Protein AF-0000000079629485 (afdb_homodimer)

Secondary structure (DSSP, 8-state):
----------------------------------------------------------------------HHHHHHHHT-EEE-TT--EEEGGGGTSSSEEEEEE-S-TT-HHHHHHHHHHHTTHHHHHHTTEEEEEEESS-HHHHHHHHHHHT-SSEEEE-TT-HHHHHHT--B-HHHHS-HHHHHHHHHHHHTT----HHHHTSHHHHHTTT-B--EEEEE-SSTT-EEEEEE-SSTT-PPPHHHHHHHHH-/----------------------------------------------------------------------HHHHHHHHT-EEE-TT--EEEGGGGTSSSEEEEEE-S-TT-HHHHHHHHHHHTTHHHHHHTTEEEEEEESS-HHHHHHHHHHHT-SSEEEE-TT-HHHHHHT--B-HHHHS-HHHHHHHHHHHHTT----HHHHTSHHHHHTTT-B--EEEEE-SSTT-EEEEEE-SSTT-PPPHHHHHHHHH-

Sequence (508 aa):
MAIPLSTSLLPNTFQCNGNHNHRSTRLFPNQPLNFGLKHHRNENKLSMPRNPPVLSAVSGSTGLESSAVSEDNVDLLDAVKVFDLNGNEIPISDLWKDRKAVVAFARHFGCVFCRKRADYLASKKDVMDKSGAALVLIGPGSIEQAKTFAEQTKFKGEVYADPSHSSYNALRFVSGVTTTFTPKAGLKIIQLYMEGYRQDWKLSFEEDTVKRGGWQQGGILVAGPGKTNILYIHKDKEAGDDPDIEDILKACCSMAIPLSTSLLPNTFQCNGNHNHRSTRLFPNQPLNFGLKHHRNENKLSMPRNPPVLSAVSGSTGLESSAVSEDNVDLLDAVKVFDLNGNEIPISDLWKDRKAVVAFARHFGCVFCRKRADYLASKKDVMDKSGAALVLIGPGSIEQAKTFAEQTKFKGEVYADPSHSSYNALRFVSGVTTTFTPKAGLKIIQLYMEGYRQDWKLSFEEDTVKRGGWQQGGILVAGPGKTNILYIHKDKEAGDDPDIEDILKACCS

Organism: Gossypium tomentosum (NCBI:txid34277)

Nearest PDB structures (foldseek):
  3hjp-assembly2_D  TM=8.480E-01  e=1.039E-07  Saccharolobus solfataricus
  5epf-assembly1_A  TM=8.241E-01  e=1.910E-07  Mycobacterium tuberculosis H37Rv
  5enu-assembly2_B  TM=8.141E-01  e=1.340E-06  Burkholderia ambifaria MC40-6
  3drn-assembly2_B  TM=7.825E-01  e=7.747E-07  Saccharolobus solfataricus
  3gkm-assembly1_A  TM=8.080E-01  e=1.930E-06  Xanthomonas campestris pv. campestris

Solvent-accessible surface area (backbone atoms only — not comparable to full-atom values): 29449 Å² total; per-residue (Å²): 136,84,79,73,81,87,86,76,91,73,86,85,79,85,72,90,75,90,76,91,79,88,81,85,78,80,84,82,81,84,70,85,85,74,90,69,87,68,84,74,82,82,77,74,83,78,74,80,72,77,73,72,78,78,74,73,70,73,73,72,71,74,65,77,70,60,60,68,74,48,76,68,38,51,60,44,38,68,76,21,61,30,23,36,74,87,65,49,76,36,52,51,40,67,68,15,35,87,30,28,22,41,37,36,37,30,50,29,62,18,37,40,55,37,53,50,50,52,50,61,54,51,73,45,40,67,60,31,49,76,52,54,24,44,49,34,38,37,23,40,37,48,48,66,48,42,45,50,35,41,67,74,65,60,57,86,51,48,60,30,14,22,66,80,39,49,61,46,58,37,67,60,42,48,67,32,59,70,37,44,31,31,42,68,31,46,53,47,51,54,52,38,46,74,73,67,51,65,62,37,60,72,56,48,58,32,64,77,38,45,76,63,62,61,25,45,41,28,34,39,36,28,28,34,53,34,66,77,39,70,66,41,53,45,70,28,78,35,45,71,56,71,74,63,66,65,64,54,45,56,58,58,53,103,137,83,79,73,82,74,88,69,89,73,78,79,75,77,73,84,68,85,68,84,65,84,77,79,81,79,81,80,83,80,72,81,84,73,85,65,84,65,80,67,78,78,71,80,74,76,69,78,72,76,72,71,74,75,72,72,71,71,72,72,70,74,64,77,71,60,58,70,77,48,77,66,40,49,61,44,38,65,74,21,64,30,23,34,76,86,65,50,77,37,52,52,39,67,68,15,35,88,30,27,22,41,37,36,37,30,50,28,62,18,38,40,55,36,53,49,51,52,49,59,54,51,75,45,41,68,61,31,50,76,53,55,25,44,49,36,38,37,23,41,36,48,47,67,46,42,44,50,35,40,66,74,64,60,59,86,51,48,61,30,14,22,66,81,40,48,61,45,59,39,68,60,44,48,69,30,58,71,36,45,30,31,42,68,32,47,54,47,51,53,52,39,46,74,74,68,50,64,63,39,61,72,58,48,60,32,64,78,38,44,77,64,62,61,24,44,41,27,34,40,36,29,30,33,54,33,66,78,38,70,65,40,50,46,69,28,79,34,41,73,55,72,75,65,67,64,63,53,43,54,58,56,53,104

Foldseek 3Di:
DCPPDDDDDDDDDDDDDDDDDDDPDDPDDPDDDDDDDDDDDDDDDDCPPDPPPDPPPPPPCPPPCLVPPPPQLLVLQQPAWWAFLVGDIDRPLVLFQAFKEKEWEALFLQDLLVLVVLVVLQVCVVLLVVQRYFYEYEYADDSVSQVVSCVVSVRPGTYIYRPPCSNLVSSVADFDPDQADDPVLVVVVVVSVVVPTDGDVVRCPPPSNVVVPSGTFIWIWIADNRSRGTQGIDHRSHRNRDDDVVVVCVRRRD/DCPPDDDDDDDDPPPPPPPPVPPDDDDDDCPDDDPDDPPVPDDPCPCPPDPPPPPPPPPPCPPQCLVPPPPQLLVLQQPAWWAFLVGDIDRPLVLFQAFKEKEWEALALQDLLVLVVLVVLQVCVVLLVVQRYFYEYEYADDSVSQVVSCVVSVRPGTYIYRPPCSNLVSNVADFDPDQADDPVLVVVVVVSVVVPTDGDVVRCPPPSNVVVPSRTFIWIWIADNRSRGTQGIDHRSHRNRDDDVVVVCVRRRD

InterPro domains:
  IPR032801 Peroxiredoxin-like 2A/B/C [PF13911] (121-238)
  IPR032801 Peroxiredoxin-like 2A/B/C [PTHR28630] (42-254)
  IPR036249 Thioredoxin-like superfamily [SSF52833] (80-182)

pLDDT: mean 74.58, std 32.79, range [16.17, 98.81]

Structure (mmCIF, N/CA/C/O backbone):
data_AF-0000000079629485-model_v1
#
loop_
_entity.id
_entity.type
_entity.pdbx_description
1 polymer 'Thioredoxin domain-containing protein'
#
loop_
_atom_site.group_PDB
_atom_site.id
_atom_site.type_symbol
_atom_site.label_atom_id
_atom_site.label_alt_id
_atom_site.label_comp_id
_atom_site.label_asym_id
_atom_site.label_entity_id
_atom_site.label_seq_id
_atom_site.pdbx_PDB_ins_code
_atom_site.Cartn_x
_atom_site.Cartn_y
_atom_site.Cartn_z
_atom_site.occupancy
_atom_site.B_iso_or_equiv
_atom_site.auth_seq_id
_atom_site.auth_comp_id
_atom_site.auth_asym_id
_atom_site.auth_atom_id
_atom_site.pdbx_PDB_model_num
ATOM 1 N N . MET A 1 1 ? -21.5 -12.516 -63.75 1 19.64 1 MET A N 1
ATOM 2 C CA . MET A 1 1 ? -20.875 -12.031 -64.938 1 19.64 1 MET A CA 1
ATOM 3 C C . MET A 1 1 ? -19.594 -11.25 -64.625 1 19.64 1 MET A C 1
ATOM 5 O O . MET A 1 1 ? -19.625 -10.328 -63.844 1 19.64 1 MET A O 1
ATOM 9 N N . ALA A 1 2 ? -18.406 -11.852 -65.125 1 21.12 2 ALA A N 1
ATOM 10 C CA . ALA A 1 2 ? -17 -12.047 -64.75 1 21.12 2 ALA A CA 1
ATOM 11 C C . ALA A 1 2 ? -16.156 -10.844 -65.188 1 21.12 2 ALA A C 1
ATOM 13 O O . ALA A 1 2 ? -15.477 -10.898 -66.25 1 21.12 2 ALA A O 1
ATOM 14 N N . ILE A 1 3 ? -16.781 -9.68 -64.875 1 20.34 3 ILE A N 1
ATOM 15 C CA . ILE A 1 3 ? -16.219 -8.578 -65.688 1 20.34 3 ILE A CA 1
ATOM 16 C C . ILE A 1 3 ? -14.734 -8.422 -65.375 1 20.34 3 ILE A C 1
ATOM 18 O O . ILE A 1 3 ? -14.359 -8.25 -64.188 1 20.34 3 ILE A O 1
ATOM 22 N N . PRO A 1 4 ? -13.758 -8.617 -66.25 1 19.81 4 PRO A N 1
ATOM 23 C CA . PRO A 1 4 ? -12.336 -8.938 -66.312 1 19.81 4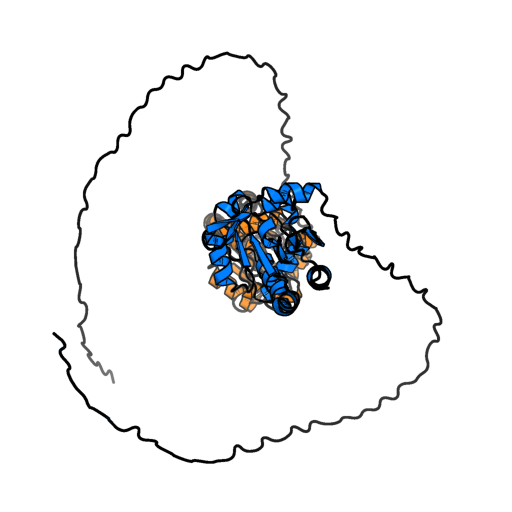 PRO A CA 1
ATOM 24 C C . PRO A 1 4 ? -11.445 -7.715 -66.125 1 19.81 4 PRO A C 1
ATOM 26 O O . PRO A 1 4 ? -10.219 -7.824 -66.188 1 19.81 4 PRO A O 1
ATOM 29 N N . LEU A 1 5 ? -12.062 -6.609 -65.75 1 18.45 5 LEU A N 1
ATOM 30 C CA . LEU A 1 5 ? -11.336 -5.512 -66.375 1 18.45 5 LEU A CA 1
ATOM 31 C C . LEU A 1 5 ? -9.883 -5.484 -65.875 1 18.45 5 LEU A C 1
ATOM 33 O O . LEU A 1 5 ? -9.586 -5.82 -64.75 1 18.45 5 LEU A O 1
ATOM 37 N N . SER A 1 6 ? -8.977 -4.75 -66.5 1 18.3 6 SER A N 1
ATOM 38 C CA . SER A 1 6 ? -7.691 -4.68 -67.188 1 18.3 6 SER A CA 1
ATOM 39 C C . SER A 1 6 ? -6.602 -4.156 -66.25 1 18.3 6 SER A C 1
ATOM 41 O O . SER A 1 6 ? -6.891 -3.549 -65.25 1 18.3 6 SER A O 1
ATOM 43 N N . THR A 1 7 ? -5.469 -3.666 -66.75 1 18.45 7 THR A N 1
ATOM 44 C CA . THR A 1 7 ? -4.047 -3.967 -66.938 1 18.45 7 THR A CA 1
ATOM 45 C C . THR A 1 7 ? -3.213 -3.07 -66 1 18.45 7 THR A C 1
ATOM 47 O O . THR A 1 7 ? -2.389 -3.561 -65.25 1 18.45 7 THR A O 1
ATOM 50 N N . SER A 1 8 ? -2.713 -1.761 -66.375 1 17.08 8 SER A N 1
ATOM 51 C CA . SER A 1 8 ? -1.34 -1.657 -66.875 1 17.08 8 SER A CA 1
ATOM 52 C C . SER A 1 8 ? -0.452 -0.928 -65.812 1 17.08 8 SER A C 1
ATOM 54 O O . SER A 1 8 ? 0.714 -1.284 -65.688 1 17.08 8 SER A O 1
ATOM 56 N N . LEU A 1 9 ? -0.865 0.225 -65.125 1 18.05 9 LEU A N 1
ATOM 57 C CA . LEU A 1 9 ? 0.107 1.295 -65.375 1 18.05 9 LEU A CA 1
ATOM 58 C C . LEU A 1 9 ? 1.295 1.128 -64.375 1 18.05 9 LEU A C 1
ATOM 60 O O . LEU A 1 9 ? 1.115 0.92 -63.219 1 18.05 9 LEU A O 1
ATOM 64 N N . LEU A 1 10 ? 2.586 1.095 -64.812 1 17.56 10 LEU A N 1
ATOM 65 C CA . LEU A 1 10 ? 3.924 0.602 -64.5 1 17.56 10 LEU A CA 1
ATOM 66 C C . LEU A 1 10 ? 4.68 1.596 -63.656 1 17.56 10 LEU A C 1
ATOM 68 O O . LEU A 1 10 ? 5.68 1.241 -63 1 17.56 10 LEU A O 1
ATOM 72 N N . PRO A 1 11 ? 4.246 2.85 -63.25 1 18.44 11 PRO A N 1
ATOM 73 C CA . PRO A 1 11 ? 5.402 3.727 -63.438 1 18.44 11 PRO A CA 1
ATOM 74 C C . PRO A 1 11 ? 6.543 3.424 -62.469 1 18.44 11 PRO A C 1
ATOM 76 O O . PRO A 1 11 ? 6.324 2.799 -61.438 1 18.44 11 PRO A O 1
ATOM 79 N N . ASN A 1 12 ? 7.785 4.047 -62.688 1 16.86 12 ASN A N 1
ATOM 80 C CA . ASN A 1 12 ? 9.242 3.965 -62.656 1 16.86 12 ASN A CA 1
ATOM 81 C C . ASN A 1 12 ? 9.82 4.387 -61.312 1 16.86 12 ASN A C 1
ATOM 83 O O . ASN A 1 12 ? 9.328 5.332 -60.688 1 16.86 12 ASN A O 1
ATOM 87 N N . THR A 1 13 ? 10.656 3.537 -60.594 1 18.7 13 THR A N 1
ATOM 88 C CA . THR A 1 13 ? 11.367 3.254 -59.344 1 18.7 13 THR A CA 1
ATOM 89 C C . THR A 1 13 ? 12.594 4.156 -59.219 1 18.7 13 THR A C 1
ATOM 91 O O . THR A 1 13 ? 13.398 3.982 -58.281 1 18.7 13 THR A O 1
ATOM 94 N N . PHE A 1 14 ? 12.625 5.434 -59.594 1 16.86 14 PHE A N 1
ATOM 95 C CA . PHE A 1 14 ? 13.984 5.938 -59.75 1 16.86 14 PHE A CA 1
ATOM 96 C C . PHE A 1 14 ? 14.75 5.918 -58.438 1 16.86 14 PHE A C 1
ATOM 98 O O . PHE A 1 14 ? 14.195 6.238 -57.406 1 16.86 14 PHE A O 1
ATOM 105 N N . GLN A 1 15 ? 16.062 5.406 -58.375 1 17.36 15 GLN A N 1
ATOM 106 C CA . GLN A 1 15 ? 17.203 4.883 -57.625 1 17.36 15 GLN A CA 1
ATOM 107 C C . GLN A 1 15 ? 18.062 6.02 -57.094 1 17.36 15 GLN A C 1
ATOM 109 O O . GLN A 1 15 ? 19.297 5.902 -57.062 1 17.36 15 GLN A O 1
ATOM 114 N N . CYS A 1 16 ? 17.703 7.223 -56.812 1 16.28 16 CYS A N 1
ATOM 115 C CA . CYS A 1 16 ? 18.859 8.133 -56.844 1 16.28 16 CYS A CA 1
ATOM 116 C C . CYS A 1 16 ? 19.859 7.781 -55.75 1 16.28 16 CYS A C 1
ATOM 118 O O . CYS A 1 16 ? 19.469 7.516 -54.625 1 16.28 16 CYS A O 1
ATOM 120 N N . ASN A 1 17 ? 21.281 7.75 -55.969 1 16.17 17 ASN A N 1
ATOM 121 C CA . ASN A 1 17 ? 22.641 7.316 -55.719 1 16.17 17 ASN A CA 1
ATOM 122 C C . ASN A 1 17 ? 23.297 8.18 -54.625 1 16.17 17 ASN A C 1
ATOM 124 O O . ASN A 1 17 ? 24.297 7.77 -54.031 1 16.17 17 ASN A O 1
ATOM 128 N N . GLY A 1 18 ? 23.109 9.461 -54.406 1 16.59 18 GLY A N 1
ATOM 129 C CA . GLY A 1 18 ? 24.375 10.164 -54.281 1 16.59 18 GLY A CA 1
ATOM 130 C C . GLY A 1 18 ? 25.125 9.812 -53 1 16.59 18 GLY A C 1
ATOM 131 O O . GLY A 1 18 ? 24.531 9.344 -52.031 1 16.59 18 GLY A O 1
ATOM 132 N N . ASN A 1 19 ? 26.516 10.086 -52.844 1 16.58 19 ASN A N 1
ATOM 133 C CA . ASN A 1 19 ? 27.859 9.711 -52.438 1 16.58 19 ASN A CA 1
ATOM 134 C C . ASN A 1 19 ? 28.219 10.297 -51.062 1 16.58 19 ASN A C 1
ATOM 136 O O . ASN A 1 19 ? 28.859 9.641 -50.25 1 16.58 19 ASN A O 1
ATOM 140 N N . HIS A 1 20 ? 27.969 11.547 -50.656 1 16.94 20 HIS A N 1
ATOM 141 C CA . HIS A 1 20 ? 29.188 12.234 -50.219 1 16.94 20 HIS A CA 1
ATOM 142 C C . HIS A 1 20 ? 29.625 11.766 -48.844 1 16.94 20 HIS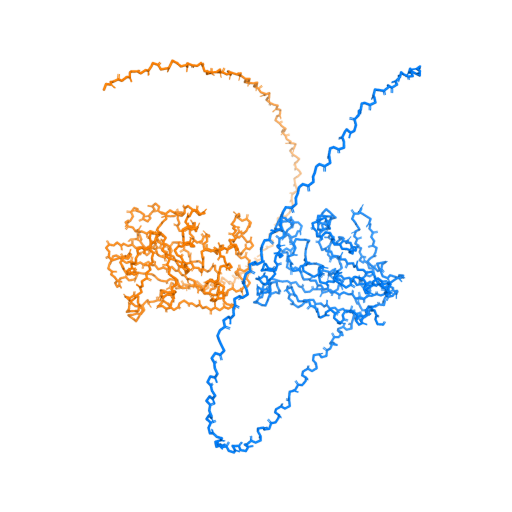 A C 1
ATOM 144 O O . HIS A 1 20 ? 28.812 11.336 -48.031 1 16.94 20 HIS A O 1
ATOM 150 N N . ASN A 1 21 ? 30.969 11.961 -48.375 1 16.45 21 ASN A N 1
ATOM 151 C CA . ASN A 1 21 ? 32.188 11.438 -47.781 1 16.45 21 ASN A CA 1
ATOM 152 C C . ASN A 1 21 ? 32.25 11.797 -46.281 1 16.45 21 ASN A C 1
ATOM 154 O O . ASN A 1 21 ? 32.5 10.93 -45.469 1 16.45 21 ASN A O 1
ATOM 158 N N . HIS A 1 22 ? 32.438 13.094 -45.844 1 17.47 22 HIS A N 1
ATOM 159 C CA . HIS A 1 22 ? 33.688 13.398 -45.188 1 17.47 22 HIS A CA 1
ATOM 160 C C . HIS A 1 22 ? 33.656 13.023 -43.719 1 17.47 22 HIS A C 1
ATOM 162 O O . HIS A 1 22 ? 32.594 13 -43.094 1 17.47 22 HIS A O 1
ATOM 168 N N . ARG A 1 23 ? 34.875 12.773 -43.062 1 17.16 23 ARG A N 1
ATOM 169 C CA . ARG A 1 23 ? 35.625 12.062 -42.062 1 17.16 23 ARG A CA 1
ATOM 170 C C . ARG A 1 23 ? 35.594 12.789 -40.719 1 17.16 23 ARG A C 1
ATOM 172 O O . ARG A 1 23 ? 35.938 13.969 -40.625 1 17.16 23 ARG A O 1
ATOM 179 N N . SER A 1 24 ? 34.656 12.461 -39.844 1 17.25 24 SER A N 1
ATOM 180 C CA . SER A 1 24 ? 34.438 12.984 -38.5 1 17.25 24 SER A CA 1
ATOM 181 C C . SER A 1 24 ? 35.688 12.773 -37.625 1 17.25 24 SER A C 1
ATOM 183 O O . SER A 1 24 ? 36.188 11.656 -37.531 1 17.25 24 SER A O 1
ATOM 185 N N . THR A 1 25 ? 36.375 13.891 -37.5 1 17.19 25 THR A N 1
ATOM 186 C CA . THR A 1 25 ? 37.625 14.078 -36.781 1 17.19 25 THR A CA 1
ATOM 187 C C . THR A 1 25 ? 37.531 13.57 -35.344 1 17.19 25 THR A C 1
ATOM 189 O O . THR A 1 25 ? 36.469 13.602 -34.75 1 17.19 25 THR A O 1
ATOM 192 N N . ARG A 1 26 ? 38.688 13.102 -34.812 1 18.11 26 ARG A N 1
ATOM 193 C CA . ARG A 1 26 ? 39.375 12.273 -33.812 1 18.11 26 ARG A CA 1
ATOM 194 C C . ARG A 1 26 ? 39.438 12.969 -32.469 1 18.11 26 ARG A C 1
ATOM 196 O O . ARG A 1 26 ? 40.125 13.969 -32.312 1 18.11 26 ARG A O 1
ATOM 203 N N . LEU A 1 27 ? 38.25 13.297 -31.891 1 17.03 27 LEU A N 1
ATOM 204 C CA . LEU A 1 27 ? 38.375 14.07 -30.656 1 17.03 27 LEU A CA 1
ATOM 205 C C . LEU A 1 27 ? 39.312 13.344 -29.688 1 17.03 27 LEU A C 1
ATOM 207 O O . LEU A 1 27 ? 39.25 12.117 -29.547 1 17.03 27 LEU A O 1
ATOM 211 N N . PHE A 1 28 ? 40.25 14.109 -29.078 1 17.91 28 PHE A N 1
ATOM 212 C CA . PHE A 1 28 ? 41.531 14.055 -28.344 1 17.91 28 PHE A CA 1
ATOM 213 C C . PHE A 1 28 ? 41.312 13.461 -26.953 1 17.91 28 PHE A C 1
ATOM 215 O O . PHE A 1 28 ? 40.281 13.688 -26.312 1 17.91 28 PHE A O 1
ATOM 222 N N . PRO A 1 29 ? 42.188 12.43 -26.516 1 19.58 29 PRO A N 1
ATOM 223 C CA . PRO A 1 29 ? 42.406 11.492 -25.422 1 19.58 29 PRO A CA 1
ATOM 224 C C . PRO A 1 29 ? 42.781 12.18 -24.109 1 19.58 29 PRO A C 1
ATOM 226 O O . PRO A 1 29 ? 43.719 12.977 -24.062 1 19.58 29 PRO A O 1
ATOM 229 N N . ASN A 1 30 ? 41.75 12.633 -23.312 1 17.62 30 ASN A N 1
ATOM 230 C CA . ASN A 1 30 ? 42.062 13.367 -22.094 1 17.62 30 ASN A CA 1
ATOM 231 C C . ASN A 1 30 ? 43 12.57 -21.188 1 17.62 30 ASN A C 1
ATOM 233 O O . ASN A 1 30 ? 42.719 11.43 -20.844 1 17.62 30 ASN A O 1
ATOM 237 N N . GLN A 1 31 ? 44.25 12.883 -21.062 1 17.91 31 GLN A N 1
ATOM 238 C CA . GLN A 1 31 ? 45.469 12.328 -20.438 1 17.91 31 GLN A CA 1
ATOM 239 C C . GLN A 1 31 ? 45.406 12.445 -18.922 1 17.91 31 GLN A C 1
ATOM 241 O O . GLN A 1 31 ? 46.344 12.023 -18.234 1 17.91 31 GLN A O 1
ATOM 246 N N . PRO A 1 32 ? 44.25 12.664 -18.172 1 18.72 32 PRO A N 1
ATOM 247 C CA . PRO A 1 32 ? 44.844 13.367 -17.031 1 18.72 32 PRO A CA 1
ATOM 248 C C . PRO A 1 32 ? 45.844 12.516 -16.25 1 18.72 32 PRO A C 1
ATOM 250 O O . PRO A 1 32 ? 45.844 11.281 -16.375 1 18.72 32 PRO A O 1
ATOM 253 N N . LEU A 1 33 ? 46.562 13.234 -15.211 1 17.62 33 LEU A N 1
ATOM 254 C CA . LEU A 1 33 ? 47.812 13.352 -14.461 1 17.62 33 LEU A CA 1
ATOM 255 C C . LEU A 1 33 ? 47.844 12.336 -13.328 1 17.62 33 LEU A C 1
ATOM 257 O O . LEU A 1 33 ? 46.844 12.078 -12.672 1 17.62 33 LEU A O 1
ATOM 261 N N . ASN A 1 34 ? 48.906 11.547 -13.156 1 17.88 34 ASN A N 1
ATOM 262 C CA . ASN A 1 34 ? 49.562 10.406 -12.508 1 17.88 34 ASN A CA 1
ATOM 263 C C . ASN A 1 34 ? 49.844 10.695 -11.039 1 17.88 34 ASN A C 1
ATOM 265 O O . ASN A 1 34 ? 50.562 9.922 -10.375 1 17.88 34 ASN A O 1
ATOM 269 N N . PHE A 1 35 ? 49.281 11.734 -10.367 1 18.14 35 PHE A N 1
ATOM 270 C CA . PHE A 1 35 ? 50.25 12.039 -9.312 1 18.14 35 PHE A CA 1
ATOM 271 C C . PHE A 1 35 ? 50.375 10.859 -8.359 1 18.14 35 PHE A C 1
ATOM 273 O O . PHE A 1 35 ? 49.406 10.211 -8.008 1 18.14 35 PHE A O 1
ATOM 280 N N . GLY A 1 36 ? 51.625 10.398 -7.992 1 17.25 36 GLY A N 1
ATOM 281 C CA . GLY A 1 36 ? 52.5 9.352 -7.461 1 17.25 36 GLY A CA 1
ATOM 282 C C . GLY A 1 36 ? 52.406 9.219 -5.953 1 17.25 36 GLY A C 1
ATOM 283 O O . GLY A 1 36 ? 53.094 8.375 -5.359 1 17.25 36 GLY A O 1
ATOM 284 N N . LEU A 1 37 ? 51.844 10.125 -5.117 1 17.75 37 LEU A N 1
ATOM 285 C CA . LEU A 1 37 ? 52.719 10.188 -3.936 1 17.75 37 LEU A CA 1
ATOM 286 C C . LEU A 1 37 ? 52.625 8.898 -3.131 1 17.75 37 LEU A C 1
ATOM 288 O O . LEU A 1 37 ? 51.531 8.422 -2.832 1 17.75 37 LEU A O 1
ATOM 292 N N . LYS A 1 38 ? 53.75 8.32 -2.818 1 18.64 38 LYS A N 1
ATOM 293 C CA . LYS A 1 38 ? 54.312 7.102 -2.238 1 18.64 38 LYS A CA 1
ATOM 294 C C . LYS A 1 38 ? 54.094 7.062 -0.729 1 18.64 38 LYS A C 1
ATOM 296 O O . LYS A 1 38 ? 54.594 6.156 -0.05 1 18.64 38 LYS A O 1
ATOM 301 N N . HIS A 1 39 ? 53.062 7.645 -0.082 1 18.17 39 HIS A N 1
ATOM 302 C CA . HIS A 1 39 ? 53.469 7.766 1.312 1 18.17 39 HIS A CA 1
ATOM 303 C C . HIS A 1 39 ? 53.656 6.395 1.953 1 18.17 39 HIS A C 1
ATOM 305 O O . HIS A 1 39 ? 52.875 5.477 1.691 1 18.17 39 HIS A O 1
ATOM 311 N N . HIS A 1 40 ? 54.844 6.184 2.662 1 17.7 40 HIS A N 1
ATOM 312 C CA . HIS A 1 40 ? 55.656 5.152 3.297 1 17.7 40 HIS A CA 1
ATOM 313 C C . HIS A 1 40 ? 54.969 4.625 4.562 1 17.7 40 HIS A C 1
ATOM 315 O O . HIS A 1 40 ? 55.469 3.67 5.176 1 17.7 40 HIS A O 1
ATOM 321 N N . ARG A 1 41 ? 53.906 5.102 5.051 1 18.08 41 ARG A N 1
ATOM 322 C CA . ARG A 1 41 ? 54.031 5.074 6.504 1 18.08 41 ARG A CA 1
ATOM 323 C C . ARG A 1 41 ? 54.156 3.643 7.012 1 18.08 41 ARG A C 1
ATOM 325 O O . ARG A 1 41 ? 53.594 2.715 6.43 1 18.08 41 ARG A O 1
ATOM 332 N N . ASN A 1 42 ? 54.844 3.582 8.203 1 18.23 42 ASN A N 1
ATOM 333 C CA . ASN A 1 42 ? 55.531 2.68 9.125 1 18.23 42 ASN A CA 1
ATOM 334 C C . ASN A 1 42 ? 54.562 1.642 9.703 1 18.23 42 ASN A C 1
ATOM 336 O O . ASN A 1 42 ? 53.375 1.914 9.875 1 18.23 42 ASN A O 1
ATOM 340 N N . GLU A 1 43 ? 55.031 0.439 9.875 1 20.16 43 GLU A N 1
ATOM 341 C CA . GLU A 1 43 ? 54.719 -0.982 10 1 20.16 43 GLU A CA 1
ATOM 342 C C . GLU A 1 43 ? 54.156 -1.304 11.391 1 20.16 43 GLU A C 1
ATOM 344 O O . GLU A 1 43 ? 53.688 -2.416 11.625 1 20.16 43 GLU A O 1
ATOM 349 N N . ASN A 1 44 ? 54.344 -0.376 12.406 1 17.77 44 ASN A N 1
ATOM 350 C CA . ASN A 1 44 ? 54.75 -1.249 13.5 1 17.77 44 ASN A CA 1
ATOM 351 C C . ASN A 1 44 ? 53.594 -2.143 13.961 1 17.77 44 ASN A C 1
ATOM 353 O O . ASN A 1 44 ? 53.812 -3.285 14.359 1 17.77 44 ASN A O 1
ATOM 357 N N . LYS A 1 45 ? 52.312 -1.521 14.234 1 18.11 45 LYS A N 1
ATOM 358 C CA . LYS A 1 45 ? 51.938 -1.824 15.609 1 18.11 45 LYS A CA 1
ATOM 359 C C . LYS A 1 45 ? 51.688 -3.32 15.797 1 18.11 45 LYS A C 1
ATOM 361 O O . LYS A 1 45 ? 51.562 -4.059 14.82 1 18.11 45 LYS A O 1
ATOM 366 N N . LEU A 1 46 ? 50.531 -3.537 16.641 1 20.25 46 LEU A N 1
ATOM 367 C CA . LEU A 1 46 ? 50.125 -4.227 17.875 1 20.25 46 LEU A CA 1
ATOM 368 C C . LEU A 1 46 ? 49.531 -5.598 17.547 1 20.25 46 LEU A C 1
ATOM 370 O O . LEU A 1 46 ? 48.688 -5.723 16.672 1 20.25 46 LEU A O 1
ATOM 374 N N . SER A 1 47 ? 50.125 -6.566 18.031 1 20.48 47 SER A N 1
ATOM 375 C CA . SER A 1 47 ? 50.031 -8.023 17.984 1 20.48 47 SER A CA 1
ATOM 376 C C . SER A 1 47 ? 48.688 -8.5 18.516 1 20.48 47 SER A C 1
ATOM 378 O O . SER A 1 47 ? 48.438 -9.703 18.594 1 20.48 47 SER A O 1
ATOM 380 N N . MET A 1 48 ? 47.625 -7.637 18.484 1 21.47 48 MET A N 1
ATOM 381 C CA . MET A 1 48 ? 46.688 -8.203 19.453 1 21.47 48 MET A CA 1
ATOM 382 C C . MET A 1 48 ? 46.25 -9.602 19.031 1 21.47 48 MET A C 1
ATOM 384 O O . MET A 1 48 ? 45.844 -9.812 17.875 1 21.47 48 MET A O 1
ATOM 388 N N . PRO A 1 49 ? 46.594 -10.531 19.891 1 21.23 49 PRO A N 1
ATOM 389 C CA . PRO A 1 49 ? 46.438 -11.969 19.625 1 21.23 49 PRO A CA 1
ATOM 390 C C . PRO A 1 49 ? 45 -12.383 19.359 1 21.23 49 PRO A C 1
ATOM 392 O O . PRO A 1 49 ? 44.75 -13.383 18.688 1 21.23 49 PRO A O 1
ATOM 395 N N . ARG A 1 50 ? 44.062 -11.656 20.062 1 23.52 50 ARG A N 1
ATOM 396 C CA . ARG A 1 50 ? 43.094 -12.492 20.766 1 23.52 50 ARG A CA 1
ATOM 397 C C . ARG A 1 50 ? 42.188 -13.211 19.781 1 23.52 50 ARG A C 1
ATOM 399 O O . ARG A 1 50 ? 41.688 -12.609 18.828 1 23.52 50 ARG A O 1
ATOM 406 N N . ASN A 1 51 ? 42.281 -14.492 19.703 1 20.72 51 ASN A N 1
ATOM 407 C CA . ASN A 1 51 ? 41.625 -15.492 18.891 1 20.72 51 ASN A CA 1
ATOM 408 C C . ASN A 1 51 ? 40.094 -15.398 19.031 1 20.72 51 ASN A C 1
ATOM 410 O O . ASN A 1 51 ? 39.562 -15.539 20.141 1 20.72 51 ASN A O 1
ATOM 414 N N . PRO A 1 52 ? 39.469 -14.312 18.5 1 28.2 52 PRO A N 1
ATOM 415 C CA . PRO A 1 52 ? 38.062 -14.383 18.875 1 28.2 52 PRO A CA 1
ATOM 416 C C . PRO A 1 52 ? 37.406 -15.711 18.484 1 28.2 52 PRO A C 1
ATOM 418 O O . PRO A 1 52 ? 37.781 -16.328 17.484 1 28.2 52 PRO A O 1
ATOM 421 N N . PRO A 1 53 ? 36.906 -16.484 19.484 1 27.59 53 PRO A N 1
ATOM 422 C CA . PRO A 1 53 ? 36.25 -17.766 19.203 1 27.59 53 PRO A CA 1
ATOM 423 C C . PRO A 1 53 ? 35.188 -17.656 18.109 1 27.59 53 PRO A C 1
ATOM 425 O O . PRO A 1 53 ? 34.594 -16.594 17.906 1 27.59 53 PRO A O 1
ATOM 428 N N . VAL A 1 54 ? 35.281 -18.438 17.078 1 25.28 54 VAL A N 1
ATOM 429 C CA . VAL A 1 54 ? 34.438 -18.641 15.914 1 25.28 54 VAL A CA 1
ATOM 430 C C . VAL A 1 54 ? 33 -18.922 16.375 1 25.28 54 VAL A C 1
ATOM 432 O O . VAL A 1 54 ? 32.75 -19.906 17.078 1 25.28 54 VAL A O 1
ATOM 435 N N . LEU A 1 55 ? 32.219 -17.906 16.781 1 25.75 55 LEU A N 1
ATOM 436 C CA . LEU A 1 55 ? 30.797 -18.188 16.969 1 25.75 55 LEU A CA 1
ATOM 437 C C . LEU A 1 55 ? 30.25 -19.062 15.836 1 25.75 55 LEU A C 1
ATOM 439 O O . LEU A 1 55 ? 30.422 -18.734 14.664 1 25.75 55 LEU A O 1
ATOM 443 N N . SER A 1 56 ? 30.188 -20.344 16.078 1 20.7 56 SER A N 1
ATOM 444 C CA . SER A 1 56 ? 29.531 -21.266 15.148 1 20.7 56 SER A CA 1
ATOM 445 C C . SER A 1 56 ? 28.219 -20.703 14.648 1 20.7 56 SER A C 1
ATOM 447 O O . SER A 1 56 ? 27.391 -20.25 15.445 1 20.7 56 SER A O 1
ATOM 449 N N . ALA A 1 57 ? 28.203 -20.078 13.539 1 27.55 57 ALA A N 1
ATOM 450 C CA . ALA A 1 57 ? 27 -19.766 12.781 1 27.55 57 ALA A CA 1
ATOM 451 C C . ALA A 1 57 ? 26.016 -20.922 12.812 1 27.55 57 ALA A C 1
ATOM 453 O O . ALA A 1 57 ? 26.328 -22.016 12.352 1 27.55 57 ALA A O 1
ATOM 454 N N . VAL A 1 58 ? 25.297 -20.984 13.906 1 28.25 58 VAL A N 1
ATOM 455 C CA . VAL A 1 58 ? 24.188 -21.938 13.844 1 28.25 58 VAL A CA 1
ATOM 456 C C . VAL A 1 58 ? 23.562 -21.922 12.445 1 2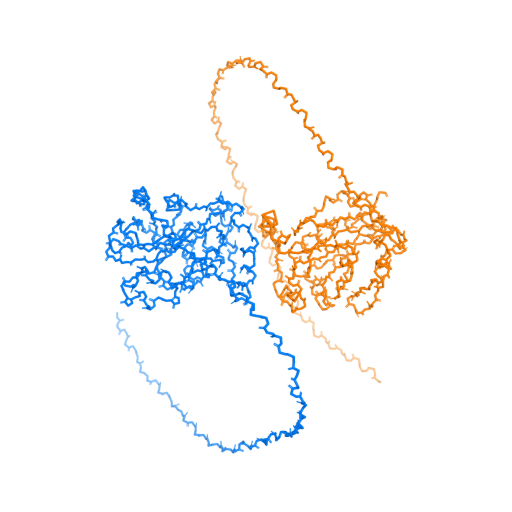8.25 58 VAL A C 1
ATOM 458 O O . VAL A 1 58 ? 23.188 -20.859 11.945 1 28.25 58 VAL A O 1
ATOM 461 N N . SER A 1 59 ? 24.062 -22.688 11.57 1 26.92 59 SER A N 1
ATOM 462 C CA . SER A 1 59 ? 23.406 -23.016 10.312 1 26.92 59 SER A CA 1
ATOM 463 C C . SER A 1 59 ? 21.906 -23.203 10.508 1 26.92 59 SER A C 1
ATOM 465 O O . SER A 1 59 ? 21.469 -24.125 11.203 1 26.92 59 SER A O 1
ATOM 467 N N . GLY A 1 60 ? 21.219 -22.156 10.906 1 28.94 60 GLY A N 1
ATOM 468 C CA . GLY A 1 60 ? 19.766 -22.312 10.844 1 28.94 60 GLY A CA 1
ATOM 469 C C . GLY A 1 60 ? 19.312 -23.078 9.617 1 28.94 60 GLY A C 1
ATOM 470 O O . GLY A 1 60 ? 19.453 -22.609 8.492 1 28.94 60 GLY A O 1
ATOM 471 N N . SER A 1 61 ? 19.531 -24.391 9.617 1 29.95 61 SER A N 1
ATOM 472 C CA . SER A 1 61 ? 18.859 -25.234 8.633 1 29.95 61 SER A CA 1
ATOM 473 C C . SER A 1 61 ? 17.406 -24.797 8.438 1 29.95 61 SER A C 1
ATOM 475 O O . SER A 1 61 ? 16.594 -24.922 9.352 1 29.95 61 SER A O 1
ATOM 477 N N . THR A 1 62 ? 17.219 -23.641 7.957 1 34.38 62 THR A N 1
ATOM 478 C CA . THR A 1 62 ? 15.867 -23.484 7.441 1 34.38 62 THR A CA 1
ATOM 479 C C . THR A 1 62 ? 15.398 -24.75 6.73 1 34.38 62 THR A C 1
ATOM 481 O O . THR A 1 62 ? 15.867 -25.062 5.637 1 34.38 62 THR A O 1
ATOM 484 N N . GLY A 1 63 ? 15.359 -25.906 7.449 1 32.19 63 GLY A N 1
ATOM 485 C CA . GLY A 1 63 ? 14.664 -27.062 6.922 1 32.19 63 GLY A CA 1
ATOM 486 C C . GLY A 1 63 ? 13.484 -26.703 6.043 1 32.19 63 GLY A C 1
ATOM 487 O O . GLY A 1 63 ? 12.836 -25.688 6.25 1 32.19 63 GLY A O 1
ATOM 488 N N . LEU A 1 64 ? 13.648 -27 4.809 1 35.34 64 LEU A N 1
ATOM 489 C CA . LEU A 1 64 ? 12.539 -27.094 3.857 1 35.34 64 LEU A CA 1
ATOM 490 C C . LEU A 1 64 ? 11.312 -27.719 4.512 1 35.34 64 LEU A C 1
ATOM 492 O O . LEU A 1 64 ? 11.281 -28.922 4.766 1 35.34 64 LEU A O 1
ATOM 496 N N . GLU A 1 65 ? 10.875 -27.297 5.605 1 36.25 65 GLU A N 1
ATOM 497 C CA . GLU A 1 65 ? 9.602 -27.875 6.016 1 36.25 65 GLU A CA 1
ATOM 498 C C . GLU A 1 65 ? 8.664 -28.047 4.824 1 36.25 65 GLU A C 1
ATOM 500 O O . GLU A 1 65 ? 8.203 -27.062 4.238 1 36.25 65 GLU A O 1
ATOM 505 N N . SER A 1 66 ? 9.008 -28.906 3.854 1 40.25 66 SER A N 1
ATOM 506 C CA . SER A 1 66 ? 7.945 -29.438 3.012 1 40.25 66 SER A CA 1
ATOM 507 C C . SER A 1 66 ? 6.676 -29.703 3.818 1 40.25 66 SER A C 1
ATOM 509 O O . SER A 1 66 ? 6.656 -30.578 4.688 1 40.25 66 SER A O 1
ATOM 511 N N . SER A 1 67 ? 6.082 -28.828 4.312 1 44.56 67 SER A N 1
ATOM 512 C CA . SER A 1 67 ? 4.777 -29.188 4.855 1 44.56 67 SER A CA 1
ATOM 513 C C . SER A 1 67 ? 4.109 -30.266 4.004 1 44.56 67 SER A C 1
ATOM 515 O O . SER A 1 67 ? 3.768 -30.016 2.844 1 44.56 67 SER A O 1
ATOM 517 N N . ALA A 1 68 ? 4.449 -31.438 4.16 1 44.62 68 ALA A N 1
ATOM 518 C CA . ALA A 1 68 ? 3.848 -32.625 3.586 1 44.62 68 ALA A CA 1
ATOM 519 C C . ALA A 1 68 ? 2.346 -32.469 3.383 1 44.62 68 ALA A C 1
ATOM 521 O O . ALA A 1 68 ? 1.626 -32.094 4.316 1 44.62 68 ALA A O 1
ATOM 522 N N . VAL A 1 69 ? 2.006 -32.125 2.164 1 53.53 69 VAL A N 1
ATOM 523 C CA . VAL A 1 69 ? 0.598 -32.219 1.798 1 53.53 69 VAL A CA 1
ATOM 524 C C . VAL A 1 69 ? 0.014 -33.5 2.383 1 53.53 69 VAL A C 1
ATOM 526 O O . VAL A 1 69 ? 0.497 -34.594 2.092 1 53.53 69 VAL A O 1
ATOM 529 N N . SER A 1 70 ? -0.588 -33.375 3.471 1 51.22 70 SER A N 1
ATOM 530 C CA . SER A 1 70 ? -1.265 -34.531 4.043 1 51.22 70 SER A CA 1
ATOM 531 C C . SER A 1 70 ? -2.248 -35.156 3.051 1 51.22 70 SER A C 1
ATOM 533 O O . SER A 1 70 ? -2.697 -34.469 2.119 1 51.22 70 SER A O 1
ATOM 535 N N . GLU A 1 71 ? -2.342 -36.438 3.039 1 52.62 71 GLU A N 1
ATOM 536 C CA . GLU A 1 71 ? -3.338 -37.219 2.299 1 52.62 71 GLU A CA 1
ATOM 537 C C . GLU A 1 71 ? -4.688 -36.5 2.287 1 52.62 71 GLU A C 1
ATOM 539 O O . GLU A 1 71 ? -5.414 -36.562 1.291 1 52.62 71 GLU A O 1
ATOM 544 N N . ASP A 1 72 ? -4.961 -35.719 3.262 1 58.06 72 ASP A N 1
ATOM 545 C CA . ASP A 1 72 ? -6.238 -35.031 3.375 1 58.06 7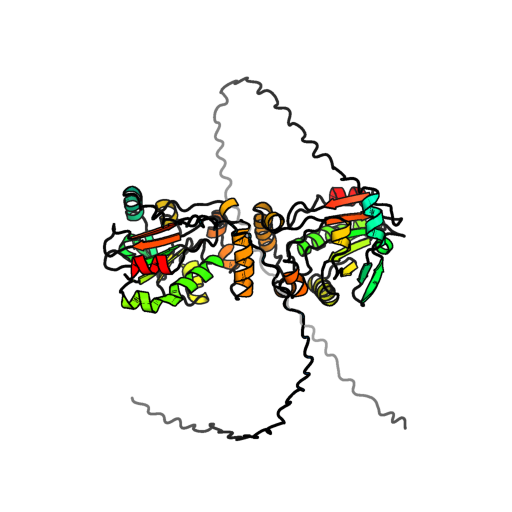2 ASP A CA 1
ATOM 546 C C . ASP A 1 72 ? -6.324 -33.875 2.387 1 58.06 72 ASP A C 1
ATOM 548 O O . ASP A 1 72 ? -7.387 -33.594 1.821 1 58.06 72 ASP A O 1
ATOM 552 N N . ASN A 1 73 ? -5.211 -33.344 2.039 1 62.81 73 ASN A N 1
ATOM 553 C CA . ASN A 1 73 ? -5.25 -32.219 1.092 1 62.81 73 ASN A CA 1
ATOM 554 C C . ASN A 1 73 ? -5.535 -32.719 -0.327 1 62.81 73 ASN A C 1
ATOM 556 O O . ASN A 1 73 ? -6.277 -32.062 -1.069 1 62.81 73 ASN A O 1
ATOM 560 N N . VAL A 1 74 ? -5.133 -33.844 -0.542 1 65.88 74 VAL A N 1
ATOM 561 C CA . VAL A 1 74 ? -5.277 -34.406 -1.88 1 65.88 74 VAL A CA 1
ATOM 562 C C . VAL A 1 74 ? -6.746 -34.75 -2.143 1 65.88 74 VAL A C 1
ATOM 564 O O . VAL A 1 74 ? -7.262 -34.5 -3.23 1 65.88 74 VAL A O 1
ATOM 567 N N . ASP A 1 75 ? -7.41 -35.188 -1.133 1 72.94 75 ASP A N 1
ATOM 568 C CA . ASP A 1 75 ? -8.82 -35.531 -1.304 1 72.94 75 ASP A CA 1
ATOM 569 C C . ASP A 1 75 ? -9.664 -34.312 -1.56 1 72.94 75 ASP A C 1
ATOM 571 O O . ASP A 1 75 ? -10.539 -34.312 -2.422 1 72.94 75 ASP A O 1
ATOM 575 N N . LEU A 1 76 ? -9.234 -33.219 -1.03 1 79.69 76 LEU A N 1
ATOM 576 C CA . LEU A 1 76 ? -10.031 -32.031 -1.177 1 79.69 76 LEU A CA 1
ATOM 577 C C . LEU A 1 76 ? -9.789 -31.375 -2.535 1 79.69 76 LEU A C 1
ATOM 579 O O . LEU A 1 76 ? -10.703 -30.766 -3.113 1 79.69 76 LEU A O 1
ATOM 583 N N . LEU A 1 77 ? -8.664 -31.625 -3.086 1 90.12 77 LEU A N 1
ATOM 584 C CA . LEU A 1 77 ? -8.344 -31.047 -4.383 1 90.12 77 LEU A CA 1
ATOM 585 C C . LEU A 1 77 ? -9.094 -31.75 -5.504 1 90.12 77 LEU A C 1
ATOM 587 O O . LEU A 1 77 ? -9.344 -31.156 -6.555 1 90.12 77 LEU A O 1
ATOM 591 N N . ASP A 1 78 ? -9.516 -32.938 -5.25 1 87.5 78 ASP A N 1
ATOM 592 C CA . ASP A 1 78 ? -10.188 -33.75 -6.27 1 87.5 78 ASP A CA 1
ATOM 593 C C . ASP A 1 78 ? -11.539 -33.125 -6.641 1 87.5 78 ASP A C 1
ATOM 595 O O . ASP A 1 78 ? -12 -33.281 -7.773 1 87.5 78 ASP A O 1
ATOM 599 N N . ALA A 1 79 ? -12.125 -32.406 -5.766 1 89.69 79 ALA A N 1
ATOM 600 C CA . ALA A 1 79 ? -13.445 -31.844 -5.988 1 89.69 79 ALA A CA 1
ATOM 601 C C . ALA A 1 79 ? -13.352 -30.422 -6.543 1 89.69 79 ALA A C 1
ATOM 603 O O . ALA A 1 79 ? -14.359 -29.828 -6.93 1 89.69 79 ALA A O 1
ATOM 604 N N . VAL A 1 80 ? -12.164 -29.953 -6.66 1 96.75 80 VAL A N 1
ATOM 605 C CA . VAL A 1 80 ? -11.961 -28.562 -7.035 1 96.75 80 VAL A CA 1
ATOM 606 C C . VAL A 1 80 ? -12.008 -28.422 -8.555 1 96.75 80 VAL A C 1
ATOM 608 O O . VAL A 1 80 ? -11.406 -29.219 -9.281 1 96.75 80 VAL A O 1
ATOM 611 N N . LYS A 1 81 ? -12.805 -27.391 -8.977 1 97.31 81 LYS A N 1
ATOM 612 C CA . LYS A 1 81 ? -12.867 -27.031 -10.391 1 97.31 81 LYS A CA 1
ATOM 613 C C . LYS A 1 81 ? -12.367 -25.609 -10.617 1 97.31 81 LYS A C 1
ATOM 615 O O . LYS A 1 81 ? -12.641 -24.719 -9.82 1 97.31 81 LYS A O 1
ATOM 620 N N . VAL A 1 82 ? -11.656 -25.469 -11.727 1 98.31 82 VAL A N 1
ATOM 621 C CA . VAL A 1 82 ? -11.211 -24.156 -12.188 1 98.31 82 VAL A CA 1
ATOM 622 C C . VAL A 1 82 ? -11.641 -23.938 -13.641 1 98.31 82 VAL A C 1
ATOM 624 O O . VAL A 1 82 ? -12.156 -24.859 -14.281 1 98.31 82 VAL A O 1
ATOM 627 N N . PHE A 1 83 ? -11.461 -22.672 -14.133 1 98.69 83 PHE A N 1
ATOM 628 C CA . PHE A 1 83 ? -11.914 -22.344 -15.477 1 98.69 83 PHE A CA 1
ATOM 629 C C . PHE A 1 83 ? -10.766 -21.781 -16.312 1 98.69 83 PHE A C 1
ATOM 631 O O . PHE A 1 83 ? -10.016 -20.922 -15.836 1 98.69 83 PHE A O 1
ATOM 638 N N . ASP A 1 84 ? -10.656 -22.312 -17.562 1 98.56 84 ASP A N 1
ATOM 639 C CA . ASP A 1 84 ? -9.695 -21.688 -18.469 1 98.56 84 ASP A CA 1
ATOM 640 C C . ASP A 1 84 ? -10.242 -20.375 -19.031 1 98.56 84 ASP A C 1
ATOM 642 O O . ASP A 1 84 ? -11.336 -19.938 -18.672 1 98.56 84 ASP A O 1
ATOM 646 N N . LEU A 1 85 ? -9.516 -19.734 -19.875 1 98.31 85 LEU A N 1
ATOM 647 C CA . LEU A 1 85 ? -9.859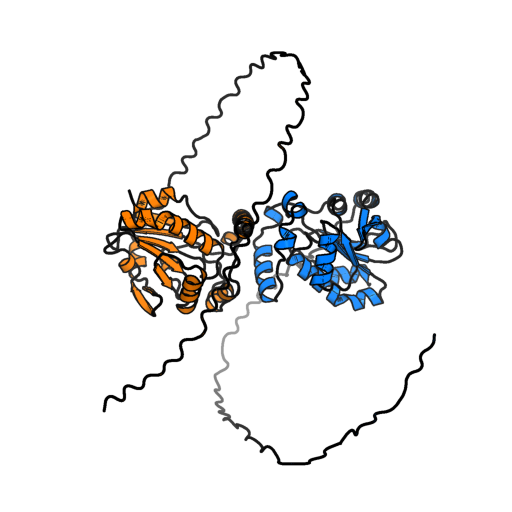 -18.406 -20.359 1 98.31 85 LEU A CA 1
ATOM 648 C C . LEU A 1 85 ? -11.039 -18.469 -21.328 1 98.31 85 LEU A C 1
ATOM 650 O O . LEU A 1 85 ? -11.641 -17.438 -21.641 1 98.31 85 LEU A O 1
ATOM 654 N N . ASN A 1 86 ? -11.398 -19.641 -21.797 1 97.88 86 ASN A N 1
ATOM 655 C CA . ASN A 1 86 ? -12.539 -19.812 -22.688 1 97.88 86 ASN A CA 1
ATOM 656 C C . ASN A 1 86 ? -13.797 -20.203 -21.922 1 97.88 86 ASN A C 1
ATOM 658 O O . ASN A 1 86 ? -14.859 -20.406 -22.516 1 97.88 86 ASN A O 1
ATOM 662 N N . GLY A 1 87 ? -13.648 -20.438 -20.641 1 97.62 87 GLY A N 1
ATOM 663 C CA . GLY A 1 87 ? -14.812 -20.734 -19.828 1 97.62 87 GLY A CA 1
ATOM 664 C C . GLY A 1 87 ? -15.016 -22.219 -19.594 1 97.62 87 GLY A C 1
ATOM 665 O O . GLY A 1 87 ? -16.016 -22.625 -18.984 1 97.62 87 GLY A O 1
ATOM 666 N N . ASN A 1 88 ? -14.094 -23 -20.078 1 98.31 88 ASN A N 1
ATOM 667 C CA . ASN A 1 88 ? -14.188 -24.438 -19.828 1 98.31 88 ASN A CA 1
ATOM 668 C C . ASN A 1 88 ? -13.828 -24.781 -18.391 1 98.31 88 ASN A C 1
ATOM 670 O O . ASN A 1 88 ? -12.828 -24.312 -17.859 1 98.31 88 ASN A O 1
ATOM 674 N N . GLU A 1 89 ? -14.688 -25.562 -17.828 1 97.94 89 GLU A N 1
ATOM 675 C CA . GLU A 1 89 ? -14.461 -26.062 -16.469 1 97.94 89 GLU A CA 1
ATOM 676 C C . GLU A 1 89 ? -13.484 -27.234 -16.469 1 97.94 89 GLU A C 1
ATOM 678 O O . GLU A 1 89 ? -13.633 -28.172 -17.234 1 97.94 89 GLU A O 1
ATOM 683 N N . ILE A 1 90 ? -12.516 -27.188 -15.594 1 97.19 90 ILE A N 1
ATOM 684 C CA . ILE A 1 90 ? -11.461 -28.188 -15.523 1 97.19 90 ILE A CA 1
ATOM 685 C C . ILE A 1 90 ? -11.234 -28.609 -14.07 1 97.19 90 ILE A C 1
ATOM 687 O O . ILE A 1 90 ? -11.047 -27.766 -13.203 1 97.19 90 ILE A O 1
ATOM 691 N N . PRO A 1 91 ? -11.375 -29.984 -13.836 1 97.25 91 PRO A N 1
ATOM 692 C CA . PRO A 1 91 ? -10.859 -30.391 -12.523 1 97.25 91 PRO A CA 1
ATOM 693 C C . PRO A 1 91 ? -9.406 -29.984 -12.305 1 97.25 91 PRO A C 1
ATOM 695 O O . PRO A 1 91 ? -8.57 -30.188 -13.188 1 97.25 91 PRO A O 1
ATOM 698 N N . ILE A 1 92 ? -9.109 -29.438 -11.18 1 97.81 92 ILE A N 1
ATOM 699 C CA . ILE A 1 92 ? -7.801 -28.844 -10.945 1 97.81 92 ILE A CA 1
ATOM 700 C C . ILE A 1 92 ? -6.715 -29.906 -11.086 1 97.81 92 ILE A C 1
ATOM 702 O O . ILE A 1 92 ? -5.617 -29.609 -11.578 1 97.81 92 ILE A O 1
ATOM 706 N N . SER A 1 93 ? -6.961 -31.1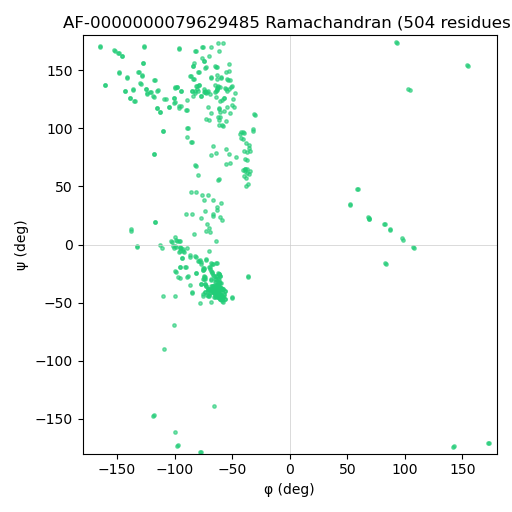56 -10.727 1 96.06 93 SER A N 1
ATOM 707 C CA . SER A 1 93 ? -5.973 -32.25 -10.766 1 96.06 93 SER A CA 1
ATOM 708 C C . SER A 1 93 ? -5.621 -32.594 -12.203 1 96.06 93 SER A C 1
ATOM 710 O O . SER A 1 93 ? -4.582 -33.219 -12.453 1 96.06 93 SER A O 1
ATOM 712 N N . ASP A 1 94 ? -6.523 -32.25 -13.141 1 96.94 94 ASP A N 1
ATOM 713 C CA . ASP A 1 94 ? -6.25 -32.5 -14.547 1 96.94 94 ASP A CA 1
ATOM 714 C C . ASP A 1 94 ? -5.109 -31.641 -15.062 1 96.94 94 ASP A C 1
ATOM 716 O O . ASP A 1 94 ? -4.547 -31.906 -16.125 1 96.94 94 ASP A O 1
ATOM 720 N N . LEU A 1 95 ? -4.773 -30.594 -14.328 1 97.69 95 LEU A N 1
ATOM 721 C CA . LEU A 1 95 ? -3.707 -29.703 -14.75 1 97.69 95 LEU A CA 1
ATOM 722 C C . LEU A 1 95 ? -2.348 -30.375 -14.664 1 97.69 95 LEU A C 1
ATOM 724 O O . LEU A 1 95 ? -1.384 -29.938 -15.289 1 97.69 95 LEU A O 1
ATOM 728 N N . TRP A 1 96 ? -2.279 -31.5 -13.852 1 97.19 96 TRP A N 1
ATOM 729 C CA . TRP A 1 96 ? -0.973 -32.125 -13.711 1 97.19 96 TRP A CA 1
ATOM 730 C C . TRP A 1 96 ? -1.096 -33.656 -13.766 1 97.19 96 TRP A C 1
ATOM 732 O O . TRP A 1 96 ? -0.143 -34.375 -13.445 1 97.19 96 TRP A O 1
ATOM 742 N N . LYS A 1 97 ? -2.221 -34.219 -14.148 1 96.38 97 LYS A N 1
ATOM 743 C CA . LYS A 1 97 ? -2.43 -35.688 -14.18 1 96.38 97 LYS A CA 1
ATOM 744 C C . LYS A 1 97 ? -1.434 -36.344 -15.117 1 96.38 97 LYS A C 1
ATOM 746 O O . LYS A 1 97 ? -0.904 -37.438 -14.797 1 96.38 97 LYS A O 1
ATOM 751 N N . ASP A 1 98 ? -1.119 -35.781 -16.281 1 97.31 98 ASP A N 1
ATOM 752 C CA . ASP A 1 98 ? -0.305 -36.406 -17.312 1 97.31 98 ASP A CA 1
ATOM 753 C C . ASP A 1 98 ? 1.04 -35.719 -17.469 1 97.31 98 ASP A C 1
ATOM 755 O O . ASP A 1 98 ? 1.832 -36.062 -18.344 1 97.31 98 ASP A O 1
ATOM 759 N N . ARG A 1 99 ? 1.271 -34.688 -16.75 1 97.19 99 ARG A N 1
ATOM 760 C CA . ARG A 1 99 ? 2.49 -33.875 -16.812 1 97.19 99 ARG A CA 1
ATOM 761 C C . ARG A 1 99 ? 2.812 -33.281 -15.445 1 97.19 99 ARG A C 1
ATOM 763 O O . ARG A 1 99 ? 1.987 -33.312 -14.531 1 97.19 99 ARG A O 1
ATOM 770 N N . LYS A 1 100 ? 4.008 -32.812 -15.336 1 97.88 100 LYS A N 1
ATOM 771 C CA . LYS A 1 100 ? 4.332 -31.969 -14.188 1 97.88 100 LYS A CA 1
ATOM 772 C C . LYS A 1 100 ? 3.826 -30.531 -14.391 1 97.88 100 LYS A C 1
ATOM 774 O O . LYS A 1 100 ? 3.74 -30.062 -15.523 1 97.88 100 LYS A O 1
ATOM 779 N N . ALA A 1 101 ? 3.463 -29.891 -13.281 1 98.44 101 ALA A N 1
ATOM 780 C CA . ALA A 1 101 ? 3.018 -28.5 -13.352 1 98.44 101 ALA A CA 1
ATOM 781 C C . ALA A 1 101 ? 3.498 -27.703 -12.141 1 98.44 101 ALA A C 1
ATOM 783 O O . ALA A 1 101 ? 3.477 -28.203 -11.016 1 98.44 101 ALA A O 1
ATOM 784 N N . VAL A 1 102 ? 4.027 -26.594 -12.398 1 98.62 102 VAL A N 1
ATOM 785 C CA . VAL A 1 102 ? 4.215 -25.547 -11.383 1 98.62 102 VAL A CA 1
ATOM 786 C C . VAL A 1 102 ? 2.994 -24.641 -11.352 1 98.62 102 VAL A C 1
ATOM 788 O O . VAL A 1 102 ? 2.734 -23.906 -12.312 1 98.62 102 VAL A O 1
ATOM 791 N N . VAL A 1 103 ? 2.271 -24.641 -10.211 1 98.69 103 VAL A N 1
ATOM 792 C CA . VAL A 1 103 ? 1.021 -23.891 -10.094 1 98.69 103 VAL A CA 1
ATOM 793 C C . VAL A 1 103 ? 1.188 -22.75 -9.102 1 98.69 103 VAL A C 1
ATOM 795 O O . VAL A 1 103 ? 1.411 -22.984 -7.91 1 98.69 103 VAL A O 1
ATOM 798 N N . ALA A 1 104 ? 1.102 -21.594 -9.617 1 98.81 104 ALA A N 1
ATOM 799 C CA . ALA A 1 104 ? 1.112 -20.391 -8.773 1 98.81 104 ALA A CA 1
ATOM 800 C C . ALA A 1 104 ? -0.307 -19.938 -8.453 1 98.81 104 ALA A C 1
ATOM 802 O O . ALA A 1 104 ? -1.155 -19.859 -9.344 1 98.81 104 ALA A O 1
ATOM 803 N N . PHE A 1 105 ? -0.529 -19.672 -7.223 1 98.44 105 PHE A N 1
ATOM 804 C CA . PHE A 1 105 ? -1.819 -19.172 -6.777 1 98.44 105 PHE A CA 1
ATOM 805 C C . PHE A 1 105 ? -1.73 -17.672 -6.465 1 98.44 105 PHE A C 1
ATOM 807 O O . PHE A 1 105 ? -1.014 -17.266 -5.551 1 98.44 105 PHE A O 1
ATOM 814 N N . ALA A 1 106 ? -2.508 -16.875 -7.211 1 97.44 106 ALA A N 1
ATOM 815 C CA . ALA A 1 106 ? -2.557 -15.422 -7.016 1 97.44 106 ALA A CA 1
ATOM 816 C C . ALA A 1 106 ? -3.529 -15.055 -5.898 1 97.44 106 ALA A C 1
ATOM 818 O O . ALA A 1 106 ? -4.508 -15.766 -5.66 1 97.44 106 ALA A O 1
ATOM 819 N N . ARG A 1 107 ? -3.297 -13.898 -5.25 1 96.94 107 ARG A N 1
ATOM 820 C CA . ARG A 1 107 ? -4.25 -13.367 -4.277 1 96.94 107 ARG A CA 1
ATOM 821 C C . ARG A 1 107 ? -5.516 -12.875 -4.965 1 96.94 107 ARG A C 1
ATOM 823 O O . ARG A 1 107 ? -6.621 -13.055 -4.449 1 96.94 107 ARG A O 1
ATOM 830 N N . HIS A 1 108 ? -5.383 -12.188 -6.02 1 95.69 108 HIS A N 1
ATOM 831 C CA . HIS A 1 108 ? -6.367 -11.742 -7 1 95.69 108 HIS A CA 1
ATOM 832 C C . HIS A 1 108 ? -5.688 -11.266 -8.281 1 95.69 108 HIS A C 1
ATOM 834 O O . HIS A 1 108 ? -4.465 -11.102 -8.32 1 95.69 108 HIS A O 1
ATOM 840 N N . PHE A 1 109 ? -6.414 -11.008 -9.312 1 96.56 109 PHE A N 1
ATOM 841 C CA . PHE A 1 109 ? -5.812 -10.812 -10.625 1 96.56 109 PHE A CA 1
ATOM 842 C C . PHE A 1 109 ? -5.227 -9.406 -10.742 1 96.56 109 PHE A C 1
ATOM 844 O O . PHE A 1 109 ? -4.449 -9.133 -11.656 1 96.56 109 PHE A O 1
ATOM 851 N N . GLY A 1 110 ? -5.562 -8.523 -9.852 1 96.25 110 GLY A N 1
ATOM 852 C CA . GLY A 1 110 ? -5.012 -7.18 -9.875 1 96.25 110 GLY A CA 1
ATOM 853 C C . GLY A 1 110 ? -3.805 -7.012 -8.977 1 96.25 110 GLY A C 1
ATOM 854 O O . GLY A 1 110 ? -3.213 -5.934 -8.922 1 96.25 110 GLY A O 1
ATOM 855 N N . CYS A 1 111 ? -3.328 -7.98 -8.344 1 96.88 111 CYS A N 1
ATOM 856 C CA . CYS A 1 111 ? -2.357 -7.961 -7.254 1 96.88 111 CYS A CA 1
ATOM 857 C C . CYS A 1 111 ? -0.947 -7.738 -7.785 1 96.88 111 CYS A C 1
ATOM 859 O O . CYS A 1 111 ? -0.441 -8.539 -8.578 1 96.88 111 CYS A O 1
ATOM 861 N N . VAL A 1 112 ? -0.255 -6.734 -7.215 1 97.81 112 VAL A N 1
ATOM 862 C CA . VAL A 1 112 ? 1.089 -6.383 -7.664 1 97.81 112 VAL A CA 1
ATOM 863 C C . VAL A 1 112 ? 2.07 -7.484 -7.262 1 97.81 112 VAL A C 1
ATOM 865 O O . VAL A 1 112 ? 3.018 -7.777 -7.996 1 97.81 112 VAL A O 1
ATOM 868 N N . PHE A 1 113 ? 1.926 -8.07 -6.109 1 98.25 113 PHE A N 1
ATOM 869 C CA . PHE A 1 113 ? 2.762 -9.195 -5.699 1 98.25 113 PHE A CA 1
ATOM 870 C C . PHE A 1 113 ? 2.654 -10.344 -6.691 1 98.25 113 PHE A C 1
ATOM 872 O O . PHE A 1 113 ? 3.645 -11.023 -6.977 1 98.25 113 PHE A O 1
ATOM 879 N N . CYS A 1 114 ? 1.456 -10.531 -7.164 1 97.88 114 CYS A N 1
ATOM 880 C CA . CYS A 1 114 ? 1.166 -11.664 -8.039 1 97.88 114 CYS A CA 1
ATOM 881 C C . CYS A 1 114 ? 1.759 -11.445 -9.422 1 97.88 114 CYS A C 1
ATOM 883 O O . CYS A 1 114 ? 2.17 -12.398 -10.086 1 97.88 114 CYS A O 1
ATOM 885 N N . ARG A 1 115 ? 1.785 -10.227 -9.859 1 98.31 115 ARG A N 1
ATOM 886 C CA . ARG A 1 115 ? 2.473 -9.914 -11.109 1 98.31 115 ARG A CA 1
ATOM 887 C C . ARG A 1 115 ? 3.963 -10.219 -11.008 1 98.31 115 ARG A C 1
ATOM 889 O O . ARG A 1 115 ? 4.551 -10.781 -11.93 1 98.31 115 ARG A O 1
ATOM 896 N N . LYS A 1 116 ? 4.551 -9.852 -9.891 1 98.38 116 LYS A N 1
ATOM 897 C CA . LYS A 1 116 ? 5.953 -10.188 -9.664 1 98.38 116 LYS A CA 1
ATOM 898 C C . LYS A 1 116 ? 6.164 -11.695 -9.625 1 98.38 116 LYS A C 1
ATOM 900 O O . LYS A 1 116 ? 7.113 -12.211 -10.211 1 98.38 116 LYS A O 1
ATOM 905 N N . ARG A 1 117 ? 5.316 -12.414 -8.922 1 98.38 117 ARG A N 1
ATOM 906 C CA . ARG A 1 117 ? 5.391 -13.867 -8.852 1 98.38 117 ARG A CA 1
ATOM 907 C C . ARG A 1 117 ? 5.328 -14.484 -10.25 1 98.38 117 ARG A C 1
ATOM 909 O O . ARG A 1 117 ? 6.105 -15.383 -10.57 1 98.38 117 ARG A O 1
ATOM 916 N N . ALA A 1 118 ? 4.371 -14.016 -11.055 1 98.44 118 ALA A N 1
ATOM 917 C CA . ALA A 1 118 ? 4.223 -14.5 -12.422 1 98.44 118 ALA A CA 1
ATOM 918 C C . ALA A 1 118 ? 5.508 -14.305 -13.219 1 98.44 118 ALA A C 1
ATOM 920 O O . ALA A 1 118 ? 5.977 -15.227 -13.891 1 98.44 118 ALA A O 1
ATOM 921 N N . ASP A 1 119 ? 6.098 -13.156 -13.055 1 97.62 119 ASP A N 1
ATOM 922 C CA . ASP A 1 119 ? 7.316 -12.836 -13.789 1 97.62 119 ASP A CA 1
ATOM 923 C C . ASP A 1 119 ? 8.492 -13.68 -13.305 1 97.62 119 ASP A C 1
ATOM 925 O O . ASP A 1 119 ? 9.297 -14.148 -14.109 1 97.62 119 ASP A O 1
ATOM 929 N N . TYR A 1 120 ? 8.5 -13.781 -12.031 1 95.62 120 TYR A N 1
ATOM 930 C CA . TYR A 1 120 ? 9.602 -14.516 -11.414 1 95.62 120 TYR A CA 1
ATOM 931 C C . TYR A 1 120 ? 9.586 -15.977 -11.828 1 95.62 120 TYR A C 1
ATOM 933 O O . TYR A 1 120 ? 10.633 -16.547 -12.156 1 95.62 120 TYR A O 1
ATOM 941 N N . LEU A 1 121 ? 8.508 -16.625 -11.961 1 98.19 121 LEU A N 1
ATOM 942 C CA . LEU A 1 121 ? 8.359 -18 -12.43 1 98.19 121 LEU A CA 1
ATOM 943 C C . LEU A 1 121 ? 8.586 -18.094 -13.93 1 98.19 121 LEU A C 1
ATOM 945 O O . LEU A 1 121 ? 9.258 -19 -14.414 1 98.19 121 LEU A O 1
ATOM 949 N N . ALA A 1 122 ? 8.078 -17.125 -14.68 1 98 122 ALA A N 1
ATOM 950 C CA . ALA A 1 122 ? 8.203 -17.109 -16.141 1 98 122 ALA A CA 1
ATOM 951 C C . ALA A 1 122 ? 9.664 -16.984 -16.562 1 98 122 ALA A C 1
ATOM 953 O O . ALA A 1 122 ? 10.047 -17.438 -17.641 1 98 122 ALA A O 1
ATOM 954 N N . SER A 1 123 ? 10.445 -16.375 -15.703 1 97.19 123 SER A N 1
ATOM 955 C CA . SER A 1 123 ? 11.859 -16.203 -16 1 97.19 123 SER A CA 1
ATOM 956 C C . SER A 1 123 ? 12.57 -17.547 -16.109 1 97.19 123 SER A C 1
ATOM 958 O O . SER A 1 123 ? 13.672 -17.641 -16.656 1 97.19 123 SER A O 1
ATOM 960 N N . LYS A 1 124 ? 11.977 -18.609 -15.633 1 97.69 124 LYS A N 1
ATOM 961 C CA . LYS A 1 124 ? 12.555 -19.953 -15.711 1 97.69 124 LYS A CA 1
ATOM 962 C C . LYS A 1 124 ? 11.695 -20.875 -16.547 1 97.69 124 LYS A C 1
ATOM 964 O O . LYS A 1 124 ? 11.766 -22.109 -16.406 1 97.69 124 LYS A O 1
ATOM 969 N N . LYS A 1 125 ? 10.891 -20.328 -17.312 1 97 125 LYS A N 1
ATOM 970 C CA . LYS A 1 125 ? 9.969 -21.109 -18.125 1 97 125 LYS A CA 1
ATOM 971 C C . LYS A 1 125 ? 10.719 -22.062 -19.047 1 97 125 LYS A C 1
ATOM 973 O O . LYS A 1 125 ? 10.258 -23.188 -19.312 1 97 125 LYS A O 1
ATOM 978 N N . ASP A 1 126 ? 11.859 -21.641 -19.625 1 96.62 126 ASP A N 1
ATOM 979 C CA . ASP A 1 126 ? 12.648 -22.484 -20.516 1 96.62 126 ASP A CA 1
ATOM 980 C C . ASP A 1 126 ? 13.109 -23.766 -19.797 1 96.62 126 ASP A C 1
ATOM 982 O O . ASP A 1 126 ? 13.062 -24.844 -20.375 1 96.62 126 ASP A O 1
ATOM 986 N N . VAL A 1 127 ? 13.562 -23.594 -18.625 1 97.19 127 VAL A N 1
ATOM 987 C CA . VAL A 1 127 ? 13.992 -24.734 -17.828 1 97.19 127 VAL A CA 1
ATOM 988 C C . VAL A 1 127 ? 12.812 -25.672 -17.578 1 97.19 127 VAL A C 1
ATOM 990 O O . VAL A 1 127 ? 12.945 -26.891 -17.688 1 97.19 127 VAL A O 1
ATOM 993 N N . MET A 1 128 ? 11.633 -25.125 -17.25 1 97.75 128 MET A N 1
ATOM 994 C CA . MET A 1 128 ? 10.43 -25.922 -17 1 97.75 128 MET A CA 1
ATOM 995 C C . MET A 1 128 ? 10.008 -26.672 -18.25 1 97.75 128 MET A C 1
ATOM 997 O O . MET A 1 128 ? 9.711 -27.859 -18.188 1 97.75 128 MET A O 1
ATOM 1001 N N . ASP A 1 129 ? 10.078 -25.984 -19.344 1 96.81 129 ASP A N 1
ATOM 1002 C CA . ASP A 1 129 ? 9.703 -26.609 -20.609 1 96.81 129 ASP A CA 1
ATOM 1003 C C . ASP A 1 129 ? 10.625 -27.781 -20.938 1 96.81 129 ASP A C 1
ATOM 1005 O O . ASP A 1 129 ? 10.156 -28.844 -21.375 1 96.81 129 ASP A O 1
ATOM 1009 N N . LYS A 1 130 ? 11.898 -27.578 -20.766 1 96.81 130 LYS A N 1
ATOM 1010 C CA . LYS A 1 130 ? 12.883 -28.625 -21.062 1 96.81 130 LYS A CA 1
ATOM 1011 C C . LYS A 1 130 ? 12.633 -29.859 -20.203 1 96.81 130 LYS A C 1
ATOM 1013 O O . LYS A 1 130 ? 12.922 -30.984 -20.625 1 96.81 130 LYS A O 1
ATOM 1018 N N . SER A 1 131 ? 12.062 -29.656 -19.094 1 96.31 131 SER A N 1
ATOM 1019 C CA . SER A 1 131 ? 11.812 -30.766 -18.172 1 96.31 131 SER A CA 1
ATOM 1020 C C . SER A 1 131 ? 10.398 -31.312 -18.344 1 96.31 131 SER A C 1
ATOM 1022 O O . SER A 1 131 ? 9.984 -32.219 -17.625 1 96.31 131 SER A O 1
ATOM 1024 N N . GLY A 1 132 ? 9.625 -30.719 -19.203 1 96.12 132 GLY A N 1
ATOM 1025 C CA . GLY A 1 132 ? 8.266 -31.172 -19.469 1 96.12 132 GLY A CA 1
ATOM 1026 C C . GLY A 1 132 ? 7.258 -30.656 -18.453 1 96.12 132 GLY A C 1
ATOM 1027 O O . GLY A 1 132 ? 6.16 -31.203 -18.344 1 96.12 132 GLY A O 1
ATOM 1028 N N . ALA A 1 133 ? 7.598 -29.641 -17.719 1 98 133 ALA A N 1
ATOM 1029 C CA . ALA A 1 133 ? 6.711 -29.094 -16.688 1 98 133 ALA A CA 1
ATOM 1030 C C . ALA A 1 133 ? 5.953 -27.875 -17.219 1 98 133 ALA A C 1
ATOM 1032 O O . ALA A 1 133 ? 6.543 -27 -17.859 1 98 133 ALA A O 1
ATOM 1033 N N . ALA A 1 134 ? 4.668 -27.812 -16.953 1 98.25 134 ALA A N 1
ATOM 1034 C CA . ALA A 1 134 ? 3.85 -26.656 -17.312 1 98.25 134 ALA A CA 1
ATOM 1035 C C . ALA A 1 134 ? 3.906 -25.578 -16.234 1 98.25 134 ALA A C 1
ATOM 1037 O O . ALA A 1 134 ? 4.043 -25.891 -15.047 1 98.25 134 ALA A O 1
ATOM 1038 N N . LEU A 1 135 ? 3.859 -24.375 -16.656 1 98.75 135 LEU A N 1
ATOM 1039 C CA . LEU A 1 135 ? 3.668 -23.234 -15.766 1 98.75 135 LEU A CA 1
ATOM 1040 C C . LEU A 1 135 ? 2.217 -22.766 -15.781 1 98.75 135 LEU A C 1
ATOM 1042 O O . LEU A 1 135 ? 1.674 -22.453 -16.844 1 98.75 135 LEU A O 1
ATOM 1046 N N . VAL A 1 136 ? 1.606 -22.766 -14.57 1 98.81 136 VAL A N 1
ATOM 1047 C CA . VAL A 1 136 ? 0.182 -22.469 -14.453 1 98.81 136 VAL A CA 1
ATOM 1048 C C . VAL A 1 136 ? -0.037 -21.406 -13.383 1 98.81 136 VAL A C 1
ATOM 1050 O O . VAL A 1 136 ? 0.625 -21.406 -12.344 1 98.81 136 VAL A O 1
ATOM 1053 N N . LEU A 1 137 ? -0.908 -20.484 -13.656 1 98.81 137 LEU A N 1
ATOM 1054 C CA . LEU A 1 137 ? -1.356 -19.5 -12.664 1 98.81 137 LEU A CA 1
ATOM 1055 C C . LEU A 1 137 ? -2.859 -19.625 -12.422 1 98.81 137 LEU A C 1
ATOM 1057 O O . LEU A 1 137 ? -3.639 -19.672 -13.383 1 98.81 137 LEU A O 1
ATOM 1061 N N . ILE A 1 138 ? -3.232 -19.75 -11.203 1 98.62 138 ILE A N 1
ATOM 1062 C CA . ILE A 1 138 ? -4.633 -19.766 -10.789 1 98.62 138 ILE A CA 1
ATOM 1063 C C . ILE A 1 138 ? -4.926 -18.547 -9.922 1 98.62 138 ILE A C 1
ATOM 1065 O O . ILE A 1 138 ? -4.141 -18.203 -9.039 1 98.62 138 ILE A O 1
ATOM 1069 N N . GLY A 1 139 ? -5.984 -17.875 -10.211 1 96.88 139 GLY A N 1
ATOM 1070 C CA . GLY A 1 139 ? -6.402 -16.766 -9.367 1 96.88 139 GLY A CA 1
ATOM 1071 C C . GLY A 1 139 ? -7.871 -16.812 -9 1 96.88 139 GLY A C 1
ATOM 1072 O O . GLY A 1 139 ? -8.695 -17.328 -9.766 1 96.88 139 GLY A O 1
ATOM 1073 N N . PRO A 1 140 ? -8.062 -16.281 -7.805 1 94.81 140 PRO A N 1
ATOM 1074 C CA . PRO A 1 140 ? -9.484 -16.109 -7.48 1 94.81 140 PRO A CA 1
ATOM 1075 C C . PRO A 1 140 ? -10.125 -14.945 -8.242 1 94.81 140 PRO A C 1
ATOM 1077 O O . PRO A 1 140 ? -9.484 -13.914 -8.461 1 94.81 140 PRO A O 1
ATOM 1080 N N . GLY A 1 141 ? -11.305 -15.242 -8.797 1 93.38 141 GLY A N 1
ATOM 1081 C CA . GLY A 1 141 ? -11.992 -14.234 -9.586 1 93.38 141 GLY A CA 1
ATOM 1082 C C . GLY A 1 141 ? -12.68 -14.805 -10.812 1 93.38 141 GLY A C 1
ATOM 1083 O O . GLY A 1 141 ? -12.688 -16.016 -11.023 1 93.38 141 GLY A O 1
ATOM 1084 N N . SER A 1 142 ? -13.227 -13.891 -11.633 1 94.81 142 SER A N 1
ATOM 1085 C CA . SER A 1 142 ? -13.977 -14.297 -12.82 1 94.81 142 SER A CA 1
ATOM 1086 C C . SER A 1 142 ? -13.039 -14.617 -13.984 1 94.81 142 SER A C 1
ATOM 1088 O O . SER A 1 142 ? -11.852 -14.289 -13.938 1 94.81 142 SER A O 1
ATOM 1090 N N . ILE A 1 143 ? -13.617 -15.234 -14.938 1 97.31 143 ILE A N 1
ATOM 1091 C CA . ILE A 1 143 ? -12.891 -15.547 -16.172 1 97.31 143 ILE A CA 1
ATOM 1092 C C . ILE A 1 143 ? -12.453 -14.258 -16.844 1 97.31 143 ILE A C 1
ATOM 1094 O O . ILE A 1 143 ? -11.344 -14.172 -17.375 1 97.31 143 ILE A O 1
ATOM 1098 N N . GLU A 1 144 ? -13.305 -13.25 -16.75 1 96.75 144 GLU A N 1
ATOM 1099 C CA . GLU A 1 144 ? -12.977 -11.953 -17.344 1 96.75 144 GLU A CA 1
ATOM 1100 C C . GLU A 1 144 ? -11.766 -11.328 -16.672 1 96.75 144 GLU A C 1
ATOM 1102 O O . GLU A 1 144 ? -10.898 -10.75 -17.328 1 96.75 144 GLU A O 1
ATOM 1107 N N . GLN A 1 145 ? -11.703 -11.43 -15.43 1 96.44 145 GLN A N 1
ATOM 1108 C CA . GLN A 1 145 ? -10.547 -10.922 -14.703 1 96.44 145 GLN A CA 1
ATOM 1109 C C . GLN A 1 145 ? -9.281 -11.68 -15.086 1 96.44 145 GLN A C 1
ATOM 1111 O O . GLN A 1 145 ? -8.211 -11.078 -15.234 1 96.44 145 GLN A O 1
ATOM 1116 N N . ALA A 1 146 ? -9.414 -12.953 -15.227 1 97.88 146 ALA A N 1
ATOM 1117 C CA . ALA A 1 146 ? -8.289 -13.781 -15.648 1 97.88 146 ALA A CA 1
ATOM 1118 C C . ALA A 1 146 ? -7.793 -13.367 -17.031 1 97.88 146 ALA A C 1
ATOM 1120 O O . ALA A 1 146 ? -6.586 -13.273 -17.266 1 97.88 146 ALA A O 1
ATOM 1121 N N . LYS A 1 147 ? -8.664 -13.102 -17.922 1 98.19 147 LYS A N 1
ATOM 1122 C CA . LYS A 1 147 ? -8.312 -12.648 -19.266 1 98.19 147 LYS A CA 1
ATOM 1123 C C . LYS A 1 147 ? -7.562 -11.32 -19.219 1 98.19 147 LYS A C 1
ATOM 1125 O O . LYS A 1 147 ? -6.555 -11.148 -19.906 1 98.19 147 LYS A O 1
ATOM 1130 N N . THR A 1 148 ? -8.086 -10.477 -18.406 1 97.62 148 THR A N 1
ATOM 1131 C CA . THR A 1 148 ? -7.449 -9.172 -18.266 1 97.62 148 THR A CA 1
ATOM 1132 C C . THR A 1 148 ? -6.02 -9.32 -17.75 1 97.62 148 THR A C 1
ATOM 1134 O O . THR A 1 148 ? -5.098 -8.688 -18.266 1 97.62 148 THR A O 1
ATOM 1137 N N . PHE A 1 149 ? -5.887 -10.156 -16.766 1 98 149 PHE A N 1
ATOM 1138 C CA . PHE A 1 149 ? -4.555 -10.43 -16.234 1 98 149 PHE A CA 1
ATOM 1139 C C . PHE A 1 149 ? -3.629 -10.953 -17.328 1 98 149 PHE A C 1
ATOM 1141 O O . PHE A 1 149 ? -2.506 -10.469 -17.484 1 98 149 PHE A O 1
ATOM 1148 N N . ALA A 1 150 ? -4.09 -11.891 -18.016 1 98.25 150 ALA A N 1
ATOM 1149 C CA . ALA A 1 150 ? -3.291 -12.5 -19.078 1 98.25 150 ALA A CA 1
ATOM 1150 C C . ALA A 1 150 ? -2.898 -11.477 -20.141 1 98.25 150 ALA A C 1
ATOM 1152 O O . ALA A 1 150 ? -1.748 -11.438 -20.578 1 98.25 150 ALA A O 1
ATOM 1153 N N . GLU A 1 151 ? -3.824 -10.672 -20.531 1 97.62 151 GLU A N 1
ATOM 1154 C CA . GLU A 1 151 ? -3.584 -9.664 -21.562 1 97.62 151 GLU A CA 1
ATOM 1155 C C . GLU A 1 151 ? -2.588 -8.609 -21.078 1 97.62 151 GLU A C 1
ATOM 1157 O O . GLU A 1 151 ? -1.676 -8.227 -21.812 1 97.62 151 GLU A O 1
ATOM 1162 N N . GLN A 1 152 ? -2.736 -8.188 -19.844 1 97.12 152 GLN A N 1
ATOM 1163 C CA . GLN A 1 152 ? -1.893 -7.129 -19.312 1 97.12 152 GLN A CA 1
ATOM 1164 C C . GLN A 1 152 ? -0.465 -7.621 -19.094 1 97.12 152 GLN A C 1
ATOM 1166 O O . GLN A 1 152 ? 0.495 -6.883 -19.328 1 97.12 152 GLN A O 1
ATOM 1171 N N . THR A 1 153 ? -0.345 -8.844 -18.641 1 97.06 153 THR A N 1
ATOM 1172 C CA . THR A 1 153 ? 0.958 -9.328 -18.188 1 97.06 153 THR A CA 1
ATOM 1173 C C . THR A 1 153 ? 1.664 -10.086 -19.312 1 97.06 153 THR A C 1
ATOM 1175 O O . THR A 1 153 ? 2.875 -10.305 -19.25 1 97.06 153 THR A O 1
ATOM 1178 N N . LYS A 1 154 ? 0.9 -10.547 -20.328 1 97 154 LYS A N 1
ATOM 1179 C CA . LYS A 1 154 ? 1.429 -11.422 -21.359 1 97 154 LYS A CA 1
ATOM 1180 C C . LYS A 1 154 ? 2.127 -12.633 -20.75 1 97 154 LYS A C 1
ATOM 1182 O O . LYS A 1 154 ? 3.191 -13.047 -21.219 1 97 154 LYS A O 1
ATOM 1187 N N . PHE A 1 155 ? 1.559 -13.031 -19.688 1 97.56 155 PHE A N 1
ATOM 1188 C CA . PHE A 1 155 ? 2.09 -14.188 -18.969 1 97.56 155 PHE A CA 1
ATOM 1189 C C . PHE A 1 155 ? 2.297 -15.367 -19.906 1 97.56 155 PHE A C 1
ATOM 1191 O O . PHE A 1 155 ? 1.411 -15.703 -20.688 1 97.56 155 PHE A O 1
ATOM 1198 N N . LYS A 1 156 ? 3.465 -16.047 -19.781 1 96.19 156 LYS A N 1
ATOM 1199 C CA . LYS A 1 156 ? 3.885 -17.078 -20.719 1 96.19 156 LYS A CA 1
ATOM 1200 C C . LYS A 1 156 ? 3.307 -18.438 -20.328 1 96.19 156 LYS A C 1
ATOM 1202 O O . LYS A 1 156 ? 3.424 -19.406 -21.078 1 96.19 156 LYS A O 1
ATOM 1207 N N . GLY A 1 157 ? 2.705 -18.609 -19.203 1 98.06 157 GLY A N 1
ATOM 1208 C CA . GLY A 1 157 ? 2.08 -19.844 -18.75 1 98.06 157 GLY A CA 1
ATOM 1209 C C . GLY A 1 157 ? 0.582 -19.875 -18.984 1 98.06 157 GLY A C 1
ATOM 1210 O O . GLY A 1 157 ? 0.043 -19.031 -19.703 1 98.06 157 GLY A O 1
ATOM 1211 N N . GLU A 1 158 ? -0.041 -20.906 -18.469 1 98.56 158 GLU A N 1
ATOM 1212 C CA . GLU A 1 158 ? -1.494 -21.047 -18.5 1 98.56 158 GLU A CA 1
ATOM 1213 C C . GLU A 1 158 ? -2.148 -20.281 -17.344 1 98.56 158 GLU A C 1
ATOM 1215 O O . GLU A 1 158 ? -1.619 -20.25 -16.234 1 98.56 158 GLU A O 1
ATOM 1220 N N . VAL A 1 159 ? -3.32 -19.688 -17.672 1 98.81 159 VAL A N 1
ATOM 1221 C CA . VAL A 1 159 ? -4.031 -18.938 -16.641 1 98.81 159 VAL A CA 1
ATOM 1222 C C . VAL A 1 159 ? -5.426 -19.516 -16.453 1 98.81 159 VAL A C 1
ATOM 1224 O O . VAL A 1 159 ? -6.137 -19.797 -17.422 1 98.81 159 VAL A O 1
ATOM 1227 N N . TYR A 1 160 ? -5.801 -19.766 -15.172 1 98.75 160 TYR A N 1
ATOM 1228 C CA . TYR A 1 160 ? -7.109 -20.297 -14.82 1 98.75 160 TYR A CA 1
ATOM 1229 C C . TYR A 1 160 ? -7.777 -19.453 -13.75 1 98.75 160 TYR A C 1
ATOM 1231 O O . TYR A 1 160 ? -7.105 -18.906 -12.867 1 98.75 160 TYR A O 1
ATOM 1239 N N . ALA A 1 161 ? -9.086 -19.359 -13.852 1 98.06 161 ALA A N 1
ATOM 1240 C CA . ALA A 1 161 ? -9.898 -18.641 -12.867 1 98.06 161 ALA A CA 1
ATOM 1241 C C . ALA A 1 161 ? -10.539 -19.609 -11.875 1 98.06 161 ALA A C 1
ATOM 1243 O O . ALA A 1 161 ? -11 -20.688 -12.258 1 98.06 161 ALA A O 1
ATOM 1244 N N . ASP A 1 162 ? -10.492 -19.281 -10.633 1 96.75 162 ASP A N 1
ATOM 1245 C CA . ASP A 1 162 ? -11.203 -19.969 -9.562 1 96.75 162 ASP A CA 1
ATOM 1246 C C . ASP A 1 162 ? -12.195 -19.047 -8.867 1 96.75 162 ASP A C 1
ATOM 1248 O O . ASP A 1 162 ? -11.984 -18.641 -7.723 1 96.75 162 ASP A O 1
ATOM 1252 N N . PRO A 1 163 ? -13.352 -18.812 -9.508 1 94.31 163 PRO A N 1
ATOM 1253 C CA . PRO A 1 163 ? -14.297 -17.828 -8.969 1 94.31 163 PRO A CA 1
ATOM 1254 C C . PRO A 1 163 ? -14.805 -18.203 -7.582 1 94.31 163 PRO A C 1
ATOM 1256 O O . PRO A 1 163 ? -15.148 -17.328 -6.789 1 94.31 163 PRO A O 1
ATOM 1259 N N . SER A 1 164 ? -14.812 -19.453 -7.211 1 91.5 164 SER A N 1
ATOM 1260 C CA . SER A 1 164 ? -15.367 -19.891 -5.938 1 91.5 164 SER A CA 1
ATOM 1261 C C . SER A 1 164 ? -14.289 -19.969 -4.859 1 91.5 164 SER A C 1
ATOM 1263 O O . SER A 1 164 ? -14.594 -20.203 -3.688 1 91.5 164 SER A O 1
ATOM 1265 N N . HIS A 1 165 ? -13.047 -19.875 -5.199 1 93.06 165 HIS A N 1
ATOM 1266 C CA . HIS A 1 165 ? -11.922 -19.984 -4.277 1 93.06 165 HIS A CA 1
ATOM 1267 C C . HIS A 1 165 ? -11.797 -21.406 -3.719 1 93.06 165 HIS A C 1
ATOM 1269 O O . HIS A 1 165 ? -11.305 -21.594 -2.605 1 93.06 165 HIS A O 1
ATOM 1275 N N . SER A 1 166 ? -12.32 -22.328 -4.438 1 94.75 166 SER A N 1
ATOM 1276 C CA . SER A 1 166 ? -12.359 -23.688 -3.922 1 94.75 166 SER A CA 1
ATOM 1277 C C . SER A 1 166 ? -10.953 -24.266 -3.768 1 94.75 166 SER A C 1
ATOM 1279 O O . SER A 1 166 ? -10.688 -25.016 -2.822 1 94.75 166 SER A O 1
ATOM 1281 N N . SER A 1 167 ? -10.062 -23.938 -4.656 1 96.62 167 SER A N 1
ATOM 1282 C CA . SER A 1 167 ? -8.695 -24.438 -4.535 1 96.62 167 SER A CA 1
ATOM 1283 C C . SER A 1 167 ? -7.988 -23.828 -3.322 1 96.62 167 SER A C 1
ATOM 1285 O O . SER A 1 167 ? -7.215 -24.5 -2.645 1 96.62 167 SER A O 1
ATOM 1287 N N . TYR A 1 168 ? -8.273 -22.609 -3.035 1 95.56 168 TYR A N 1
ATOM 1288 C CA . TYR A 1 168 ? -7.68 -21.922 -1.893 1 95.56 168 TYR A CA 1
ATOM 1289 C C . TYR A 1 168 ? -8.156 -22.531 -0.581 1 95.56 168 TYR A C 1
ATOM 1291 O O . TYR A 1 168 ? -7.367 -22.719 0.348 1 95.56 168 TYR A O 1
ATOM 1299 N N . ASN A 1 169 ? -9.43 -22.844 -0.582 1 93.75 169 ASN A N 1
ATOM 1300 C CA . ASN A 1 169 ? -10 -23.516 0.58 1 93.75 169 ASN A CA 1
ATOM 1301 C C . ASN A 1 169 ? -9.406 -24.906 0.764 1 93.75 169 ASN A C 1
ATOM 1303 O O . ASN A 1 169 ? -9.039 -25.281 1.875 1 93.75 169 ASN A O 1
ATOM 1307 N N . ALA A 1 170 ? -9.328 -25.594 -0.289 1 95.19 170 ALA A N 1
ATOM 1308 C CA . ALA A 1 170 ? -8.828 -26.969 -0.24 1 95.19 170 ALA A CA 1
ATOM 1309 C C . ALA A 1 170 ? -7.383 -27.016 0.25 1 95.19 170 ALA A C 1
ATOM 1311 O O . ALA A 1 170 ? -6.996 -27.922 0.988 1 95.19 170 ALA A O 1
ATOM 1312 N N . LEU A 1 171 ? -6.602 -26.031 -0.111 1 95.94 171 LEU A N 1
ATOM 1313 C CA . LEU A 1 171 ? -5.184 -26 0.241 1 95.94 171 LEU A CA 1
ATOM 1314 C C . LEU A 1 171 ? -4.965 -25.266 1.555 1 95.94 171 LEU A C 1
ATOM 1316 O O . LEU A 1 171 ? -3.838 -25.172 2.041 1 95.94 171 LEU A O 1
ATOM 1320 N N . ARG A 1 172 ? -5.98 -24.703 2.072 1 95.25 172 ARG A N 1
ATOM 1321 C CA . ARG A 1 172 ? -5.969 -24.016 3.363 1 95.25 172 ARG A CA 1
ATOM 1322 C C . ARG A 1 172 ? -4.957 -22.875 3.371 1 95.25 172 ARG A C 1
ATOM 1324 O O . ARG A 1 172 ? -4.156 -22.766 4.301 1 95.25 172 ARG A O 1
ATOM 1331 N N . PHE A 1 173 ? -5.035 -22.094 2.334 1 96.19 173 PHE A N 1
ATOM 1332 C CA . PHE A 1 173 ? -4.23 -20.891 2.33 1 96.19 173 PHE A CA 1
ATOM 1333 C C . PHE A 1 173 ? -4.73 -19.906 3.387 1 96.19 173 PHE A C 1
ATOM 1335 O O . PHE A 1 173 ? -5.938 -19.781 3.605 1 96.19 173 PHE A O 1
ATOM 1342 N N . VAL A 1 174 ? -3.818 -19.234 3.973 1 95.31 174 VAL A N 1
ATOM 1343 C CA . VAL A 1 174 ? -4.176 -18.328 5.047 1 95.31 174 VAL A CA 1
ATOM 1344 C C . VAL A 1 174 ? -4.855 -17.078 4.469 1 95.31 174 VAL A C 1
ATOM 1346 O O . VAL A 1 174 ? -4.672 -16.766 3.291 1 95.31 174 VAL A O 1
ATOM 1349 N N . SER A 1 175 ? -5.715 -16.5 5.316 1 93.38 175 SER A N 1
ATOM 1350 C CA . SER A 1 175 ? -6.422 -15.266 4.969 1 93.38 175 SER A CA 1
ATOM 1351 C C . SER A 1 175 ? -6.535 -14.336 6.172 1 93.38 175 SER A C 1
ATOM 1353 O O . SER A 1 175 ? -6.613 -14.797 7.316 1 93.38 175 SER A O 1
ATOM 1355 N N . GLY A 1 176 ? -6.414 -13.016 5.859 1 93.31 176 GLY A N 1
ATOM 1356 C CA . GLY A 1 176 ? -6.609 -12.047 6.922 1 93.31 176 GLY A CA 1
ATOM 1357 C C . GLY A 1 176 ? -5.902 -10.734 6.668 1 93.31 176 GLY A C 1
ATOM 1358 O O . GLY A 1 176 ? -4.879 -10.695 5.984 1 93.31 176 GLY A O 1
ATOM 1359 N N . VAL A 1 177 ? -6.461 -9.766 7.254 1 94 177 VAL A N 1
ATOM 1360 C CA . VAL A 1 177 ? -5.914 -8.422 7.105 1 94 177 VAL A CA 1
ATOM 1361 C C . VAL A 1 177 ? -4.496 -8.375 7.668 1 94 177 VAL A C 1
ATOM 1363 O O . VAL A 1 177 ? -3.613 -7.738 7.086 1 94 177 VAL A O 1
ATOM 1366 N N . THR A 1 178 ? -4.203 -9.062 8.773 1 95.5 178 THR A N 1
ATOM 1367 C CA . THR A 1 178 ? -2.92 -9.008 9.461 1 95.5 178 THR A CA 1
ATOM 1368 C C . THR A 1 178 ? -1.856 -9.781 8.688 1 95.5 178 THR A C 1
ATOM 1370 O O . THR A 1 178 ? -0.658 -9.578 8.898 1 95.5 178 THR A O 1
ATOM 1373 N N . THR A 1 179 ? -2.299 -10.703 7.812 1 95.69 179 THR A N 1
ATOM 1374 C CA . THR A 1 179 ? -1.355 -11.414 6.957 1 95.69 179 THR A CA 1
ATOM 1375 C C . THR A 1 179 ? -1.149 -10.672 5.641 1 95.69 179 THR A C 1
ATOM 1377 O O . THR A 1 179 ? -0.157 -10.891 4.941 1 95.69 179 THR A O 1
ATOM 1380 N N . THR A 1 180 ? -2.1 -9.805 5.332 1 96.12 180 THR A N 1
ATOM 1381 C CA . THR A 1 180 ? -2.035 -9.047 4.086 1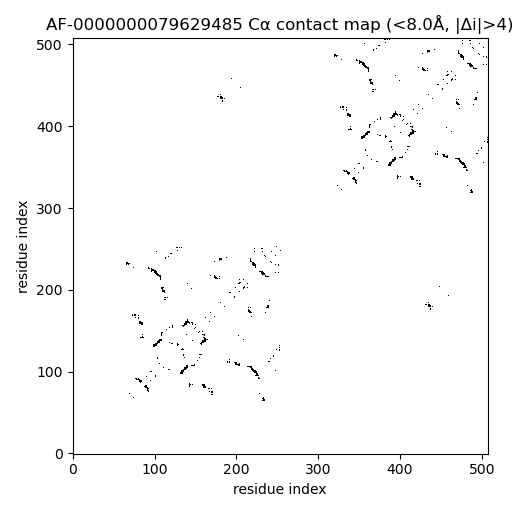 96.12 180 THR A CA 1
ATOM 1382 C C . THR A 1 180 ? -1.185 -7.797 4.262 1 96.12 180 THR A C 1
ATOM 1384 O O . THR A 1 180 ? -0.367 -7.469 3.396 1 96.12 180 THR A O 1
ATOM 1387 N N . PHE A 1 181 ? -1.373 -7.168 5.379 1 96 181 PHE A N 1
ATOM 1388 C CA . PHE A 1 181 ? -0.65 -5.93 5.648 1 96 181 PHE A CA 1
ATOM 1389 C C . PHE A 1 181 ? 0.392 -6.137 6.738 1 96 181 PHE A C 1
ATOM 1391 O O . PHE A 1 181 ? 0.059 -6.168 7.926 1 96 181 PHE A O 1
ATOM 1398 N N . THR A 1 182 ? 1.577 -6.344 6.355 1 96.25 182 THR A N 1
ATOM 1399 C CA . THR A 1 182 ? 2.732 -6.504 7.234 1 96.25 182 THR A CA 1
ATOM 1400 C C . THR A 1 182 ? 3.855 -5.555 6.824 1 96.25 182 THR A C 1
ATOM 1402 O O . THR A 1 182 ? 3.898 -5.09 5.684 1 96.25 182 THR A O 1
ATOM 1405 N N . PRO A 1 183 ? 4.746 -5.219 7.754 1 96.06 183 PRO A N 1
ATOM 1406 C CA . PRO A 1 183 ? 5.887 -4.379 7.387 1 96.06 183 PRO A CA 1
ATOM 1407 C C . PRO A 1 183 ? 6.715 -4.973 6.25 1 96.06 183 PRO A C 1
ATOM 1409 O O . PRO A 1 183 ? 7.141 -4.25 5.348 1 96.06 183 PRO A O 1
ATOM 1412 N N . LYS A 1 184 ? 6.906 -6.25 6.277 1 97.06 184 LYS A N 1
ATOM 1413 C CA . LYS A 1 184 ? 7.668 -6.906 5.219 1 97.06 184 LYS A CA 1
ATOM 1414 C C . LYS A 1 184 ? 6.961 -6.777 3.873 1 97.06 184 LYS A C 1
ATOM 1416 O O . LYS A 1 184 ? 7.602 -6.496 2.855 1 97.06 184 LYS A O 1
ATOM 1421 N N . ALA A 1 185 ? 5.656 -7 3.861 1 97.25 185 ALA A N 1
ATOM 1422 C CA . ALA A 1 185 ? 4.883 -6.84 2.633 1 97.25 185 ALA A CA 1
ATOM 1423 C C . ALA A 1 185 ? 4.941 -5.402 2.131 1 97.25 185 ALA A C 1
ATOM 1425 O O . ALA A 1 185 ? 5.047 -5.16 0.926 1 97.25 185 ALA A O 1
ATOM 1426 N N . GLY A 1 186 ? 4.848 -4.461 3.068 1 95.88 186 GLY A N 1
ATOM 1427 C CA . GLY A 1 186 ? 4.93 -3.057 2.701 1 95.88 186 GLY A CA 1
ATOM 1428 C C . GLY A 1 186 ? 6.25 -2.688 2.051 1 95.88 186 GLY A C 1
ATOM 1429 O O . GLY A 1 186 ? 6.273 -1.997 1.03 1 95.88 186 GLY A O 1
ATOM 1430 N N . LEU A 1 187 ? 7.32 -3.135 2.643 1 94.44 187 LEU A N 1
ATOM 1431 C CA . LEU A 1 187 ? 8.641 -2.891 2.074 1 94.44 187 LEU A CA 1
ATOM 1432 C C . LEU A 1 187 ? 8.758 -3.502 0.682 1 94.44 187 LEU A C 1
ATOM 1434 O O . LEU A 1 187 ? 9.344 -2.898 -0.218 1 94.44 187 LEU A O 1
ATOM 1438 N N . LYS A 1 188 ? 8.164 -4.613 0.56 1 96.81 188 LYS A N 1
ATOM 1439 C CA . LYS A 1 188 ? 8.195 -5.266 -0.746 1 96.81 188 LYS A CA 1
ATOM 1440 C C . LYS A 1 188 ? 7.395 -4.473 -1.774 1 96.81 188 LYS A C 1
ATOM 1442 O O . LYS A 1 188 ? 7.777 -4.398 -2.943 1 96.81 188 LYS A O 1
ATOM 1447 N N . ILE A 1 189 ? 6.266 -3.924 -1.388 1 96.31 189 ILE A N 1
ATOM 1448 C CA . ILE A 1 189 ? 5.484 -3.094 -2.297 1 96.31 189 ILE A CA 1
ATOM 1449 C C . ILE A 1 189 ? 6.336 -1.927 -2.793 1 96.31 189 ILE A C 1
ATOM 1451 O O . ILE A 1 189 ? 6.355 -1.629 -3.988 1 96.31 189 ILE A O 1
ATOM 1455 N N . ILE A 1 190 ? 7.043 -1.293 -1.865 1 93.25 190 ILE A N 1
ATOM 1456 C CA . ILE A 1 190 ? 7.906 -0.178 -2.242 1 93.25 190 ILE A CA 1
ATOM 1457 C C . ILE A 1 190 ? 8.945 -0.649 -3.26 1 93.25 190 ILE A C 1
ATOM 1459 O O . ILE A 1 190 ? 9.141 -0.011 -4.297 1 93.25 190 ILE A O 1
ATOM 1463 N N . GLN A 1 191 ? 9.562 -1.74 -3.008 1 94.81 191 GLN A N 1
ATOM 1464 C CA . GLN A 1 191 ? 10.562 -2.295 -3.912 1 94.81 191 GLN A CA 1
ATOM 1465 C C . GLN A 1 191 ? 9.961 -2.602 -5.281 1 94.81 191 GLN A C 1
ATOM 1467 O O . GLN A 1 191 ? 10.547 -2.279 -6.312 1 94.81 191 GLN A O 1
ATOM 1472 N N . LEU A 1 192 ? 8.797 -3.193 -5.289 1 97.44 192 LEU A N 1
ATOM 1473 C CA . LEU A 1 192 ? 8.141 -3.57 -6.535 1 97.44 192 LEU A CA 1
ATOM 1474 C C . LEU A 1 192 ? 7.801 -2.336 -7.363 1 97.44 192 LEU A C 1
ATOM 1476 O O . LEU A 1 192 ? 8 -2.326 -8.578 1 97.44 192 LEU A O 1
ATOM 1480 N N . TYR A 1 193 ? 7.336 -1.359 -6.699 1 95.06 193 TYR A N 1
ATOM 1481 C CA . TYR A 1 193 ? 7.004 -0.135 -7.418 1 95.06 193 TYR A CA 1
ATOM 1482 C C . TYR A 1 193 ? 8.258 0.529 -7.977 1 95.06 193 TYR A C 1
ATOM 1484 O O . TYR A 1 193 ? 8.227 1.11 -9.062 1 95.06 193 TYR A O 1
ATOM 1492 N N . MET A 1 194 ? 9.383 0.475 -7.266 1 92.88 194 MET A N 1
ATOM 1493 C CA . MET A 1 194 ? 10.656 0.984 -7.777 1 92.88 194 MET A CA 1
ATOM 1494 C C . MET A 1 194 ? 11.109 0.184 -8.992 1 92.88 194 MET A C 1
ATOM 1496 O O . MET A 1 194 ? 11.75 0.729 -9.898 1 92.88 194 MET A O 1
ATOM 1500 N N . GLU A 1 195 ? 10.734 -1.092 -9.039 1 95.88 195 GLU A N 1
ATOM 1501 C CA . GLU A 1 195 ? 11.109 -1.96 -10.148 1 95.88 195 GLU A CA 1
ATOM 1502 C C . GLU A 1 195 ? 10.18 -1.759 -11.344 1 95.88 195 GLU A C 1
ATOM 1504 O O . GLU A 1 195 ? 10.398 -2.342 -12.406 1 95.88 195 GLU A O 1
ATOM 1509 N N . GLY A 1 196 ? 9.078 -1.03 -11.148 1 95.31 196 GLY A N 1
ATOM 1510 C CA . GLY A 1 196 ? 8.203 -0.706 -12.266 1 95.31 196 GLY A CA 1
ATOM 1511 C C . GLY A 1 196 ? 6.891 -1.464 -12.234 1 95.31 196 GLY A C 1
ATOM 1512 O O . GLY A 1 196 ? 6.016 -1.234 -13.07 1 95.31 196 GLY A O 1
ATOM 1513 N N . TYR A 1 197 ? 6.746 -2.354 -11.227 1 97.19 197 TYR A N 1
ATOM 1514 C CA . TYR A 1 197 ? 5.473 -3.059 -11.102 1 97.19 197 TYR A CA 1
ATOM 1515 C C . TYR A 1 197 ? 4.395 -2.139 -10.547 1 97.19 197 TYR A C 1
ATOM 1517 O O . TYR A 1 197 ? 4.699 -1.127 -9.906 1 97.19 197 TYR A O 1
ATOM 1525 N N . ARG A 1 198 ? 3.146 -2.527 -10.82 1 96 198 ARG A N 1
ATOM 1526 C CA . ARG A 1 198 ? 2.01 -1.75 -10.336 1 96 198 ARG A CA 1
ATOM 1527 C C . ARG A 1 198 ? 0.814 -2.65 -10.047 1 96 198 ARG A C 1
ATOM 1529 O O . ARG A 1 198 ? 0.59 -3.641 -10.742 1 96 198 ARG A O 1
ATOM 1536 N N . GLN A 1 199 ? 0.074 -2.225 -9.07 1 95.94 199 GLN A N 1
ATOM 1537 C CA . GLN A 1 199 ? -1.219 -2.848 -8.805 1 95.94 199 GLN A CA 1
ATOM 1538 C C . GLN A 1 199 ? -2.279 -2.354 -9.781 1 95.94 199 GLN A C 1
ATOM 1540 O O . GLN A 1 199 ? -2.316 -1.167 -10.117 1 95.94 199 GLN A O 1
ATOM 1545 N N . ASP A 1 200 ? -3.102 -3.27 -10.273 1 95.44 200 ASP A N 1
ATOM 1546 C CA . ASP A 1 200 ? -4.301 -2.859 -11 1 95.44 200 ASP A CA 1
ATOM 1547 C C . ASP A 1 200 ? -5.48 -2.68 -10.047 1 95.44 200 ASP A C 1
ATOM 1549 O O . ASP A 1 200 ? -6.207 -3.633 -9.758 1 95.44 200 ASP A O 1
ATOM 1553 N N . TRP A 1 201 ? -5.734 -1.522 -9.727 1 92.56 201 TRP A N 1
ATOM 1554 C CA . TRP A 1 201 ? -6.738 -1.229 -8.711 1 92.56 201 TRP A CA 1
ATOM 1555 C C . TRP A 1 201 ? -8.148 -1.438 -9.258 1 92.56 201 TRP A C 1
ATOM 1557 O O . TRP A 1 201 ? -9.078 -1.729 -8.5 1 92.56 201 TRP A O 1
ATOM 1567 N N . LYS A 1 202 ? -8.328 -1.272 -10.523 1 91.88 202 LYS A N 1
ATOM 1568 C CA . LYS A 1 202 ? -9.633 -1.57 -11.117 1 91.88 202 LYS A CA 1
ATOM 1569 C C . LYS A 1 202 ? -10.008 -3.033 -10.906 1 91.88 202 LYS A C 1
ATOM 1571 O O . LYS A 1 202 ? -11.109 -3.332 -10.438 1 91.88 202 LYS A O 1
ATOM 1576 N N . LEU A 1 203 ? -9.102 -3.926 -11.164 1 90.38 203 LEU A N 1
ATOM 1577 C CA . LEU A 1 203 ? -9.32 -5.348 -10.93 1 90.38 203 LEU A CA 1
ATOM 1578 C C . LEU A 1 203 ? -9.453 -5.637 -9.438 1 90.38 203 LEU A C 1
ATOM 1580 O O . LEU A 1 203 ? -10.297 -6.434 -9.031 1 90.38 203 LEU A O 1
ATOM 1584 N N . SER A 1 204 ? -8.703 -4.996 -8.656 1 89.12 204 SER A N 1
ATOM 1585 C CA . SER A 1 204 ? -8.672 -5.23 -7.219 1 89.12 204 SER A CA 1
ATOM 1586 C C . SER A 1 204 ? -9.977 -4.809 -6.562 1 89.12 204 SER A C 1
ATOM 1588 O O . SER A 1 204 ? -10.352 -5.332 -5.512 1 89.12 204 SER A O 1
ATOM 1590 N N . PHE A 1 205 ? -10.695 -3.885 -7.203 1 85.5 205 PHE A N 1
ATOM 1591 C CA . PHE A 1 205 ? -11.906 -3.348 -6.586 1 85.5 205 PHE A CA 1
ATOM 1592 C C . PHE A 1 205 ? -13.156 -3.977 -7.199 1 85.5 205 PHE A C 1
ATOM 1594 O O . PHE A 1 205 ? -14.273 -3.586 -6.871 1 85.5 205 PHE A O 1
ATOM 1601 N N . GLU A 1 206 ? -12.922 -4.848 -8.055 1 84.69 206 GLU A N 1
ATOM 1602 C CA . GLU A 1 206 ? -14.102 -5.535 -8.57 1 84.69 206 GLU A CA 1
ATOM 1603 C C . GLU A 1 206 ? -14.859 -6.238 -7.445 1 84.69 206 GLU A C 1
ATOM 1605 O O . GLU A 1 206 ? -14.242 -6.742 -6.5 1 84.69 206 GLU A O 1
ATOM 1610 N N . GLU A 1 207 ? -16.109 -6.227 -7.543 1 77.25 207 GLU A N 1
ATOM 1611 C CA . GLU A 1 207 ? -17.031 -6.652 -6.492 1 77.25 207 GLU A CA 1
ATOM 1612 C C . GLU A 1 207 ? -16.656 -8.023 -5.949 1 77.25 207 GLU A C 1
ATOM 1614 O O . GLU A 1 207 ? -16.641 -8.234 -4.734 1 77.25 207 GLU A O 1
ATOM 1619 N N . ASP A 1 208 ? -16.375 -8.906 -6.77 1 73.44 208 ASP A N 1
ATOM 1620 C CA . ASP A 1 208 ? -16.062 -10.266 -6.336 1 73.44 208 ASP A CA 1
ATOM 1621 C C . ASP A 1 208 ? -14.797 -10.297 -5.473 1 73.44 208 ASP A C 1
ATOM 1623 O O . ASP A 1 208 ? -14.727 -11.047 -4.5 1 73.44 208 ASP A O 1
ATOM 1627 N N . THR A 1 209 ? -13.867 -9.469 -5.773 1 77.06 209 THR A N 1
ATOM 1628 C CA . THR A 1 209 ? -12.625 -9.383 -5.02 1 77.06 209 THR A CA 1
ATOM 1629 C C . THR A 1 209 ? -12.852 -8.68 -3.686 1 77.06 209 THR A C 1
ATOM 1631 O O . THR A 1 209 ? -12.406 -9.156 -2.641 1 77.06 209 THR A O 1
ATOM 1634 N N . VAL A 1 210 ? -13.578 -7.637 -3.748 1 75.31 210 VAL A N 1
ATOM 1635 C CA . VAL A 1 210 ? -13.797 -6.809 -2.566 1 75.31 210 VAL A CA 1
ATOM 1636 C C . VAL A 1 210 ? -14.648 -7.566 -1.551 1 75.31 210 VAL A C 1
ATOM 1638 O O . VAL A 1 210 ? -14.414 -7.477 -0.343 1 75.31 210 VAL A O 1
ATOM 1641 N N . LYS A 1 211 ? -15.648 -8.305 -1.988 1 71.38 211 LYS A N 1
ATOM 1642 C CA . LYS A 1 211 ? -16.547 -9.039 -1.104 1 71.38 211 LYS A CA 1
ATOM 1643 C C . LYS A 1 211 ? -15.797 -10.07 -0.28 1 71.38 211 LYS A C 1
ATOM 1645 O O . LYS A 1 211 ? -16.188 -10.375 0.853 1 71.38 211 LYS A O 1
ATOM 1650 N N . ARG A 1 212 ? -14.766 -10.453 -0.791 1 71.5 212 ARG A N 1
ATOM 1651 C CA . ARG A 1 212 ? -13.984 -11.438 -0.059 1 71.5 212 ARG A CA 1
ATOM 1652 C C . ARG A 1 212 ? -12.844 -10.781 0.71 1 71.5 212 ARG A C 1
ATOM 1654 O O . ARG A 1 212 ? -12.078 -11.453 1.4 1 71.5 212 ARG A O 1
ATOM 1661 N N . GLY A 1 213 ? -12.883 -9.453 0.586 1 66.62 213 GLY A N 1
ATOM 1662 C CA . GLY A 1 213 ? -11.945 -8.625 1.33 1 66.62 213 GLY A CA 1
ATOM 1663 C C . GLY A 1 213 ? -10.594 -8.484 0.652 1 66.62 213 GLY A C 1
ATOM 1664 O O . GLY A 1 213 ? -9.797 -7.621 1.014 1 66.62 213 GLY A O 1
ATOM 1665 N N . GLY A 1 214 ? -10.391 -9.367 -0.267 1 80.25 214 GLY A N 1
ATOM 1666 C CA . GLY A 1 214 ? -9.07 -9.32 -0.876 1 80.25 214 GLY A CA 1
ATOM 1667 C C . GLY A 1 214 ? -7.961 -9.75 0.067 1 80.25 214 GLY A C 1
ATOM 1668 O O . GLY A 1 214 ? -6.809 -9.359 -0.105 1 80.25 214 GLY A O 1
ATOM 1669 N N . TRP A 1 215 ? -8.266 -10.484 1.075 1 90.62 215 TRP A N 1
ATOM 1670 C CA . TRP A 1 215 ? -7.336 -10.805 2.15 1 90.62 215 TRP A CA 1
ATOM 1671 C C . TRP A 1 215 ? -6.727 -12.188 1.951 1 90.62 215 TRP A C 1
ATOM 1673 O O . TRP A 1 215 ? -5.84 -12.602 2.703 1 90.62 215 TRP A O 1
ATOM 1683 N N . GLN A 1 216 ? -7.18 -12.82 0.906 1 92.44 216 GLN A N 1
ATOM 1684 C CA . GLN A 1 216 ? -6.746 -14.188 0.632 1 92.44 216 GLN A CA 1
ATOM 1685 C C . GLN A 1 216 ? -5.293 -14.219 0.159 1 92.44 216 GLN A C 1
ATOM 1687 O O . GLN A 1 216 ? -4.902 -13.438 -0.71 1 92.44 216 GLN A O 1
ATOM 1692 N N . GLN A 1 217 ? -4.484 -15.156 0.814 1 96.94 217 GLN A N 1
ATOM 1693 C CA . GLN A 1 217 ? -3.125 -15.367 0.328 1 96.94 217 GLN A CA 1
ATOM 1694 C C . GLN A 1 217 ? -3.059 -16.562 -0.616 1 96.94 217 GLN A C 1
ATOM 1696 O O . GLN A 1 217 ? -4.039 -17.297 -0.77 1 96.94 217 GLN A O 1
ATOM 1701 N N . GLY A 1 218 ? -1.916 -16.688 -1.271 1 97.38 218 GLY A N 1
ATOM 1702 C CA . GLY A 1 218 ? -1.716 -17.766 -2.225 1 97.38 218 GLY A CA 1
ATOM 1703 C C . GLY A 1 218 ? -0.581 -18.688 -1.842 1 97.38 218 GLY A C 1
ATOM 1704 O O . GLY A 1 218 ? -0.371 -18.969 -0.66 1 97.38 218 GLY A O 1
ATOM 1705 N N . GLY A 1 219 ? 0.019 -19.172 -2.877 1 98.19 219 GLY A N 1
ATOM 1706 C CA . GLY A 1 219 ? 1.115 -20.125 -2.752 1 98.19 219 GLY A CA 1
ATOM 1707 C C . GLY A 1 219 ? 1.567 -20.688 -4.082 1 98.19 219 GLY A C 1
ATOM 1708 O O . GLY A 1 219 ? 1.228 -20.156 -5.141 1 98.19 219 GLY A O 1
ATOM 1709 N N . ILE A 1 220 ? 2.449 -21.719 -3.932 1 98.62 220 ILE A N 1
ATOM 1710 C CA . ILE A 1 220 ? 2.969 -22.406 -5.109 1 98.62 220 ILE A CA 1
ATOM 1711 C C . ILE A 1 220 ? 2.959 -23.906 -4.871 1 98.62 220 ILE A C 1
ATOM 1713 O O . ILE A 1 220 ? 3.316 -24.375 -3.787 1 98.62 220 ILE A O 1
ATOM 1717 N N . LEU A 1 221 ? 2.477 -24.609 -5.848 1 97.69 221 LEU A N 1
ATOM 1718 C CA . LEU A 1 221 ? 2.389 -26.062 -5.816 1 97.69 221 LEU A CA 1
ATOM 1719 C C . LEU A 1 221 ? 3.104 -26.672 -7.016 1 97.69 221 LEU A C 1
ATOM 1721 O O . LEU A 1 221 ? 2.967 -26.188 -8.141 1 97.69 221 LEU A O 1
ATOM 1725 N N . VAL A 1 222 ? 3.975 -27.656 -6.793 1 98.19 222 VAL A N 1
ATOM 1726 C CA . VAL A 1 222 ? 4.523 -28.484 -7.859 1 98.19 222 VAL A CA 1
ATOM 1727 C C . VAL A 1 222 ? 3.936 -29.891 -7.773 1 98.19 222 VAL A C 1
ATOM 1729 O O . VAL A 1 222 ? 3.979 -30.531 -6.715 1 98.19 222 VAL A O 1
ATOM 1732 N N . ALA A 1 223 ? 3.342 -30.328 -8.906 1 97.19 223 ALA A N 1
ATOM 1733 C CA . ALA A 1 223 ? 2.668 -31.625 -8.875 1 97.19 223 ALA A CA 1
ATOM 1734 C C . ALA A 1 223 ? 2.803 -32.344 -10.219 1 97.19 223 ALA A C 1
ATOM 1736 O O . ALA A 1 223 ? 3.168 -31.734 -11.219 1 97.19 223 ALA A O 1
ATOM 1737 N N . GLY A 1 224 ? 2.541 -33.719 -10.203 1 95.75 224 GLY A N 1
ATOM 1738 C CA . GLY A 1 224 ? 2.434 -34.5 -11.406 1 95.75 224 GLY A CA 1
ATOM 1739 C C . GLY A 1 224 ? 3.748 -35.156 -11.82 1 95.75 224 GLY A C 1
ATOM 1740 O O . GLY A 1 224 ? 4.785 -34.906 -11.203 1 95.75 224 GLY A O 1
ATOM 1741 N N . PRO A 1 225 ? 3.762 -35.906 -12.711 1 96.75 225 PRO A N 1
ATOM 1742 C CA . PRO A 1 225 ? 2.527 -36.469 -13.266 1 96.75 225 PRO A CA 1
ATOM 1743 C C . PRO A 1 225 ? 1.784 -37.344 -12.266 1 96.75 225 PRO A C 1
ATOM 1745 O O . PRO A 1 225 ? 2.396 -37.906 -11.344 1 96.75 225 PRO A O 1
ATOM 1748 N N . GLY A 1 226 ? 0.451 -37.5 -12.336 1 95.5 226 GLY A N 1
ATOM 1749 C CA . GLY A 1 226 ? -0.428 -38.188 -11.406 1 95.5 226 GLY A CA 1
ATOM 1750 C C . GLY A 1 226 ? -1.224 -37.25 -10.531 1 95.5 226 GLY A C 1
ATOM 1751 O O . GLY A 1 226 ? -0.661 -36.312 -9.93 1 95.5 226 GLY A O 1
ATOM 1752 N N . LYS A 1 227 ? -2.455 -37.438 -10.391 1 93 227 LYS A N 1
ATOM 1753 C CA . LYS A 1 227 ? -3.375 -36.531 -9.719 1 93 227 LYS A CA 1
ATOM 1754 C C . LYS A 1 227 ? -2.996 -36.344 -8.25 1 93 227 LYS A C 1
ATOM 1756 O O . LYS A 1 227 ? -3.146 -35.281 -7.691 1 93 227 LYS A O 1
ATOM 1761 N N . THR A 1 228 ? -2.439 -37.375 -7.641 1 92.5 228 THR A N 1
ATOM 1762 C CA . THR A 1 228 ? -2.188 -37.344 -6.207 1 92.5 228 THR A CA 1
ATOM 1763 C C . THR A 1 228 ? -0.717 -37.031 -5.922 1 92.5 228 THR A C 1
ATOM 1765 O O . THR A 1 228 ? -0.299 -37 -4.762 1 92.5 228 THR A O 1
ATOM 1768 N N . ASN A 1 229 ? 0.089 -36.906 -6.957 1 94.38 229 ASN A N 1
ATOM 1769 C CA . ASN A 1 229 ? 1.527 -36.719 -6.793 1 94.38 229 ASN A CA 1
ATOM 1770 C C . ASN A 1 229 ? 1.882 -35.25 -6.57 1 94.38 229 ASN A C 1
ATOM 1772 O O . ASN A 1 229 ? 2.285 -34.531 -7.5 1 94.38 229 ASN A O 1
ATOM 1776 N N . ILE A 1 230 ? 1.87 -34.844 -5.336 1 95.31 230 ILE A N 1
ATOM 1777 C CA . ILE A 1 230 ? 2.281 -33.5 -4.953 1 95.31 230 ILE A CA 1
ATOM 1778 C C . ILE A 1 230 ? 3.742 -33.5 -4.512 1 95.31 230 ILE A C 1
ATOM 1780 O O . ILE A 1 230 ? 4.09 -34.125 -3.506 1 95.31 230 ILE A O 1
ATOM 1784 N N . LEU A 1 231 ? 4.547 -32.781 -5.23 1 96.25 231 LEU A N 1
ATOM 1785 C CA . LEU A 1 231 ? 5.992 -32.844 -5.035 1 96.25 231 LEU A CA 1
ATOM 1786 C C . LEU A 1 231 ? 6.457 -31.719 -4.105 1 96.25 231 LEU A C 1
ATOM 1788 O O . LEU A 1 231 ? 7.484 -31.844 -3.438 1 96.25 231 LEU A O 1
ATOM 1792 N N . TYR A 1 232 ? 5.773 -30.641 -4.09 1 96.81 232 TYR A N 1
ATOM 1793 C CA . TYR A 1 232 ? 6.172 -29.438 -3.355 1 96.81 232 TYR A CA 1
ATOM 1794 C C . TYR A 1 232 ? 4.977 -28.516 -3.125 1 96.81 232 TYR A C 1
ATOM 1796 O O . TYR A 1 232 ? 4.129 -28.359 -4.008 1 96.81 232 TYR A O 1
ATOM 1804 N N . ILE A 1 233 ? 4.859 -27.953 -1.892 1 97.25 233 ILE A N 1
ATOM 1805 C CA . ILE A 1 233 ? 3.848 -26.938 -1.618 1 97.25 233 ILE A CA 1
ATOM 1806 C C . ILE A 1 233 ? 4.445 -25.828 -0.752 1 97.25 233 ILE A C 1
ATOM 1808 O O . ILE A 1 233 ? 5.105 -26.109 0.253 1 97.25 233 ILE A O 1
ATOM 1812 N N . HIS A 1 234 ? 4.32 -24.656 -1.196 1 98.31 234 HIS A N 1
ATOM 1813 C CA . HIS A 1 234 ? 4.621 -23.453 -0.424 1 98.31 234 HIS A CA 1
ATOM 1814 C C . HIS A 1 234 ? 3.363 -22.625 -0.184 1 98.31 234 HIS A C 1
ATOM 1816 O O . HIS A 1 234 ? 2.721 -22.172 -1.135 1 98.31 234 HIS A O 1
ATOM 1822 N N . LYS A 1 235 ? 3.037 -22.5 1.049 1 98.25 235 LYS A N 1
ATOM 1823 C CA . LYS A 1 235 ? 1.923 -21.641 1.436 1 98.25 235 LYS A CA 1
ATOM 1824 C C . LYS A 1 235 ? 2.422 -20.297 1.962 1 98.25 235 LYS A C 1
ATOM 1826 O O . LYS A 1 235 ? 3.232 -20.25 2.891 1 98.25 235 LYS A O 1
ATOM 1831 N N . ASP A 1 236 ? 1.911 -19.25 1.38 1 98.31 236 ASP A N 1
ATOM 1832 C CA . ASP A 1 236 ? 2.355 -17.922 1.794 1 98.31 236 ASP A CA 1
ATOM 1833 C C . ASP A 1 236 ? 2.008 -17.656 3.258 1 98.31 236 ASP A C 1
ATOM 1835 O O . ASP A 1 236 ? 0.877 -17.906 3.686 1 98.31 236 ASP A O 1
ATOM 1839 N N . LYS A 1 237 ? 2.977 -17.109 3.928 1 97.69 237 LYS A N 1
ATOM 1840 C CA . LYS A 1 237 ? 2.734 -16.703 5.312 1 97.69 237 LYS A CA 1
ATOM 1841 C C . LYS A 1 237 ? 2.197 -15.273 5.383 1 97.69 237 LYS A C 1
ATOM 1843 O O . LYS A 1 237 ? 1.586 -14.883 6.383 1 97.69 237 LYS A O 1
ATOM 1848 N N . GLU A 1 238 ? 2.533 -14.508 4.441 1 97.5 238 GLU A N 1
ATOM 1849 C CA . GLU A 1 238 ? 2.084 -13.125 4.27 1 97.5 238 GLU A CA 1
ATOM 1850 C C . GLU A 1 238 ? 2.09 -12.727 2.797 1 97.5 238 GLU A C 1
ATOM 1852 O O . GLU A 1 238 ? 2.602 -13.461 1.949 1 97.5 238 GLU A O 1
ATOM 1857 N N . ALA A 1 239 ? 1.447 -11.562 2.496 1 97.25 239 ALA A N 1
ATOM 1858 C CA . ALA A 1 239 ? 1.43 -11.07 1.122 1 97.25 239 ALA A CA 1
ATOM 1859 C C . ALA A 1 239 ? 2.848 -10.883 0.59 1 97.25 239 ALA A C 1
ATOM 1861 O O . ALA A 1 239 ? 3.689 -10.273 1.254 1 97.25 239 ALA A O 1
ATOM 1862 N N . GLY A 1 240 ? 3.113 -11.508 -0.566 1 97.56 240 GLY A N 1
ATOM 1863 C CA . GLY A 1 240 ? 4.41 -11.344 -1.209 1 97.56 240 GLY A CA 1
ATOM 1864 C C . GLY A 1 240 ? 5.445 -12.336 -0.722 1 97.56 240 GLY A C 1
ATOM 1865 O O . GLY A 1 240 ? 6.633 -12.203 -1.03 1 97.56 240 GLY A O 1
ATOM 1866 N N . ASP A 1 241 ? 5.07 -13.367 -0.009 1 97.88 241 ASP A N 1
ATOM 1867 C CA . ASP A 1 241 ? 5.977 -14.352 0.57 1 97.88 241 ASP A CA 1
ATOM 1868 C C . ASP A 1 241 ? 6.387 -15.398 -0.466 1 97.88 241 ASP A C 1
ATOM 1870 O O . ASP A 1 241 ? 6.121 -16.594 -0.294 1 97.88 241 ASP A O 1
ATOM 1874 N N . ASP A 1 242 ? 7.145 -15.039 -1.475 1 96.81 242 ASP A N 1
ATOM 1875 C CA . ASP A 1 242 ? 7.594 -15.969 -2.508 1 96.81 242 ASP A CA 1
ATOM 1876 C C . ASP A 1 242 ? 8.805 -16.781 -2.033 1 96.81 242 ASP A C 1
ATOM 1878 O O . ASP A 1 242 ? 9.711 -16.234 -1.407 1 96.81 242 ASP A O 1
ATOM 1882 N N . PRO A 1 243 ? 8.773 -18.078 -2.326 1 97.25 243 PRO A N 1
ATOM 1883 C CA . PRO A 1 243 ? 9.945 -18.891 -2.01 1 97.25 243 PRO A CA 1
ATOM 1884 C C . PRO A 1 243 ? 11.102 -18.672 -2.988 1 97.25 243 PRO A C 1
ATOM 1886 O O . PRO A 1 243 ? 10.922 -18.016 -4.016 1 97.25 243 PRO A O 1
ATOM 1889 N N . ASP A 1 244 ? 12.25 -19.234 -2.598 1 96.62 244 ASP A N 1
ATOM 1890 C CA . ASP A 1 244 ? 13.375 -19.25 -3.523 1 96.62 244 ASP A CA 1
ATOM 1891 C C . ASP A 1 244 ? 13.055 -20.078 -4.766 1 96.62 244 ASP A C 1
ATOM 1893 O O . ASP A 1 244 ? 12.523 -21.188 -4.66 1 96.62 244 ASP A O 1
ATOM 1897 N N . ILE A 1 245 ? 13.383 -19.531 -5.922 1 97.06 245 ILE A N 1
ATOM 1898 C CA . ILE A 1 245 ? 13.062 -20.172 -7.188 1 97.06 245 ILE A CA 1
ATOM 1899 C C . ILE A 1 245 ? 13.766 -21.531 -7.27 1 97.06 245 ILE A C 1
ATOM 1901 O O . ILE A 1 245 ? 13.258 -22.469 -7.891 1 97.06 245 ILE A O 1
ATOM 1905 N N . GLU A 1 246 ? 14.938 -21.656 -6.629 1 96.75 246 GLU A N 1
ATOM 1906 C CA . GLU A 1 246 ? 15.703 -22.891 -6.688 1 96.75 246 GLU A CA 1
ATOM 1907 C C . GLU A 1 246 ? 14.945 -24.047 -6.023 1 96.75 246 GLU A C 1
ATOM 1909 O O . GLU A 1 246 ? 15.062 -25.188 -6.449 1 96.75 246 GLU A O 1
ATOM 1914 N N . ASP A 1 247 ? 14.156 -23.734 -4.992 1 97.25 247 ASP A N 1
ATOM 1915 C CA . ASP A 1 247 ? 13.336 -24.75 -4.336 1 97.25 247 ASP A CA 1
ATOM 1916 C C . ASP A 1 247 ? 12.273 -25.297 -5.289 1 97.25 247 ASP A C 1
ATOM 1918 O O . ASP A 1 247 ? 11.984 -26.5 -5.289 1 97.25 247 ASP A O 1
ATOM 1922 N N . ILE A 1 248 ? 11.742 -24.484 -6.082 1 97.88 248 ILE A N 1
ATOM 1923 C CA . ILE A 1 248 ? 10.703 -24.859 -7.043 1 97.88 248 ILE A CA 1
ATOM 1924 C C . ILE A 1 248 ? 11.32 -25.688 -8.164 1 97.88 248 ILE A C 1
ATOM 1926 O O . ILE A 1 248 ? 10.781 -26.734 -8.531 1 97.88 248 ILE A O 1
ATOM 1930 N N . LEU A 1 249 ? 12.477 -25.281 -8.664 1 97.44 249 LEU A N 1
ATOM 1931 C CA . LEU A 1 249 ? 13.133 -25.953 -9.773 1 97.44 249 LEU A CA 1
ATOM 1932 C C . LEU A 1 249 ? 13.594 -27.359 -9.359 1 97.44 249 LEU A C 1
ATOM 1934 O O . LEU A 1 249 ? 13.531 -28.297 -10.148 1 97.44 249 LEU A O 1
ATOM 1938 N N . LYS A 1 250 ? 14.062 -27.406 -8.109 1 96.56 250 LYS A N 1
ATOM 1939 C CA . LYS A 1 250 ? 14.461 -28.719 -7.598 1 96.56 250 LYS A CA 1
ATOM 1940 C C . LYS A 1 250 ? 13.289 -29.703 -7.617 1 96.56 250 LYS A C 1
ATOM 1942 O O . LYS A 1 250 ? 13.469 -30.875 -7.914 1 96.56 250 LYS A O 1
ATOM 1947 N N . ALA A 1 251 ? 12.125 -29.188 -7.316 1 96.19 251 ALA A N 1
ATOM 1948 C CA . ALA A 1 251 ? 10.938 -30.031 -7.25 1 96.19 251 ALA A CA 1
ATOM 1949 C C . ALA A 1 251 ? 10.414 -30.359 -8.648 1 96.19 251 ALA A C 1
ATOM 1951 O O . ALA A 1 251 ? 9.953 -31.469 -8.906 1 96.19 251 ALA A O 1
ATOM 1952 N N . CYS A 1 252 ? 10.531 -29.469 -9.578 1 94.31 252 CYS A N 1
ATOM 1953 C CA . CYS A 1 252 ? 9.852 -29.625 -10.859 1 94.31 252 CYS A CA 1
ATOM 1954 C C . CYS A 1 252 ? 10.805 -30.172 -11.914 1 94.31 252 CYS A C 1
ATOM 1956 O O . CYS A 1 252 ? 10.375 -30.828 -12.867 1 94.31 252 CYS A O 1
ATOM 1958 N N . CYS A 1 253 ? 12.039 -30 -11.773 1 89.19 253 CYS A N 1
ATOM 1959 C CA . CYS A 1 253 ? 12.898 -30.203 -12.93 1 89.19 253 CYS A CA 1
ATOM 1960 C C . CYS A 1 253 ? 14.102 -31.062 -12.578 1 89.19 253 CYS A C 1
ATOM 1962 O O . CYS A 1 253 ? 14.992 -31.266 -13.406 1 89.19 253 CYS A O 1
ATOM 1964 N N . SER A 1 254 ? 14.219 -31.469 -11.359 1 79.38 254 SER A N 1
ATOM 1965 C CA . SER A 1 254 ? 15.344 -32.344 -11.062 1 79.38 254 SER A CA 1
ATOM 1966 C C . SER A 1 254 ? 15.055 -33.781 -11.508 1 79.38 254 SER A C 1
ATOM 1968 O O . SER A 1 254 ? 13.898 -34.188 -11.586 1 79.38 254 SER A O 1
ATOM 1970 N N . MET B 1 1 ? 4.551 59.125 -34.375 1 19.8 1 MET B N 1
ATOM 1971 C CA . MET B 1 1 ? 3.486 59.188 -35.375 1 19.8 1 MET B CA 1
ATOM 1972 C C . MET B 1 1 ? 2.623 57.938 -35.312 1 19.8 1 MET B C 1
ATOM 1974 O O . MET B 1 1 ? 3.145 56.812 -35.25 1 19.8 1 MET B O 1
ATOM 1978 N N . ALA B 1 2 ? 1.253 58.125 -35 1 20.95 2 ALA B N 1
ATOM 1979 C CA . ALA B 1 2 ? 0.049 57.531 -34.438 1 20.95 2 ALA B CA 1
ATOM 1980 C C . ALA B 1 2 ? -0.607 56.562 -35.375 1 20.95 2 ALA B C 1
ATOM 1982 O O . ALA B 1 2 ? -1.549 56.906 -36.094 1 20.95 2 ALA B O 1
ATOM 1983 N N . ILE B 1 3 ? 0.251 55.75 -36 1 20.92 3 ILE B N 1
ATOM 1984 C CA . ILE B 1 3 ? -0.349 55.094 -37.188 1 20.92 3 ILE B CA 1
ATOM 1985 C C . ILE B 1 3 ? -1.52 54.219 -36.75 1 20.92 3 ILE B C 1
ATOM 1987 O O . ILE B 1 3 ? -1.359 53.344 -35.906 1 20.92 3 ILE B O 1
ATOM 1991 N N . PRO B 1 4 ? -2.824 54.531 -37.031 1 21.89 4 PRO B N 1
ATOM 1992 C CA . PRO B 1 4 ? -4.199 54.188 -36.656 1 21.89 4 PRO B CA 1
ATOM 1993 C C . PRO B 1 4 ? -4.645 52.812 -37.188 1 21.89 4 PRO B C 1
ATOM 1995 O O . PRO B 1 4 ? -5.773 52.406 -36.906 1 21.89 4 PRO B O 1
ATOM 1998 N N . LEU B 1 5 ? -3.725 52 -37.688 1 20.05 5 LEU B N 1
ATOM 1999 C CA . LEU B 1 5 ? -4.348 51.25 -38.75 1 20.05 5 LEU B CA 1
ATOM 2000 C C . LEU B 1 5 ? -5.473 50.375 -38.219 1 20.05 5 LEU B C 1
ATOM 2002 O O . LEU B 1 5 ? -5.363 49.812 -37.125 1 20.05 5 LEU B O 1
ATOM 2006 N N . SER B 1 6 ? -6.66 50.094 -38.938 1 20.05 6 SER B N 1
ATOM 2007 C CA . SER B 1 6 ? -8.102 49.938 -39.062 1 20.05 6 SER B CA 1
ATOM 2008 C C . SER B 1 6 ? -8.508 48.469 -39 1 20.05 6 SER B C 1
ATOM 2010 O O . SER B 1 6 ? -9.688 48.125 -39.062 1 20.05 6 SER B O 1
ATOM 2012 N N . THR B 1 7 ? -7.613 47.469 -38.719 1 20.2 7 THR B N 1
ATOM 2013 C CA . THR B 1 7 ? -7.961 46.281 -39.531 1 20.2 7 THR B CA 1
ATOM 2014 C C . THR B 1 7 ? -9.234 45.625 -39.031 1 20.2 7 THR B C 1
ATOM 2016 O O . THR B 1 7 ? -9.375 45.375 -37.844 1 20.2 7 THR B O 1
ATOM 2019 N N . SER B 1 8 ? -10.352 45.531 -39.844 1 19.14 8 SER B N 1
ATOM 2020 C CA . SER B 1 8 ? -11.797 45.344 -39.812 1 19.14 8 SER B CA 1
ATOM 2021 C C . SER B 1 8 ? -12.18 43.906 -39.5 1 19.14 8 SER B C 1
ATOM 2023 O O . SER B 1 8 ? -13.289 43.656 -39.031 1 19.14 8 SER B O 1
ATOM 2025 N N . LEU B 1 9 ? -11.336 42.844 -39.656 1 19.78 9 LEU B N 1
ATOM 2026 C CA . LEU B 1 9 ? -12.023 41.719 -40.281 1 19.78 9 LEU B CA 1
ATOM 2027 C C . LEU B 1 9 ? -12.984 41.062 -39.312 1 19.78 9 LEU B C 1
ATOM 2029 O O . LEU B 1 9 ? -12.57 40.625 -38.219 1 19.78 9 LEU B O 1
ATOM 2033 N N . LEU B 1 10 ? -14.32 41.188 -39.438 1 19.45 10 LEU B N 1
ATOM 2034 C CA . LEU B 1 10 ? -15.5 41 -38.594 1 19.45 10 LEU B CA 1
ATOM 2035 C C . LEU B 1 10 ? -15.867 39.531 -38.5 1 19.45 10 LEU B C 1
ATOM 2037 O O . LEU B 1 10 ? -16.5 39.094 -37.531 1 19.45 10 LEU B O 1
ATOM 2041 N N . PRO B 1 11 ? -15.422 38.5 -39.281 1 18.98 11 PRO B N 1
ATOM 2042 C CA . PRO B 1 11 ? -16.594 37.812 -39.812 1 18.98 11 PRO B CA 1
ATOM 2043 C C . PRO B 1 11 ? -17.25 36.875 -38.781 1 18.98 11 PRO B C 1
ATOM 2045 O O . PRO B 1 11 ? -18.484 36.75 -38.75 1 18.98 11 PRO B O 1
ATOM 2048 N N . ASN B 1 12 ? -16.625 35.938 -38.031 1 17.8 12 ASN B N 1
ATOM 2049 C CA . ASN B 1 12 ? -16.953 34.531 -38.219 1 17.8 12 ASN B CA 1
ATOM 2050 C C . ASN B 1 12 ? -18.094 34.094 -37.312 1 17.8 12 ASN B C 1
ATOM 2052 O O . ASN B 1 12 ? -18.312 32.906 -37.094 1 17.8 12 ASN B O 1
ATOM 2056 N N . THR B 1 13 ? -19.047 34.844 -36.812 1 19.36 13 THR B N 1
ATOM 2057 C CA . THR B 1 13 ? -19.672 34.344 -35.594 1 19.36 13 THR B CA 1
ATOM 2058 C C . THR B 1 13 ? -20.734 33.281 -35.938 1 19.36 13 THR B C 1
ATOM 2060 O O . THR B 1 13 ? -21.844 33.625 -36.344 1 19.36 13 THR B O 1
ATOM 2063 N N . PHE B 1 14 ? -20.562 32.312 -36.781 1 18.58 14 PHE B N 1
ATOM 2064 C CA . PHE B 1 14 ? -21.766 31.578 -37.188 1 18.58 14 PHE B CA 1
ATOM 2065 C C . PHE B 1 14 ? -22.406 30.938 -35.969 1 18.58 14 PHE B C 1
ATOM 2067 O O . PHE B 1 14 ? -21.75 30.234 -35.188 1 18.58 14 PHE B O 1
ATOM 2074 N N . GLN B 1 15 ? -23.562 31.375 -35.469 1 18.5 15 GLN B N 1
ATOM 2075 C CA . GLN B 1 15 ? -24.5 31.172 -34.375 1 18.5 15 GLN B CA 1
ATOM 2076 C C . GLN B 1 15 ? -25.25 29.844 -34.531 1 18.5 15 GLN B C 1
ATOM 2078 O O . GLN B 1 15 ? -26.297 29.797 -35.188 1 18.5 15 GLN B O 1
ATOM 2083 N N . CYS B 1 16 ? -24.672 28.703 -34.906 1 17.62 16 CYS B N 1
ATOM 2084 C CA . CYS B 1 16 ? -25.656 27.672 -35.25 1 17.62 16 CYS B CA 1
ATOM 2085 C C . CYS B 1 16 ? -26.562 27.375 -34.062 1 17.62 16 CYS B C 1
ATOM 2087 O O . CYS B 1 16 ? -26.094 27.047 -32.969 1 17.62 16 CYS B O 1
ATOM 2089 N N . ASN B 1 17 ? -27.828 27.875 -34 1 17.66 17 ASN B N 1
ATOM 2090 C CA . ASN B 1 17 ? -28.969 27.891 -33.125 1 17.66 17 ASN B CA 1
ATOM 2091 C C . ASN B 1 17 ? -29.562 26.484 -32.938 1 17.66 17 ASN B C 1
ATOM 2093 O O . ASN B 1 17 ? -30.625 26.328 -32.312 1 17.66 17 ASN B O 1
ATOM 2097 N N . GLY B 1 18 ? -29.031 25.391 -33.469 1 17.94 18 GLY B N 1
ATOM 2098 C CA . GLY B 1 18 ? -30.109 24.422 -33.656 1 17.94 18 GLY B CA 1
ATOM 2099 C C . GLY B 1 18 ? -30.781 24.031 -32.344 1 17.94 18 GLY B C 1
ATOM 2100 O O . GLY B 1 18 ? -30.109 23.781 -31.359 1 17.94 18 GLY B O 1
ATOM 2101 N N . ASN B 1 19 ? -32.031 24.484 -32.062 1 18.25 19 ASN B N 1
ATOM 2102 C CA . ASN B 1 19 ? -33.031 24.406 -31 1 18.25 19 ASN B CA 1
ATOM 2103 C C . ASN B 1 19 ? -33.5 22.969 -30.797 1 18.25 19 ASN B C 1
ATOM 2105 O O . ASN B 1 19 ? -34.469 22.719 -30.078 1 18.25 19 ASN B O 1
ATOM 2109 N N . HIS B 1 20 ? -32.75 21.906 -31.031 1 17.7 20 HIS B N 1
ATOM 2110 C CA . HIS B 1 20 ? -33.562 20.703 -31.109 1 17.7 20 HIS B CA 1
ATOM 2111 C C . HIS B 1 20 ? -34.156 20.344 -29.766 1 17.7 20 HIS B C 1
ATOM 2113 O O . HIS B 1 20 ? -33.438 20 -28.828 1 17.7 20 HIS B O 1
ATOM 2119 N N . ASN B 1 21 ? -35.219 21.016 -29.281 1 18.14 21 ASN B N 1
ATOM 2120 C CA . ASN B 1 21 ? -35.875 20.781 -27.984 1 18.14 21 ASN B CA 1
ATOM 2121 C C . ASN B 1 21 ? -36.562 19.438 -27.938 1 18.14 21 ASN B C 1
ATOM 2123 O O . ASN B 1 21 ? -37.312 19.141 -27 1 18.14 21 ASN B O 1
ATOM 2127 N N . HIS B 1 22 ? -36.219 18.406 -28.656 1 17.36 22 HIS B N 1
ATOM 2128 C CA . HIS B 1 22 ? -37.281 17.406 -28.703 1 17.36 22 HIS B CA 1
ATOM 2129 C C . HIS B 1 22 ? -37.594 16.906 -27.297 1 17.36 22 HIS B C 1
ATOM 2131 O O . HIS B 1 22 ? -36.688 16.562 -26.531 1 17.36 22 HIS B O 1
ATOM 2137 N N . ARG B 1 23 ? -38.812 17.203 -26.812 1 18.34 23 ARG B N 1
ATOM 2138 C CA . ARG B 1 23 ? -39.625 16.969 -25.625 1 18.34 23 ARG B CA 1
ATOM 2139 C C . ARG B 1 23 ? -39.906 15.484 -25.422 1 18.34 23 ARG B C 1
ATOM 2141 O O . ARG B 1 23 ? -40.719 14.898 -26.172 1 18.34 23 ARG B O 1
ATOM 2148 N N . SER B 1 24 ? -38.906 14.617 -25.344 1 17.16 24 SER B N 1
ATOM 2149 C CA . SER B 1 24 ? -39.312 13.211 -25.266 1 17.16 24 SER B CA 1
ATOM 2150 C C . SER B 1 24 ? -40.281 12.984 -24.141 1 17.16 24 SER B C 1
ATOM 2152 O O . SER B 1 24 ? -40.281 13.711 -23.141 1 17.16 24 SER B O 1
ATOM 2154 N N . THR B 1 25 ? -41.281 12.086 -24.453 1 17.39 25 THR B N 1
ATOM 2155 C CA . THR B 1 25 ? -42.531 11.477 -24.016 1 17.39 25 THR B CA 1
ATOM 2156 C C . THR B 1 25 ? -42.375 10.836 -22.641 1 17.39 25 THR B C 1
ATOM 2158 O O . THR B 1 25 ? -41.312 10.398 -22.266 1 17.39 25 THR B O 1
ATOM 2161 N N . ARG B 1 26 ? -43.469 10.828 -21.859 1 19.16 26 ARG B N 1
ATOM 2162 C CA . ARG B 1 26 ? -44.062 10.688 -20.531 1 19.16 26 ARG B CA 1
ATOM 2163 C C . ARG B 1 26 ? -44.125 9.227 -20.125 1 19.16 26 ARG B C 1
ATOM 2165 O O . ARG B 1 26 ? -44.656 8.898 -19.047 1 19.16 26 ARG B O 1
ATOM 2172 N N . LEU B 1 27 ? -43.312 8.281 -20.656 1 17.02 27 LEU B N 1
ATOM 2173 C CA . LEU B 1 27 ? -44.031 7.02 -20.5 1 17.02 27 LEU B CA 1
ATOM 2174 C C . LEU B 1 27 ? -44.344 6.754 -19.031 1 17.02 27 LEU B C 1
ATOM 2176 O O . LEU B 1 27 ? -43.688 7.293 -18.141 1 17.02 27 LEU B O 1
ATOM 2180 N N . PHE B 1 28 ? -45.188 5.602 -18.797 1 18.77 28 PHE B N 1
ATOM 2181 C CA . PHE B 1 28 ? -46.281 4.977 -18.031 1 18.77 28 PHE B CA 1
ATOM 2182 C C . PHE B 1 28 ? -45.75 4.426 -16.719 1 18.77 28 PHE B C 1
ATOM 2184 O O . PHE B 1 28 ? -44.625 3.936 -16.641 1 18.77 28 PHE B O 1
ATOM 2191 N N . PRO B 1 29 ? -46.469 4.746 -15.602 1 20.67 29 PRO B N 1
ATOM 2192 C CA . PRO B 1 29 ? -46.312 4.512 -14.164 1 20.67 29 PRO B CA 1
ATOM 2193 C C . PRO B 1 29 ? -46.375 3.029 -13.797 1 20.67 29 PRO B C 1
ATOM 2195 O O . PRO B 1 29 ? -47.312 2.336 -14.164 1 20.67 29 PRO B O 1
ATOM 2198 N N . ASN B 1 30 ? -45.281 2.238 -14 1 17.77 30 ASN B N 1
ATOM 2199 C CA . ASN B 1 30 ? -45.406 0.825 -13.656 1 17.77 30 ASN B CA 1
ATOM 2200 C C . ASN B 1 30 ? -45.844 0.635 -12.203 1 17.77 30 ASN B C 1
ATOM 2202 O O . ASN B 1 30 ? -45.094 1.025 -11.289 1 17.77 30 ASN B O 1
ATOM 2206 N N . GLN B 1 31 ? -47.125 0.727 -11.891 1 20.23 31 GLN B N 1
ATOM 2207 C CA . GLN B 1 31 ? -47.688 0.5 -10.562 1 20.23 31 GLN B CA 1
ATOM 2208 C C . GLN B 1 31 ? -47.438 -0.931 -10.094 1 20.23 31 GLN B C 1
ATOM 2210 O O . GLN B 1 31 ? -47.938 -1.882 -10.688 1 20.23 31 GLN B O 1
ATOM 2215 N N . PRO B 1 32 ? -46.188 -1.466 -10.016 1 18.98 32 PRO B N 1
ATOM 2216 C CA . PRO B 1 32 ? -46.344 -2.898 -9.75 1 18.98 32 PRO B CA 1
ATOM 2217 C C . PRO B 1 32 ? -47.25 -3.182 -8.539 1 18.98 32 PRO B C 1
ATOM 2219 O O . PRO B 1 32 ? -47.406 -2.316 -7.676 1 18.98 32 PRO B O 1
ATOM 2222 N N . LEU B 1 33 ? -47.844 -4.5 -8.617 1 18.25 33 LEU B N 1
ATOM 2223 C CA . LEU B 1 33 ? -48.844 -5.363 -7.992 1 18.25 33 LEU B CA 1
ATOM 2224 C C . LEU B 1 33 ? -48.5 -5.602 -6.523 1 18.25 33 LEU B C 1
ATOM 2226 O O . LEU B 1 33 ? -47.344 -5.68 -6.156 1 18.25 33 LEU B O 1
ATOM 2230 N N . ASN B 1 34 ? -49.5 -5.5 -5.688 1 19.17 34 ASN B N 1
ATOM 2231 C CA . ASN B 1 34 ? -49.938 -5.496 -4.297 1 19.17 34 ASN B CA 1
ATOM 2232 C C . ASN B 1 34 ? -49.75 -6.855 -3.639 1 19.17 34 ASN B C 1
ATOM 2234 O O . ASN B 1 34 ? -50.25 -7.105 -2.547 1 19.17 34 ASN B O 1
ATOM 2238 N N . PHE B 1 35 ? -48.781 -7.746 -4.137 1 18.47 35 PHE B N 1
ATOM 2239 C CA . PHE B 1 35 ? -49.188 -9.023 -3.566 1 18.47 35 PHE B CA 1
ATOM 2240 C C . PHE B 1 35 ? -49.219 -8.953 -2.045 1 18.47 35 PHE B C 1
ATOM 2242 O O . PHE B 1 35 ? -48.281 -8.406 -1.427 1 18.47 35 PHE B O 1
ATOM 2249 N N . GLY B 1 36 ? -50.344 -9.281 -1.444 1 18.22 36 GLY B N 1
ATOM 2250 C CA . GLY B 1 36 ? -51.094 -9.305 -0.187 1 18.22 36 GLY B CA 1
ATOM 2251 C C . GLY B 1 36 ? -50.469 -10.25 0.836 1 18.22 36 GLY B C 1
ATOM 2252 O O . GLY B 1 36 ? -51 -10.391 1.945 1 18.22 36 GLY B O 1
ATOM 2253 N N . LEU B 1 37 ? -49.562 -11.211 0.498 1 18.56 37 LEU B N 1
ATOM 2254 C CA . LEU B 1 37 ? -49.875 -12.328 1.388 1 18.56 37 LEU B CA 1
ATOM 2255 C C . LEU B 1 37 ? -49.625 -11.938 2.844 1 18.56 37 LEU B C 1
ATOM 2257 O O . LEU B 1 37 ? -48.594 -11.359 3.178 1 18.56 37 LEU B O 1
ATOM 2261 N N . LYS B 1 38 ? -50.625 -12.156 3.586 1 19.75 38 LYS B N 1
ATOM 2262 C CA . LYS B 1 38 ? -51.031 -11.961 4.973 1 19.75 38 LYS B CA 1
ATOM 2263 C C . LYS B 1 38 ? -50.219 -12.82 5.918 1 19.75 38 LYS B C 1
ATOM 2265 O O . LYS B 1 38 ? -50.531 -12.914 7.109 1 19.75 38 LYS B O 1
ATOM 2270 N N . HIS B 1 39 ? -48.875 -13.039 5.723 1 18.59 39 HIS B N 1
ATOM 2271 C CA . HIS B 1 39 ? -48.469 -14.078 6.66 1 18.59 39 HIS B CA 1
ATOM 2272 C C . HIS B 1 39 ? -48.688 -13.641 8.102 1 18.59 39 HIS B C 1
ATOM 2274 O O . HIS B 1 39 ? -48.281 -12.547 8.492 1 18.59 39 HIS B O 1
ATOM 2280 N N . HIS B 1 40 ? -49.75 -14.18 8.664 1 19.2 40 HIS B N 1
ATOM 2281 C CA . HIS B 1 40 ? -50.219 -14.031 10.039 1 19.2 40 HIS B CA 1
ATOM 2282 C C . HIS B 1 40 ? -49.156 -14.5 11.023 1 19.2 40 HIS B C 1
ATOM 2284 O O . HIS B 1 40 ? -49.406 -14.555 12.234 1 19.2 40 HIS B O 1
ATOM 2290 N N . ARG B 1 41 ? -47.938 -14.578 10.711 1 19.48 41 ARG B N 1
ATOM 2291 C CA . ARG B 1 41 ? -47.281 -15.445 11.703 1 19.48 41 ARG B CA 1
ATOM 2292 C C . ARG B 1 41 ? -47.531 -14.93 13.117 1 19.48 41 ARG B C 1
ATOM 2294 O O . ARG B 1 41 ? -47.562 -13.719 13.344 1 19.48 41 ARG B O 1
ATOM 2301 N N . ASN B 1 42 ? -47.938 -15.914 13.961 1 19.5 42 ASN B N 1
ATOM 2302 C CA . ASN B 1 42 ? -48.281 -16.109 15.367 1 19.5 42 ASN B CA 1
ATOM 2303 C C . ASN B 1 42 ? -47.219 -15.492 16.281 1 19.5 42 ASN B C 1
ATOM 2305 O O . ASN B 1 42 ? -46.031 -15.539 15.984 1 19.5 42 ASN B O 1
ATOM 2309 N N . GLU B 1 43 ? -47.688 -14.719 17.219 1 21.5 43 GLU B N 1
ATOM 2310 C CA . GLU B 1 43 ? -47.25 -13.75 18.203 1 21.5 43 GLU B CA 1
ATOM 2311 C C . GLU B 1 43 ? -46.438 -14.43 19.328 1 21.5 43 GLU B C 1
ATOM 2313 O O . GLU B 1 43 ? -46 -13.766 20.266 1 21.5 43 GLU B O 1
ATOM 2318 N N . ASN B 1 44 ? -46.062 -15.781 19.109 1 21.12 44 ASN B N 1
ATOM 2319 C CA . ASN B 1 44 ? -45.938 -16.188 20.516 1 21.12 44 ASN B CA 1
ATOM 2320 C C . ASN B 1 44 ? -44.875 -15.344 21.234 1 21.12 44 ASN B C 1
ATOM 2322 O O . ASN B 1 44 ? -43.812 -15.062 20.672 1 21.12 44 ASN B O 1
ATOM 2326 N N . LYS B 1 45 ? -45.312 -14.688 22.328 1 22.11 45 LYS B N 1
ATOM 2327 C CA . LYS B 1 45 ? -44.781 -13.727 23.281 1 22.11 45 LYS B CA 1
ATOM 2328 C C . LYS B 1 45 ? -43.594 -14.328 24.062 1 22.11 45 LYS B C 1
ATOM 2330 O O . LYS B 1 45 ? -43.812 -14.984 25.094 1 22.11 45 LYS B O 1
ATOM 2335 N N . LEU B 1 46 ? -42.781 -15.234 23.438 1 22.3 46 LEU B N 1
ATOM 2336 C CA . LEU B 1 46 ? -41.906 -15.797 24.484 1 22.3 46 LEU B CA 1
ATOM 2337 C C . LEU B 1 46 ? -41.219 -14.688 25.266 1 22.3 46 LEU B C 1
ATOM 2339 O O . LEU B 1 46 ? -40.625 -13.773 24.672 1 22.3 46 LEU B O 1
ATOM 2343 N N . SER B 1 47 ? -41.562 -14.555 26.5 1 21.39 47 SER B N 1
ATOM 2344 C CA . SER B 1 47 ? -41.25 -13.641 27.594 1 21.39 47 SER B CA 1
ATOM 2345 C C . SER B 1 47 ? -39.75 -13.656 27.922 1 21.39 47 SER B C 1
ATOM 2347 O O . SER B 1 47 ? -39.312 -12.961 28.844 1 21.39 47 SER B O 1
ATOM 2349 N N . MET B 1 48 ? -38.938 -13.805 26.938 1 21.59 48 MET B N 1
ATOM 2350 C CA . MET B 1 48 ? -37.625 -14.062 27.531 1 21.59 48 MET B CA 1
ATOM 2351 C C . MET B 1 48 ? -37.219 -12.938 28.469 1 21.59 48 MET B C 1
ATOM 2353 O O . MET B 1 48 ? -37.281 -11.758 28.109 1 21.59 48 MET B O 1
ATOM 2357 N N . PRO B 1 49 ? -37.125 -13.336 29.75 1 21.89 49 PRO B N 1
ATOM 2358 C CA . PRO B 1 49 ? -36.938 -12.383 30.844 1 21.89 49 PRO B CA 1
ATOM 2359 C C . PRO B 1 49 ? -35.656 -11.57 30.688 1 21.89 49 PRO B C 1
ATOM 2361 O O . PRO B 1 49 ? -35.594 -10.398 31.062 1 21.89 49 PRO B O 1
ATOM 2364 N N . ARG B 1 50 ? -34.594 -12.391 30.297 1 24.38 50 ARG B N 1
ATOM 2365 C CA . ARG B 1 50 ? -33.406 -12.219 31.125 1 24.38 50 ARG B CA 1
ATOM 2366 C C . ARG B 1 50 ? -32.75 -10.859 30.875 1 24.38 50 ARG B C 1
ATOM 2368 O O . ARG B 1 50 ? -32.594 -10.445 29.734 1 24.38 50 ARG B O 1
ATOM 2375 N N . ASN B 1 51 ? -32.875 -9.961 31.797 1 21.45 51 ASN B N 1
ATOM 2376 C CA . ASN B 1 51 ? -32.375 -8.602 31.859 1 21.45 51 ASN B CA 1
ATOM 2377 C C . ASN B 1 51 ? -30.859 -8.57 31.578 1 21.45 51 ASN B C 1
ATOM 2379 O O . ASN B 1 51 ? -30.078 -9.227 32.25 1 21.45 51 ASN B O 1
ATOM 2383 N N . PRO B 1 52 ? -30.453 -8.836 30.312 1 28.98 52 PRO B N 1
ATOM 2384 C CA . PRO B 1 52 ? -28.984 -8.836 30.312 1 28.98 52 PRO B CA 1
ATOM 2385 C C . PRO B 1 52 ? -28.391 -7.59 30.969 1 28.98 52 PRO B C 1
ATOM 2387 O O . PRO B 1 52 ? -29.016 -6.527 30.953 1 28.98 52 PRO B O 1
ATOM 2390 N N . PRO B 1 53 ? -27.594 -7.816 32.062 1 28.52 53 PRO B N 1
ATOM 2391 C CA . PRO B 1 53 ? -26.984 -6.672 32.75 1 28.52 53 PRO B CA 1
ATOM 2392 C C . PRO B 1 53 ? -26.297 -5.715 31.766 1 28.52 53 PRO B C 1
ATOM 2394 O O . PRO B 1 53 ? -25.859 -6.129 30.688 1 28.52 53 PRO B O 1
ATOM 2397 N N . VAL B 1 54 ? -26.766 -4.52 31.734 1 26.77 54 VAL B N 1
ATOM 2398 C CA . VAL B 1 54 ? -26.219 -3.389 31 1 26.77 54 VAL B CA 1
ATOM 2399 C C . VAL B 1 54 ? -24.703 -3.299 31.234 1 26.77 54 VAL B C 1
ATOM 2401 O O . VAL B 1 54 ? -24.266 -3.158 32.375 1 26.77 54 VAL B O 1
ATOM 2404 N N . LEU B 1 55 ? -23.906 -4.211 30.578 1 26.41 55 LEU B N 1
ATOM 2405 C CA . LEU B 1 55 ? -22.484 -3.902 30.641 1 26.41 55 LEU B CA 1
ATOM 2406 C C . LEU B 1 55 ? -22.25 -2.4 30.5 1 26.41 55 LEU B C 1
ATOM 2408 O O . LEU B 1 55 ? -22.766 -1.762 29.594 1 26.41 55 LEU B O 1
ATOM 2412 N N . SER B 1 56 ? -22.125 -1.773 31.641 1 21.38 56 SER B N 1
ATOM 2413 C CA . SER B 1 56 ? -21.672 -0.382 31.609 1 21.38 56 SER B CA 1
ATOM 2414 C C . SER B 1 56 ? -20.562 -0.173 30.594 1 21.38 56 SER B C 1
ATOM 2416 O O . SER B 1 56 ? -19.578 -0.905 30.578 1 21.38 56 SER B O 1
ATOM 2418 N N . ALA B 1 57 ? -20.922 0.151 29.406 1 27.56 57 ALA B N 1
ATOM 2419 C CA . ALA B 1 57 ? -19.969 0.686 28.453 1 27.56 57 ALA B CA 1
ATOM 2420 C C . ALA B 1 57 ? -18.953 1.597 29.141 1 27.56 57 ALA B C 1
ATOM 2422 O O . ALA B 1 57 ? -19.328 2.613 29.734 1 27.56 57 ALA B O 1
ATOM 2423 N N . VAL B 1 58 ? -18 0.937 29.75 1 28 58 VAL B N 1
ATOM 2424 C CA . VAL B 1 58 ? -16.906 1.799 30.172 1 28 58 VAL B CA 1
ATOM 2425 C C . VAL B 1 58 ? -16.688 2.908 29.141 1 28 58 VAL B C 1
ATOM 2427 O O . VAL B 1 58 ? -16.531 2.639 27.953 1 28 58 VAL B O 1
ATOM 2430 N N . SER B 1 59 ? -17.422 3.936 29.281 1 26.86 59 SER B N 1
ATOM 2431 C CA . SER B 1 59 ? -17.094 5.164 28.562 1 26.86 59 SER B CA 1
ATOM 2432 C C . SER B 1 59 ? -15.578 5.375 28.484 1 26.86 59 SER B C 1
ATOM 2434 O O . SER B 1 59 ? -14.93 5.578 29.516 1 26.86 59 SER B O 1
ATOM 2436 N N . GLY B 1 60 ? -14.891 4.426 27.844 1 28.55 60 GLY B N 1
ATOM 2437 C CA . GLY B 1 60 ? -13.508 4.816 27.609 1 28.55 60 GLY B CA 1
ATOM 2438 C C . GLY B 1 60 ? -13.359 6.289 27.266 1 28.55 60 GLY B C 1
ATOM 2439 O O . GLY B 1 60 ? -13.828 6.742 26.219 1 28.55 60 GLY B O 1
ATOM 2440 N N . SER B 1 61 ? -13.539 7.113 28.25 1 29.78 61 SER B N 1
ATOM 2441 C CA . SER B 1 61 ? -13.086 8.484 28.062 1 29.78 61 SER B CA 1
ATOM 2442 C C . SER B 1 61 ? -11.773 8.531 27.297 1 29.78 61 SER B C 1
ATOM 2444 O O . SER B 1 61 ? -10.742 8.062 27.781 1 29.78 61 SER B O 1
ATOM 2446 N N . THR B 1 62 ? -11.797 8.117 26.078 1 34.34 62 THR B N 1
ATOM 2447 C CA . THR B 1 62 ? -10.625 8.555 25.312 1 34.34 62 THR B CA 1
ATOM 2448 C C . THR B 1 62 ? -10.227 9.969 25.703 1 34.34 62 THR B C 1
ATOM 2450 O O . THR B 1 62 ? -10.906 10.938 25.359 1 34.34 62 THR B O 1
ATOM 2453 N N . GLY B 1 63 ? -9.938 10.203 27.031 1 31.52 63 GLY B N 1
ATOM 2454 C CA . GLY B 1 63 ? -9.281 11.453 27.391 1 31.52 63 GLY B CA 1
ATOM 2455 C C . GLY B 1 63 ? -8.383 11.992 26.297 1 31.52 63 GLY B C 1
ATOM 2456 O O . GLY B 1 63 ? -7.816 11.227 25.516 1 31.52 63 GLY B O 1
ATOM 2457 N N . LEU B 1 64 ? -8.805 13.07 25.75 1 34.75 64 LEU B N 1
ATOM 2458 C CA . LEU B 1 64 ? -7.93 13.93 24.953 1 34.75 64 LEU B CA 1
ATOM 2459 C C . LEU B 1 64 ? -6.523 13.961 25.547 1 34.75 64 LEU B C 1
ATOM 2461 O O . LEU B 1 64 ? -6.301 14.57 26.594 1 34.75 64 LEU B O 1
ATOM 2465 N N . GLU B 1 65 ? -5.887 12.852 25.812 1 37.03 65 GLU B N 1
ATOM 2466 C CA . GLU B 1 65 ? -4.488 13.031 26.172 1 37.03 65 GLU B CA 1
ATOM 2467 C C . GLU B 1 65 ? -3.859 14.18 25.391 1 37.03 65 GLU B C 1
ATOM 2469 O O . GLU B 1 65 ? -3.65 14.07 24.188 1 37.03 65 GLU B O 1
ATOM 2474 N N . SER B 1 66 ? -4.363 15.422 25.516 1 38.91 66 SER B N 1
ATOM 2475 C CA . SER B 1 66 ? -3.514 16.562 25.188 1 38.91 66 SER B CA 1
ATOM 2476 C C . SER B 1 66 ? -2.061 16.297 25.562 1 38.91 66 SER B C 1
ATOM 2478 O O . SER B 1 66 ? -1.716 16.266 26.75 1 38.91 66 SER B O 1
ATOM 2480 N N . SER B 1 67 ? -1.437 15.422 25.047 1 44.22 67 SER B N 1
ATOM 2481 C CA . SER B 1 67 ? -0.004 15.422 25.312 1 44.22 67 SER B CA 1
ATOM 2482 C C . SER B 1 67 ? 0.548 16.844 25.406 1 44.22 67 SER B C 1
ATOM 2484 O O . SER B 1 67 ? 0.553 17.562 24.406 1 44.22 67 SER B O 1
ATOM 2486 N N . ALA B 1 68 ? 0.44 17.484 26.516 1 45 68 ALA B N 1
ATOM 2487 C CA . ALA B 1 68 ? 1.02 18.766 26.922 1 45 68 ALA B CA 1
ATOM 2488 C C . ALA B 1 68 ? 2.383 18.984 26.266 1 45 68 ALA B C 1
ATOM 2490 O O . ALA B 1 68 ? 3.256 18.109 26.344 1 45 68 ALA B O 1
ATOM 2491 N N . VAL B 1 69 ? 2.391 19.75 25.219 1 52.75 69 VAL B N 1
ATOM 2492 C CA . VAL B 1 69 ? 3.666 20.281 24.734 1 52.75 69 VAL B CA 1
ATOM 2493 C C . VAL B 1 69 ? 4.516 20.734 25.922 1 52.75 69 VAL B C 1
ATOM 2495 O O . VAL B 1 69 ? 4.105 21.594 26.703 1 52.75 69 VAL B O 1
ATOM 2498 N N . SER B 1 70 ? 5.332 19.812 26.406 1 51.34 70 SER B N 1
ATOM 2499 C CA . SER B 1 70 ? 6.25 20.219 27.469 1 51.34 70 SER B CA 1
ATOM 2500 C C . SER B 1 70 ? 7.035 21.469 27.062 1 51.34 70 SER B C 1
ATOM 2502 O O . SER B 1 70 ? 7.18 21.766 25.875 1 51.34 70 SER B O 1
ATOM 2504 N N . GLU B 1 71 ? 7.266 22.375 28 1 53.16 71 GLU B N 1
ATOM 2505 C CA . GLU B 1 71 ? 8.141 23.531 27.859 1 53.16 71 GLU B CA 1
ATOM 2506 C C . GLU B 1 71 ? 9.367 23.203 27 1 53.16 71 GLU B C 1
ATOM 2508 O O . GLU B 1 71 ? 9.836 24.047 26.234 1 53.16 71 GLU B O 1
ATOM 2513 N N . ASP B 1 72 ? 9.766 21.969 26.984 1 58.59 72 ASP B N 1
ATOM 2514 C CA . ASP B 1 72 ? 10.953 21.547 26.234 1 58.59 72 ASP B CA 1
ATOM 2515 C C . ASP B 1 72 ? 10.672 21.516 24.734 1 58.59 72 ASP B C 1
ATOM 2517 O O . ASP B 1 72 ? 11.539 21.859 23.922 1 58.59 72 ASP B O 1
ATOM 2521 N N . ASN B 1 73 ? 9.469 21.266 24.375 1 62.81 73 ASN B N 1
ATOM 2522 C CA . ASN B 1 73 ? 9.156 21.219 22.953 1 62.81 73 ASN B CA 1
ATOM 2523 C C . ASN B 1 73 ? 9.148 22.625 22.344 1 62.81 73 ASN B C 1
ATOM 2525 O O . ASN B 1 73 ? 9.625 22.812 21.219 1 62.81 73 ASN B O 1
ATOM 2529 N N . VAL B 1 74 ? 8.82 23.516 23.156 1 65.56 74 VAL B N 1
ATOM 2530 C CA . VAL B 1 74 ? 8.703 24.891 22.672 1 65.56 74 VAL B CA 1
ATOM 2531 C C . VAL B 1 74 ? 10.094 25.453 22.406 1 65.56 74 VAL B C 1
ATOM 2533 O O . VAL B 1 74 ? 10.305 26.125 21.391 1 65.56 74 VAL B O 1
ATOM 2536 N N . ASP B 1 75 ? 11.031 25.078 23.203 1 72.94 75 ASP B N 1
ATOM 2537 C CA . ASP B 1 75 ? 12.391 25.578 23.016 1 72.94 75 ASP B CA 1
ATOM 2538 C C . ASP B 1 75 ? 13.008 25.031 21.734 1 72.94 75 ASP B C 1
ATOM 2540 O O . ASP B 1 75 ? 13.648 25.75 20.984 1 72.94 75 ASP B O 1
ATOM 2544 N N . LEU B 1 76 ? 12.602 23.875 21.391 1 79.69 76 LEU B N 1
ATOM 2545 C CA . LEU B 1 76 ? 13.211 23.266 20.219 1 79.69 76 LEU B CA 1
ATOM 2546 C C . LEU B 1 76 ? 12.586 23.797 18.938 1 79.69 76 LEU B C 1
ATOM 2548 O O . LEU B 1 76 ? 13.258 23.922 17.922 1 79.69 76 LEU B O 1
ATOM 2552 N N . LEU B 1 77 ? 11.391 24.25 19.047 1 90 77 LEU B N 1
ATOM 2553 C CA . LEU B 1 77 ? 10.703 24.766 17.875 1 90 77 LEU B CA 1
ATOM 2554 C C . LEU B 1 77 ? 11.242 26.141 17.5 1 90 77 LEU B C 1
ATOM 2556 O O . LEU B 1 77 ? 11.172 26.547 16.328 1 90 77 LEU B O 1
ATOM 2560 N N . ASP B 1 78 ? 11.828 26.797 18.438 1 87.25 78 ASP B N 1
ATOM 2561 C CA . ASP B 1 78 ? 12.32 28.156 18.219 1 87.25 78 ASP B CA 1
ATOM 2562 C C . ASP B 1 78 ? 13.469 28.172 17.203 1 87.25 78 ASP B C 1
ATOM 2564 O O . ASP B 1 78 ? 13.656 29.141 16.484 1 87.25 78 ASP B O 1
ATOM 2568 N N . ALA B 1 79 ? 14.18 27.109 17.094 1 89.69 79 ALA B N 1
ATOM 2569 C CA . ALA B 1 79 ? 15.344 27.031 16.219 1 89.69 79 ALA B CA 1
ATOM 2570 C C . ALA B 1 79 ? 14.969 26.484 14.844 1 89.69 79 ALA B C 1
ATOM 2572 O O . ALA B 1 79 ? 15.789 26.469 13.93 1 89.69 79 ALA B O 1
ATOM 2573 N N . VAL B 1 80 ? 13.75 26.125 14.711 1 96.75 80 VAL B N 1
ATOM 2574 C CA . VAL B 1 80 ? 13.32 25.438 13.5 1 96.75 80 VAL B CA 1
ATOM 2575 C C . VAL B 1 80 ? 12.984 26.469 12.414 1 96.75 80 VAL B C 1
ATOM 2577 O O . VAL B 1 80 ? 12.312 27.453 12.68 1 96.75 80 VAL B O 1
ATOM 2580 N N . LYS B 1 81 ? 13.555 26.172 11.211 1 97.31 81 LYS B N 1
ATOM 2581 C CA . LYS B 1 81 ? 13.234 26.984 10.031 1 97.31 81 LYS B CA 1
ATOM 2582 C C . LYS B 1 81 ? 12.547 26.141 8.961 1 97.31 81 LYS B C 1
ATOM 2584 O O . LYS B 1 81 ? 12.898 24.984 8.75 1 97.31 81 LYS B O 1
ATOM 2589 N N . VAL B 1 82 ? 11.578 26.766 8.312 1 98.31 82 VAL B N 1
ATOM 2590 C CA . VAL B 1 82 ? 10.898 26.188 7.16 1 98.31 82 VAL B CA 1
ATOM 2591 C C . VAL B 1 82 ? 10.945 27.156 5.984 1 98.31 82 VAL B C 1
ATOM 2593 O O . VAL B 1 82 ? 11.383 28.297 6.129 1 98.31 82 VAL B O 1
ATOM 2596 N N . PHE B 1 83 ? 10.523 26.656 4.777 1 98.69 83 PHE B N 1
ATOM 2597 C CA . PHE B 1 83 ? 10.602 27.469 3.574 1 98.69 83 PHE B CA 1
ATOM 2598 C C . PHE B 1 83 ? 9.234 27.578 2.9 1 98.69 83 PHE B C 1
ATOM 2600 O O . PHE B 1 83 ? 8.531 26.562 2.754 1 98.69 83 PHE B O 1
ATOM 2607 N N . ASP B 1 84 ? 8.891 28.828 2.518 1 98.5 84 ASP B N 1
ATOM 2608 C CA . ASP B 1 84 ? 7.68 28.969 1.72 1 98.5 84 ASP B CA 1
ATOM 2609 C C . ASP B 1 84 ? 7.93 28.578 0.266 1 98.5 84 ASP B C 1
ATOM 2611 O O . ASP B 1 84 ? 9.023 28.125 -0.084 1 98.5 84 ASP B O 1
ATOM 2615 N N . LEU B 1 85 ? 6.953 28.688 -0.565 1 98.31 85 LEU B N 1
ATOM 2616 C CA . LEU B 1 85 ? 7.023 28.188 -1.934 1 98.31 85 LEU B CA 1
ATOM 2617 C C . LEU B 1 85 ? 7.938 29.062 -2.785 1 98.31 85 LEU B C 1
ATOM 2619 O O . LEU B 1 85 ? 8.336 28.672 -3.883 1 98.31 85 LEU B O 1
ATOM 2623 N N . ASN B 1 86 ? 8.305 30.219 -2.297 1 97.88 86 ASN B N 1
ATOM 2624 C CA . ASN B 1 86 ? 9.211 31.125 -3.004 1 97.88 86 ASN B CA 1
ATOM 2625 C C . ASN B 1 86 ? 10.648 30.953 -2.531 1 97.88 86 ASN B C 1
ATOM 2627 O O . ASN B 1 86 ? 11.547 31.641 -3.021 1 97.88 86 ASN B O 1
ATOM 2631 N N . GLY B 1 87 ? 10.836 30.172 -1.524 1 97.62 87 GLY B N 1
ATOM 2632 C CA . GLY B 1 87 ? 12.18 29.891 -1.057 1 97.62 87 GLY B CA 1
ATOM 2633 C C . GLY B 1 87 ? 12.594 30.75 0.127 1 97.62 87 GLY B C 1
ATOM 2634 O O . GLY B 1 87 ? 13.742 30.688 0.576 1 97.62 87 GLY B O 1
ATOM 2635 N N . ASN B 1 88 ? 11.672 31.516 0.619 1 98.25 88 ASN B N 1
ATOM 2636 C CA . ASN B 1 88 ? 11.977 32.312 1.804 1 98.25 88 ASN B CA 1
ATOM 2637 C C . ASN B 1 88 ? 12.016 31.453 3.062 1 98.25 88 ASN B C 1
ATOM 2639 O O . ASN B 1 88 ? 11.125 30.625 3.285 1 98.25 88 ASN B O 1
ATOM 2643 N N . GLU B 1 89 ? 13.055 31.656 3.777 1 97.94 89 GLU B N 1
ATOM 2644 C CA . GLU B 1 89 ? 13.211 30.953 5.055 1 97.94 89 GLU B CA 1
ATOM 2645 C C . GLU B 1 89 ? 12.398 31.641 6.152 1 97.94 89 GLU B C 1
ATOM 2647 O O . GLU B 1 89 ? 12.461 32.844 6.312 1 97.94 89 GLU B O 1
ATOM 2652 N N . ILE B 1 90 ? 11.672 30.859 6.918 1 97.19 90 ILE B N 1
ATOM 2653 C CA . ILE B 1 90 ? 10.773 31.375 7.949 1 97.19 90 ILE B CA 1
ATOM 2654 C C . ILE B 1 90 ? 10.953 30.562 9.234 1 97.19 90 ILE B C 1
ATOM 2656 O O . ILE B 1 90 ? 10.883 29.328 9.211 1 97.19 90 ILE B O 1
ATOM 2660 N N . PRO B 1 91 ? 11.289 31.328 10.352 1 97.25 91 PRO B N 1
ATOM 2661 C CA . PRO B 1 91 ? 11.156 30.578 11.602 1 97.25 91 PRO B CA 1
ATOM 2662 C C . PRO B 1 91 ? 9.758 30 11.797 1 97.25 91 PRO B C 1
ATOM 2664 O O . PRO B 1 91 ? 8.758 30.688 11.586 1 97.25 91 PRO B O 1
ATOM 2667 N N . ILE B 1 92 ? 9.672 28.766 12.188 1 97.81 92 ILE B N 1
ATOM 2668 C CA . ILE B 1 92 ? 8.398 28.047 12.203 1 97.81 92 ILE B CA 1
ATOM 2669 C C . ILE B 1 92 ? 7.43 28.75 13.156 1 97.81 92 ILE B C 1
ATOM 2671 O O . ILE B 1 92 ? 6.223 28.797 12.898 1 97.81 92 ILE B O 1
ATOM 2675 N N . SER B 1 93 ? 7.898 29.359 14.25 1 96.06 93 SER B N 1
ATOM 2676 C CA . SER B 1 93 ? 7.051 30 15.25 1 96.06 93 SER B CA 1
ATOM 2677 C C . SER B 1 93 ? 6.402 31.266 14.688 1 96.06 93 SER B C 1
ATOM 2679 O O . SER B 1 93 ? 5.406 31.75 15.227 1 96.06 93 SER B O 1
ATOM 2681 N N . ASP B 1 94 ? 7.016 31.812 13.617 1 96.94 94 ASP B N 1
ATOM 2682 C CA . ASP B 1 94 ? 6.445 33 12.977 1 96.94 94 ASP B CA 1
ATOM 2683 C C . ASP B 1 94 ? 5.129 32.656 12.281 1 96.94 94 ASP B C 1
ATOM 2685 O O . ASP B 1 94 ? 4.359 33.562 11.938 1 96.94 94 ASP B O 1
ATOM 2689 N N . LEU B 1 95 ? 4.855 31.391 12.062 1 97.69 95 LEU B N 1
ATOM 2690 C CA . LEU B 1 95 ? 3.631 30.984 11.391 1 97.69 95 LEU B CA 1
ATOM 2691 C C . LEU B 1 95 ? 2.412 31.234 12.273 1 97.69 95 LEU B C 1
ATOM 2693 O O . LEU B 1 95 ? 1.284 31.297 11.773 1 97.69 95 LEU B O 1
ATOM 2697 N N . TRP B 1 96 ? 2.66 31.375 13.617 1 97.19 96 TRP B N 1
ATOM 2698 C CA . TRP B 1 96 ? 1.501 31.562 14.484 1 97.19 96 TRP B CA 1
ATOM 2699 C C . TRP B 1 96 ? 1.773 32.625 15.539 1 97.19 96 TRP B C 1
ATOM 2701 O O . TRP B 1 96 ? 1.009 32.781 16.5 1 97.19 96 TRP B O 1
ATOM 2711 N N . LYS B 1 97 ? 2.822 33.438 15.445 1 96.38 97 LYS B N 1
ATOM 2712 C CA . LYS B 1 97 ? 3.174 34.469 16.438 1 96.38 97 LYS B CA 1
ATOM 2713 C C . LYS B 1 97 ? 2.061 35.5 16.578 1 96.38 97 LYS B C 1
ATOM 2715 O O . LYS B 1 97 ? 1.743 35.906 17.688 1 96.38 97 LYS B O 1
ATOM 2720 N N . ASP B 1 98 ? 1.412 35.938 15.477 1 97.25 98 ASP B N 1
ATOM 2721 C CA . ASP B 1 98 ? 0.45 37.031 15.508 1 97.25 98 ASP B CA 1
ATOM 2722 C C . ASP B 1 98 ? -0.961 36.531 15.203 1 97.25 98 ASP B C 1
ATOM 2724 O O . ASP B 1 98 ? -1.896 37.312 15.094 1 97.25 98 ASP B O 1
ATOM 2728 N N . ARG B 1 99 ? -1.117 35.25 14.953 1 97.19 99 ARG B N 1
ATOM 2729 C CA . ARG B 1 99 ? -2.391 34.625 14.617 1 97.19 99 ARG B CA 1
ATOM 2730 C C . ARG B 1 99 ? -2.441 33.188 15.117 1 97.19 99 ARG B C 1
ATOM 2732 O O . ARG B 1 99 ? -1.422 32.625 15.531 1 97.19 99 ARG B O 1
ATOM 2739 N N . LYS B 1 100 ? -3.625 32.656 15.133 1 97.88 100 LYS B N 1
ATOM 2740 C CA . LYS B 1 100 ? -3.748 31.234 15.328 1 97.88 100 LYS B CA 1
ATOM 2741 C C . LYS B 1 100 ? -3.461 30.469 14.031 1 97.88 100 LYS B C 1
ATOM 2743 O O . LYS B 1 100 ? -3.695 31 12.938 1 97.88 100 LYS B O 1
ATOM 2748 N N . ALA B 1 101 ? -2.914 29.266 14.172 1 98.5 101 ALA B N 1
ATOM 2749 C CA . ALA B 1 101 ? -2.65 28.438 13 1 98.5 101 ALA B CA 1
ATOM 2750 C C . ALA B 1 101 ? -2.912 26.969 13.297 1 98.5 101 ALA B C 1
ATOM 2752 O O . ALA B 1 101 ? -2.566 26.469 14.375 1 98.5 101 ALA B O 1
ATOM 2753 N N . VAL B 1 102 ? -3.613 26.344 12.453 1 98.69 102 VAL B N 1
ATOM 2754 C CA . VAL B 1 102 ? -3.66 24.891 12.375 1 98.69 102 VAL B CA 1
ATOM 2755 C C . VAL B 1 102 ? -2.572 24.391 11.438 1 98.69 102 VAL B C 1
ATOM 2757 O O . VAL B 1 102 ? -2.627 24.625 10.227 1 98.69 102 VAL B O 1
ATOM 2760 N N . VAL B 1 103 ? -1.595 23.625 11.992 1 98.69 103 VAL B N 1
ATOM 2761 C CA . VAL B 1 103 ? -0.439 23.172 11.219 1 98.69 103 VAL B CA 1
ATOM 2762 C C . VAL B 1 103 ? -0.484 21.656 11.047 1 98.69 103 VAL B C 1
ATOM 2764 O O . VAL B 1 103 ? -0.391 20.922 12.031 1 98.69 103 VAL B O 1
ATOM 2767 N N . ALA B 1 104 ? -0.652 21.266 9.844 1 98.81 104 ALA B N 1
ATOM 2768 C CA . ALA B 1 104 ? -0.589 19.844 9.508 1 98.81 104 ALA B CA 1
ATOM 2769 C C . ALA B 1 104 ? 0.81 19.453 9.039 1 98.81 104 ALA B C 1
ATOM 2771 O O . ALA B 1 104 ? 1.405 20.141 8.203 1 98.81 104 ALA B O 1
ATOM 2772 N N . PHE B 1 105 ? 1.294 18.406 9.586 1 98.44 105 PHE B N 1
ATOM 2773 C CA . PHE B 1 105 ? 2.59 17.875 9.18 1 98.44 105 PHE B CA 1
ATOM 2774 C C . PHE B 1 105 ? 2.42 16.625 8.312 1 98.44 105 PHE B C 1
ATOM 2776 O O . PHE B 1 105 ? 1.904 15.609 8.766 1 98.44 105 PHE B O 1
ATOM 2783 N N . ALA B 1 106 ? 2.91 16.719 7.062 1 97.5 106 ALA B N 1
ATOM 2784 C CA . ALA B 1 106 ? 2.846 15.609 6.113 1 97.5 106 ALA B CA 1
ATOM 2785 C C . ALA B 1 106 ? 4.012 14.641 6.316 1 97.5 106 ALA B C 1
ATOM 2787 O O . ALA B 1 106 ? 5.09 15.047 6.758 1 97.5 106 ALA B O 1
ATOM 2788 N N . ARG B 1 107 ? 3.809 13.359 5.941 1 97 107 ARG B N 1
ATOM 2789 C CA . ARG B 1 107 ? 4.902 12.391 5.945 1 97 107 ARG B CA 1
ATOM 2790 C C . ARG B 1 107 ? 5.906 12.703 4.84 1 97 107 ARG B C 1
ATOM 2792 O O . ARG B 1 107 ? 7.117 12.562 5.039 1 97 107 ARG B O 1
ATOM 2799 N N . HIS B 1 108 ? 5.457 13.008 3.701 1 95.75 108 HIS B N 1
ATOM 2800 C CA . HIS B 1 108 ? 6.125 13.539 2.516 1 95.75 108 HIS B CA 1
ATOM 2801 C C . HIS B 1 108 ? 5.117 14.086 1.513 1 95.75 108 HIS B C 1
ATOM 2803 O O . HIS B 1 108 ? 3.912 13.875 1.662 1 95.75 108 HIS B O 1
ATOM 2809 N N . PHE B 1 109 ? 5.551 14.758 0.504 1 96.62 109 PHE B N 1
ATOM 2810 C CA . PHE B 1 109 ? 4.637 15.531 -0.334 1 96.62 109 PHE B CA 1
ATOM 2811 C C . PHE B 1 109 ? 3.893 14.617 -1.301 1 96.62 109 PHE B C 1
ATOM 2813 O O . PHE B 1 109 ? 2.896 15.023 -1.902 1 96.62 109 PHE B O 1
ATOM 2820 N N . GLY B 1 110 ? 4.324 13.398 -1.452 1 96.38 110 GLY B N 1
ATOM 2821 C CA . GLY B 1 110 ? 3.641 12.461 -2.33 1 96.38 110 GLY B CA 1
ATOM 2822 C C . GLY B 1 110 ? 2.67 11.555 -1.595 1 96.38 110 GLY B C 1
ATOM 2823 O O . GLY B 1 110 ? 2.002 10.727 -2.211 1 96.38 110 GLY B O 1
ATOM 2824 N N . CYS B 1 111 ? 2.471 11.688 -0.377 1 96.94 111 CYS B N 1
ATOM 2825 C CA . CYS B 1 111 ? 1.791 10.773 0.531 1 96.94 111 CYS B CA 1
ATOM 2826 C C . CYS B 1 111 ? 0.279 10.859 0.365 1 96.94 111 CYS B C 1
ATOM 2828 O O . CYS B 1 111 ? -0.313 11.922 0.569 1 96.94 111 CYS B O 1
ATOM 2830 N N . VAL B 1 112 ? -0.365 9.703 0.165 1 97.81 112 VAL B N 1
ATOM 2831 C CA . VAL B 1 112 ? -1.806 9.648 -0.058 1 97.81 112 VAL B CA 1
ATOM 2832 C C . VAL B 1 112 ? -2.541 9.984 1.237 1 97.81 112 VAL B C 1
ATOM 2834 O O . VAL B 1 112 ? -3.6 10.617 1.21 1 97.81 112 VAL B O 1
ATOM 2837 N N . PHE B 1 113 ? -2.057 9.547 2.371 1 98.25 113 PHE B N 1
ATOM 2838 C CA . PHE B 1 113 ? -2.646 9.906 3.656 1 98.25 113 PHE B CA 1
ATOM 2839 C C . PHE B 1 113 ? -2.66 11.422 3.84 1 98.25 113 PHE B C 1
ATOM 2841 O O . PHE B 1 113 ? -3.611 11.977 4.395 1 98.25 113 PHE B O 1
ATOM 2848 N N . CYS B 1 114 ? -1.601 12.023 3.389 1 97.88 114 CYS B N 1
ATOM 2849 C CA . CYS B 1 114 ? -1.408 13.453 3.594 1 97.88 114 CYS B CA 1
ATOM 2850 C C . CYS B 1 114 ? -2.332 14.266 2.691 1 97.88 114 CYS B C 1
ATOM 2852 O O . CYS B 1 114 ? -2.785 15.352 3.07 1 97.88 114 CYS B O 1
ATOM 2854 N N . ARG B 1 115 ? -2.592 13.773 1.534 1 98.31 115 ARG B N 1
ATOM 2855 C CA . ARG B 1 115 ? -3.588 14.398 0.67 1 98.31 115 ARG B CA 1
ATOM 2856 C C . ARG B 1 115 ? -4.969 14.367 1.313 1 98.31 115 ARG B C 1
ATOM 2858 O O . ARG B 1 115 ? -5.699 15.359 1.281 1 98.31 115 ARG B O 1
ATOM 2865 N N . LYS B 1 116 ? -5.309 13.242 1.898 1 98.38 116 LYS B N 1
ATOM 2866 C CA . LYS B 1 116 ? -6.574 13.148 2.623 1 98.38 116 LYS B CA 1
ATOM 2867 C C . LYS B 1 116 ? -6.605 14.109 3.807 1 98.38 116 LYS B C 1
ATOM 2869 O O . LYS B 1 116 ? -7.609 14.781 4.035 1 98.38 116 LYS B O 1
ATOM 2874 N N . ARG B 1 117 ? -5.547 14.156 4.574 1 98.38 117 ARG B N 1
ATOM 2875 C CA . ARG B 1 117 ? -5.449 15.078 5.703 1 98.38 117 ARG B CA 1
ATOM 2876 C C . ARG B 1 117 ? -5.652 16.516 5.254 1 98.38 117 ARG B C 1
ATOM 2878 O O . ARG B 1 117 ? -6.391 17.281 5.891 1 98.38 117 ARG B O 1
ATOM 2885 N N . ALA B 1 118 ? -4.961 16.906 4.164 1 98.44 118 ALA B N 1
ATOM 2886 C CA . ALA B 1 118 ? -5.094 18.25 3.621 1 98.44 118 ALA B CA 1
ATOM 2887 C C . ALA B 1 118 ? -6.547 18.562 3.277 1 98.44 118 ALA B C 1
ATOM 2889 O O . ALA B 1 118 ? -7.059 19.625 3.635 1 98.44 118 ALA B O 1
ATOM 2890 N N . ASP B 1 119 ? -7.199 17.609 2.686 1 97.75 119 ASP B N 1
ATOM 2891 C CA . ASP B 1 119 ? -8.586 17.812 2.27 1 97.75 119 ASP B CA 1
ATOM 2892 C C . ASP B 1 119 ? -9.516 17.891 3.477 1 97.75 119 ASP B C 1
ATOM 2894 O O . ASP B 1 119 ? -10.438 18.703 3.502 1 97.75 119 ASP B O 1
ATOM 2898 N N . TYR B 1 120 ? -9.203 17.016 4.355 1 95.62 120 TYR B N 1
ATOM 2899 C CA . TYR B 1 120 ? -10.047 16.938 5.543 1 95.62 120 TYR B CA 1
ATOM 2900 C C . TYR B 1 120 ? -9.977 18.219 6.352 1 95.62 120 TYR B C 1
ATOM 2902 O O . TYR B 1 120 ? -11 18.734 6.812 1 95.62 120 TYR B O 1
ATOM 2910 N N . LEU B 1 121 ? -8.898 18.859 6.484 1 98.19 121 LEU B N 1
ATOM 2911 C CA . LEU B 1 121 ? -8.727 20.141 7.164 1 98.19 121 LEU B CA 1
ATOM 2912 C C . LEU B 1 121 ? -9.297 21.281 6.324 1 98.19 121 LEU B C 1
ATOM 2914 O O . LEU B 1 121 ? -9.961 22.172 6.855 1 98.19 121 LEU B O 1
ATOM 2918 N N . ALA B 1 122 ? -9.078 21.25 5.02 1 98 122 ALA B N 1
ATOM 2919 C CA . ALA B 1 122 ? -9.547 22.297 4.117 1 98 122 ALA B CA 1
ATOM 2920 C C . ALA B 1 122 ? -11.07 22.375 4.102 1 98 122 ALA B C 1
ATOM 2922 O O . ALA B 1 122 ? -11.648 23.422 3.83 1 98 122 ALA B O 1
ATOM 2923 N N . SER B 1 123 ? -11.688 21.25 4.391 1 97.19 123 SER B N 1
ATOM 2924 C CA . SER B 1 123 ? -13.148 21.203 4.406 1 97.19 123 SER B CA 1
ATOM 2925 C C . SER B 1 123 ? -13.719 22.109 5.496 1 97.19 123 SER B C 1
ATOM 2927 O O . SER B 1 123 ? -14.898 22.453 5.465 1 97.19 123 SER B O 1
ATOM 2929 N N . LYS B 1 124 ? -12.906 22.531 6.43 1 97.75 124 LYS B N 1
ATOM 2930 C CA . LYS B 1 124 ? -13.352 23.422 7.5 1 97.75 124 LYS B CA 1
ATOM 2931 C C . LYS B 1 124 ? -12.617 24.766 7.441 1 97.75 124 LYS B C 1
ATOM 2933 O O . LYS B 1 124 ? -12.523 25.469 8.445 1 97.75 124 LYS B O 1
ATOM 2938 N N . LYS B 1 125 ? -12.086 25.031 6.355 1 97 125 LYS B N 1
ATOM 2939 C CA . LYS B 1 125 ? -11.297 26.25 6.203 1 97 125 LYS B CA 1
ATOM 2940 C C . LYS B 1 125 ? -12.148 27.484 6.5 1 97 125 LYS B C 1
ATOM 2942 O O . LYS B 1 125 ? -11.641 28.484 7.039 1 97 125 LYS B O 1
ATOM 2947 N N . ASP B 1 126 ? -13.422 27.5 6.098 1 96.69 126 ASP B N 1
ATOM 2948 C CA . ASP B 1 126 ? -14.312 28.641 6.34 1 96.69 126 ASP B CA 1
ATOM 2949 C C . ASP B 1 126 ? -14.445 28.922 7.836 1 96.69 126 ASP B C 1
ATOM 2951 O O . ASP B 1 126 ? -14.422 30.078 8.258 1 96.69 126 ASP B O 1
ATOM 2955 N N . VAL B 1 127 ? -14.609 27.891 8.57 1 97.25 127 VAL B N 1
ATOM 2956 C CA . VAL B 1 127 ? -14.711 28.031 10.016 1 97.25 127 VAL B CA 1
ATOM 2957 C C . VAL B 1 127 ? -13.414 28.594 10.578 1 97.25 127 VAL B C 1
ATOM 2959 O O . VAL B 1 127 ? -13.43 29.484 11.438 1 97.25 127 VAL B O 1
ATOM 2962 N N . MET B 1 128 ? -12.266 28.125 10.094 1 97.81 128 MET B N 1
ATOM 2963 C CA . MET B 1 128 ? -10.953 28.594 10.539 1 97.81 128 MET B CA 1
ATOM 2964 C C . MET B 1 128 ? -10.758 30.062 10.195 1 97.81 128 MET B C 1
ATOM 2966 O O . MET B 1 128 ? -10.328 30.844 11.039 1 97.81 128 MET B O 1
ATOM 2970 N N . ASP B 1 129 ? -11.172 30.406 9.023 1 96.75 129 ASP B N 1
ATOM 2971 C CA . ASP B 1 129 ? -11.031 31.781 8.586 1 96.75 129 ASP B CA 1
ATOM 2972 C C . ASP B 1 129 ? -11.875 32.719 9.445 1 96.75 129 ASP B C 1
ATOM 2974 O O . ASP B 1 129 ? -11.422 33.781 9.844 1 96.75 129 ASP B O 1
ATOM 2978 N N . LYS B 1 130 ? -13.086 32.312 9.734 1 96.81 130 LYS B N 1
ATOM 2979 C CA . LYS B 1 130 ? -13.984 33.125 10.547 1 96.81 130 LYS B CA 1
ATOM 2980 C C . LYS B 1 130 ? -13.414 33.375 11.938 1 96.81 130 LYS B C 1
ATOM 2982 O O . LYS B 1 130 ? -13.672 34.406 12.562 1 96.81 130 LYS B O 1
ATOM 2987 N N . SER B 1 131 ? -12.617 32.469 12.344 1 96.25 131 SER B N 1
ATOM 2988 C CA . SER B 1 131 ? -12.039 32.562 13.68 1 96.25 131 SER B CA 1
ATOM 2989 C C . SER B 1 131 ? -10.656 33.219 13.641 1 96.25 131 SER B C 1
ATOM 2991 O O . SER B 1 131 ? -9.992 33.312 14.672 1 96.25 131 SER B O 1
ATOM 2993 N N . GLY B 1 132 ? -10.188 33.531 12.469 1 96 132 GLY B N 1
ATOM 2994 C CA . GLY B 1 132 ? -8.891 34.156 12.312 1 96 132 GLY B CA 1
ATOM 2995 C C . GLY B 1 132 ? -7.73 33.188 12.344 1 96 132 GLY B C 1
ATOM 2996 O O . GLY B 1 132 ? -6.582 33.594 12.57 1 96 132 GLY B O 1
ATOM 2997 N N . ALA B 1 133 ? -7.984 31.922 12.148 1 98 133 ALA B N 1
ATOM 2998 C CA . ALA B 1 133 ? -6.945 30.891 12.188 1 98 133 ALA B CA 1
ATOM 2999 C C . ALA B 1 133 ? -6.469 30.547 10.781 1 98 133 ALA B C 1
ATOM 3001 O O . ALA B 1 133 ? -7.277 30.359 9.867 1 98 133 ALA B O 1
ATOM 3002 N N . ALA B 1 134 ? -5.168 30.438 10.609 1 98.25 134 ALA B N 1
ATOM 3003 C CA . ALA B 1 134 ? -4.586 30.031 9.336 1 98.25 134 ALA B CA 1
ATOM 3004 C C . ALA B 1 134 ? -4.504 28.5 9.242 1 98.25 134 ALA B C 1
ATOM 3006 O O . ALA B 1 134 ? -4.332 27.828 10.258 1 98.25 134 ALA B O 1
ATOM 3007 N N . LEU B 1 135 ? -4.688 28 8.07 1 98.75 135 LEU B N 1
ATOM 3008 C CA . LEU B 1 135 ? -4.414 26.594 7.754 1 98.75 135 LEU B CA 1
ATOM 3009 C C . LEU B 1 135 ? -3.068 26.453 7.051 1 98.75 135 LEU B C 1
ATOM 3011 O O . LEU B 1 135 ? -2.83 27.078 6.016 1 98.75 135 LEU B O 1
ATOM 3015 N N . VAL B 1 136 ? -2.193 25.641 7.68 1 98.81 136 VAL B N 1
ATOM 3016 C CA . VAL B 1 136 ? -0.82 25.5 7.203 1 98.81 136 VAL B CA 1
ATOM 3017 C C . VAL B 1 136 ? -0.471 24.031 7.047 1 98.81 136 VAL B C 1
ATOM 3019 O O . VAL B 1 136 ? -0.863 23.188 7.871 1 98.81 136 VAL B O 1
ATOM 3022 N N . LEU B 1 137 ? 0.201 23.688 5.984 1 98.81 137 LEU B N 1
ATOM 3023 C CA . LEU B 1 137 ? 0.767 22.359 5.793 1 98.81 137 LEU B CA 1
ATOM 3024 C C . LEU B 1 137 ? 2.285 22.422 5.672 1 98.81 137 LEU B C 1
ATOM 3026 O O . LEU B 1 137 ? 2.818 23.25 4.918 1 98.81 137 LEU B O 1
ATOM 3030 N N . ILE B 1 138 ? 2.953 21.656 6.469 1 98.62 138 ILE B N 1
ATOM 3031 C CA . ILE B 1 138 ? 4.402 21.516 6.406 1 98.62 138 ILE B CA 1
ATOM 3032 C C . ILE B 1 138 ? 4.762 20.094 5.988 1 98.62 138 ILE B C 1
ATOM 3034 O O . ILE B 1 138 ? 4.176 19.125 6.477 1 98.62 138 ILE B O 1
ATOM 3038 N N . GLY B 1 139 ? 5.645 19.953 5.059 1 96.88 139 GLY B N 1
ATOM 3039 C CA . GLY B 1 139 ? 6.129 18.641 4.676 1 96.88 139 GLY B CA 1
ATOM 3040 C C . GLY B 1 139 ? 7.645 18.562 4.605 1 96.88 139 GLY B C 1
ATOM 3041 O O . GLY B 1 139 ? 8.312 19.547 4.316 1 96.88 139 GLY B O 1
ATOM 3042 N N . PRO B 1 140 ? 8.062 17.344 4.922 1 94.81 140 PRO B N 1
ATOM 3043 C CA . PRO B 1 140 ? 9.492 17.125 4.668 1 94.81 140 PRO B CA 1
ATOM 3044 C C . PRO B 1 140 ? 9.805 16.984 3.18 1 94.81 140 PRO B C 1
ATOM 3046 O O . PRO B 1 140 ? 9.039 16.375 2.436 1 94.81 140 PRO B O 1
ATOM 3049 N N . GLY B 1 141 ? 10.836 17.734 2.76 1 93.38 141 GLY B N 1
ATOM 3050 C CA . GLY B 1 141 ? 11.219 17.703 1.354 1 93.38 141 GLY B CA 1
ATOM 3051 C C . GLY B 1 141 ? 11.648 19.062 0.832 1 93.38 141 GLY B C 1
ATOM 3052 O O . GLY B 1 141 ? 11.742 20.031 1.594 1 93.38 141 GLY B O 1
ATOM 3053 N N . SER B 1 142 ? 11.875 19.125 -0.495 1 95 142 SER B N 1
ATOM 3054 C CA . SER B 1 142 ? 12.359 20.344 -1.126 1 95 142 SER B CA 1
ATOM 3055 C C . SER B 1 142 ? 11.219 21.312 -1.404 1 95 142 SER B C 1
ATOM 3057 O O . SER B 1 142 ? 10.047 20.938 -1.339 1 95 142 SER B O 1
ATOM 3059 N N . ILE B 1 143 ? 11.609 22.5 -1.697 1 97.38 143 ILE B N 1
ATOM 3060 C CA . ILE B 1 143 ? 10.656 23.531 -2.076 1 97.38 143 ILE B CA 1
ATOM 3061 C C . ILE B 1 143 ? 9.93 23.109 -3.355 1 97.38 143 ILE B C 1
ATOM 3063 O O . ILE B 1 143 ? 8.727 23.328 -3.492 1 97.38 143 ILE B O 1
ATOM 3067 N N . GLU B 1 144 ? 10.672 22.453 -4.223 1 96.81 144 GLU B N 1
ATOM 3068 C CA . GLU B 1 144 ? 10.078 21.984 -5.473 1 96.81 144 GLU B CA 1
ATOM 3069 C C . GLU B 1 144 ? 9 20.938 -5.219 1 96.81 144 GLU B C 1
ATOM 3071 O O . GLU B 1 144 ? 7.945 20.953 -5.859 1 96.81 144 GLU B O 1
ATOM 3076 N N . GLN B 1 145 ? 9.234 20.094 -4.34 1 96.5 145 GLN B N 1
ATOM 3077 C CA . GLN B 1 145 ? 8.234 19.094 -3.975 1 96.5 145 GLN B CA 1
ATOM 3078 C C . GLN B 1 145 ? 7 19.75 -3.359 1 96.5 145 GLN B C 1
ATOM 3080 O O . GLN B 1 145 ? 5.871 19.344 -3.639 1 96.5 145 GLN B O 1
ATOM 3085 N N . ALA B 1 146 ? 7.238 20.719 -2.551 1 97.88 146 ALA B N 1
ATOM 3086 C CA . ALA B 1 146 ? 6.137 21.469 -1.947 1 97.88 146 ALA B CA 1
ATOM 3087 C C . ALA B 1 146 ? 5.285 22.156 -3.014 1 97.88 146 ALA B C 1
ATOM 3089 O O . ALA B 1 146 ? 4.055 22.125 -2.945 1 97.88 146 ALA B O 1
ATOM 3090 N N . LYS B 1 147 ? 5.902 22.719 -3.979 1 98.19 147 LYS B N 1
ATOM 3091 C CA . LYS B 1 147 ? 5.195 23.359 -5.082 1 98.19 147 LYS B CA 1
ATOM 3092 C C . LYS B 1 147 ? 4.34 22.359 -5.848 1 98.19 147 LYS B C 1
ATOM 3094 O O . LYS B 1 147 ? 3.184 22.641 -6.172 1 98.19 147 LYS B O 1
ATOM 3099 N N . THR B 1 148 ? 4.934 21.25 -6.074 1 97.75 148 THR B N 1
ATOM 3100 C CA . THR B 1 148 ? 4.215 20.219 -6.793 1 97.75 148 THR B CA 1
ATOM 3101 C C . THR B 1 148 ? 2.975 19.781 -6.016 1 97.75 148 THR B C 1
ATOM 3103 O O . THR B 1 148 ? 1.892 19.641 -6.59 1 97.75 148 THR B O 1
ATOM 3106 N N . PHE B 1 149 ? 3.158 19.609 -4.742 1 98 149 PHE B N 1
ATOM 3107 C CA . PHE B 1 149 ? 2.029 19.25 -3.891 1 98 149 PHE B CA 1
ATOM 3108 C C . PHE B 1 149 ? 0.932 20.312 -3.982 1 98 149 PHE B C 1
ATOM 3110 O O . PHE B 1 149 ? -0.241 19.984 -4.168 1 98 149 PHE B O 1
ATOM 3117 N N . ALA B 1 150 ? 1.321 21.5 -3.846 1 98.31 150 ALA B N 1
ATOM 3118 C CA . ALA B 1 150 ? 0.363 22.594 -3.877 1 98.31 150 ALA B CA 1
ATOM 3119 C C . ALA B 1 150 ? -0.377 22.641 -5.211 1 98.31 150 ALA B C 1
ATOM 3121 O O . ALA B 1 150 ? -1.597 22.828 -5.246 1 98.31 150 ALA B O 1
ATOM 3122 N N . GLU B 1 151 ? 0.344 22.5 -6.273 1 97.62 151 GLU B N 1
ATOM 3123 C CA . GLU B 1 151 ? -0.239 22.547 -7.609 1 97.62 151 GLU B CA 1
ATOM 3124 C C . GLU B 1 151 ? -1.199 21.375 -7.84 1 97.62 151 GLU B C 1
ATOM 3126 O O . GLU B 1 151 ? -2.295 21.562 -8.375 1 97.62 151 GLU B O 1
ATOM 3131 N N . GLN B 1 152 ? -0.814 20.203 -7.395 1 97.19 152 GLN B N 1
ATOM 3132 C CA . GLN B 1 152 ? -1.612 19.016 -7.625 1 97.19 152 GLN B CA 1
ATOM 3133 C C . GLN B 1 152 ? -2.889 19.031 -6.789 1 97.19 152 GLN B C 1
ATOM 3135 O O . GLN B 1 152 ? -3.947 18.609 -7.25 1 97.19 152 GLN B O 1
ATOM 3140 N N . THR B 1 153 ? -2.758 19.5 -5.578 1 97.12 153 THR B N 1
ATOM 3141 C CA . THR B 1 153 ? -3.861 19.359 -4.633 1 97.12 153 THR B CA 1
ATOM 3142 C C . THR B 1 153 ? -4.727 20.625 -4.621 1 97.12 153 THR B C 1
ATOM 3144 O O . THR B 1 153 ? -5.855 20.594 -4.129 1 97.12 153 THR B O 1
ATOM 3147 N N . LYS B 1 154 ? -4.184 21.75 -5.102 1 97 154 LYS B N 1
ATOM 3148 C CA . LYS B 1 154 ? -4.848 23.047 -4.988 1 97 154 LYS B CA 1
ATOM 3149 C C . LYS B 1 154 ? -5.246 23.344 -3.547 1 97 154 LYS B C 1
ATOM 3151 O O . LYS B 1 154 ? -6.344 23.844 -3.289 1 97 154 LYS B O 1
ATOM 3156 N N . PHE B 1 155 ? -4.41 22.875 -2.73 1 97.62 155 PHE B N 1
ATOM 3157 C CA . PHE B 1 155 ? -4.629 23.062 -1.302 1 97.62 155 PHE B CA 1
ATOM 3158 C C . PHE B 1 155 ? -4.926 24.531 -0.985 1 97.62 155 PHE B C 1
ATOM 3160 O O . PHE B 1 155 ? -4.223 25.422 -1.45 1 97.62 155 PHE B O 1
ATOM 3167 N N . LYS B 1 156 ? -5.941 24.766 -0.113 1 96.19 156 LYS B N 1
ATOM 3168 C CA . LYS B 1 156 ? -6.457 26.109 0.148 1 96.19 156 LYS B CA 1
ATOM 3169 C C . LYS B 1 156 ? -5.656 26.797 1.252 1 96.19 156 LYS B C 1
ATOM 3171 O O . LYS B 1 156 ? -5.836 28 1.5 1 96.19 156 LYS B O 1
ATOM 3176 N N . GLY B 1 157 ? -4.805 26.125 1.955 1 98.12 157 GLY B N 1
ATOM 3177 C CA . GLY B 1 157 ? -3.967 26.703 2.996 1 98.12 157 GLY B CA 1
ATOM 3178 C C . GLY B 1 157 ? -2.57 27.047 2.514 1 98.12 157 GLY B C 1
ATOM 3179 O O . GLY B 1 157 ? -2.312 27.078 1.309 1 98.12 157 GLY B O 1
ATOM 3180 N N . GLU B 1 158 ? -1.729 27.422 3.459 1 98.56 158 GLU B N 1
ATOM 3181 C CA . GLU B 1 158 ? -0.321 27.703 3.193 1 98.56 158 GLU B CA 1
ATOM 3182 C C . GLU B 1 158 ? 0.505 26.422 3.211 1 98.56 158 GLU B C 1
ATOM 3184 O O . GLU B 1 158 ? 0.255 25.531 4.023 1 98.56 158 GLU B O 1
ATOM 3189 N N . VAL B 1 159 ? 1.494 26.375 2.279 1 98.81 159 VAL B N 1
ATOM 3190 C CA . VAL B 1 159 ? 2.346 25.203 2.213 1 98.81 159 VAL B CA 1
ATOM 3191 C C . VAL B 1 159 ? 3.803 25.594 2.441 1 98.81 159 VAL B C 1
ATOM 3193 O O . VAL B 1 159 ? 4.285 26.562 1.857 1 98.81 159 VAL B O 1
ATOM 3196 N N . TYR B 1 160 ? 4.496 24.859 3.34 1 98.75 160 TYR B N 1
ATOM 3197 C CA . TYR B 1 160 ? 5.902 25.094 3.648 1 98.75 160 TYR B CA 1
ATOM 3198 C C . TYR B 1 160 ? 6.711 23.812 3.543 1 98.75 160 TYR B C 1
ATOM 3200 O O . TYR B 1 160 ? 6.211 22.734 3.859 1 98.75 160 TYR B O 1
ATOM 3208 N N . ALA B 1 161 ? 7.941 23.953 3.1 1 98.12 161 ALA B N 1
ATOM 3209 C CA . ALA B 1 161 ? 8.883 22.844 3.004 1 98.12 161 ALA B CA 1
ATOM 3210 C C . ALA B 1 161 ? 9.844 22.828 4.191 1 98.12 161 ALA B C 1
ATOM 3212 O O . ALA B 1 161 ? 10.305 23.891 4.633 1 98.12 161 ALA B O 1
ATOM 3213 N N . ASP B 1 162 ? 10.055 21.688 4.754 1 96.81 162 ASP B N 1
ATOM 3214 C CA . ASP B 1 162 ? 11.07 21.438 5.773 1 96.81 162 ASP B CA 1
ATOM 3215 C C . ASP B 1 162 ? 12.094 20.422 5.297 1 96.81 162 ASP B C 1
ATOM 3217 O O . ASP B 1 162 ? 12.117 19.281 5.785 1 96.81 162 ASP B O 1
ATOM 3221 N N . PRO B 1 163 ? 13.023 20.875 4.445 1 94.5 163 PRO B N 1
ATOM 3222 C CA . PRO B 1 163 ? 13.961 19.922 3.84 1 94.5 163 PRO B CA 1
ATOM 3223 C C . PRO B 1 163 ? 14.828 19.203 4.875 1 94.5 163 PRO B C 1
ATOM 3225 O O . PRO B 1 163 ? 15.258 18.062 4.645 1 94.5 163 PRO B O 1
ATOM 3228 N N . SER B 1 164 ? 15.055 19.766 6.027 1 91.62 164 SER B N 1
ATOM 3229 C CA . SER B 1 164 ? 15.945 19.188 7.023 1 91.62 164 SER B CA 1
ATOM 3230 C C . SER B 1 164 ? 15.172 18.328 8.023 1 91.62 164 SER B C 1
ATOM 3232 O O . SER B 1 164 ? 15.773 17.656 8.859 1 91.62 164 SER B O 1
ATOM 3234 N N . HIS B 1 165 ? 13.875 18.391 8.039 1 93.12 165 HIS B N 1
ATOM 3235 C CA . HIS B 1 165 ? 13.023 17.656 8.969 1 93.12 165 HIS B CA 1
ATOM 3236 C C . HIS B 1 165 ? 13.188 18.188 10.391 1 93.12 165 HIS B C 1
ATOM 3238 O O . HIS B 1 165 ? 13 17.438 11.359 1 93.12 165 HIS B O 1
ATOM 3244 N N . SER B 1 166 ? 13.625 19.375 10.5 1 94.75 166 SER B N 1
ATOM 3245 C CA . SER B 1 166 ? 13.93 19.922 11.82 1 94.75 166 SER B CA 1
ATOM 3246 C C . SER B 1 166 ? 12.672 20.047 12.672 1 94.75 166 SER B C 1
ATOM 3248 O O . SER B 1 166 ? 12.711 19.812 13.883 1 94.75 166 SER B O 1
ATOM 3250 N N . SER B 1 167 ? 11.555 20.375 12.078 1 96.62 167 SER B N 1
ATOM 3251 C CA . SER B 1 167 ? 10.32 20.469 12.844 1 96.62 167 SER B CA 1
ATOM 3252 C C . SER B 1 167 ? 9.859 19.109 13.336 1 96.62 167 SER B C 1
ATOM 3254 O O . SER B 1 167 ? 9.344 18.984 14.453 1 96.62 167 SER B O 1
ATOM 3256 N N . TYR B 1 168 ? 10.07 18.109 12.547 1 95.56 168 TYR B N 1
ATOM 3257 C CA . TYR B 1 168 ? 9.695 16.75 12.914 1 95.56 168 TYR B CA 1
ATOM 3258 C C . TYR B 1 168 ? 10.531 16.25 14.086 1 95.56 168 TYR B C 1
ATOM 3260 O O . TYR B 1 168 ? 10.016 15.602 15 1 95.56 168 TYR B O 1
ATOM 3268 N N . ASN B 1 169 ? 11.797 16.594 14.016 1 93.75 169 ASN B N 1
ATOM 3269 C CA . ASN B 1 169 ? 12.703 16.25 15.117 1 93.75 169 ASN B CA 1
ATOM 3270 C C . ASN B 1 169 ? 12.328 16.984 16.391 1 93.75 169 ASN B C 1
ATOM 3272 O O . ASN B 1 169 ? 12.273 16.391 17.469 1 93.75 169 ASN B O 1
ATOM 3276 N N . ALA B 1 170 ? 12.062 18.219 16.25 1 95.19 170 ALA B N 1
ATOM 3277 C CA . ALA B 1 170 ? 11.734 19.047 17.406 1 95.19 170 ALA B CA 1
ATOM 3278 C C . ALA B 1 170 ? 10.461 18.562 18.094 1 95.19 170 ALA B C 1
ATOM 3280 O O . ALA B 1 170 ? 10.359 18.578 19.328 1 95.19 170 ALA B O 1
ATOM 3281 N N . LEU B 1 171 ? 9.523 18.078 17.328 1 95.94 171 LEU B N 1
ATOM 3282 C CA . LEU B 1 171 ? 8.234 17.656 17.859 1 95.94 171 LEU B CA 1
ATOM 3283 C C . LEU B 1 171 ? 8.258 16.156 18.203 1 95.94 171 LEU B C 1
ATOM 3285 O O . LEU B 1 171 ? 7.273 15.633 18.734 1 95.94 171 LEU B O 1
ATOM 3289 N N . ARG B 1 172 ? 9.297 15.523 17.891 1 95.25 172 ARG B N 1
ATOM 3290 C CA . ARG B 1 172 ? 9.516 14.117 18.219 1 95.25 172 ARG B CA 1
ATOM 3291 C C . ARG B 1 172 ? 8.422 13.234 17.625 1 95.25 172 ARG B C 1
ATOM 3293 O O . ARG B 1 172 ? 7.859 12.391 18.312 1 95.25 172 ARG B O 1
ATOM 3300 N N . PHE B 1 173 ? 8.172 13.477 16.359 1 96.19 173 PHE B N 1
ATOM 3301 C CA . PHE B 1 173 ? 7.262 12.578 15.656 1 96.19 173 PHE B CA 1
ATOM 3302 C C . PHE B 1 173 ? 7.891 11.203 15.492 1 96.19 173 PHE B C 1
ATOM 3304 O O . PHE B 1 173 ? 9.094 11.086 15.25 1 96.19 173 PHE B O 1
ATOM 3311 N N . VAL B 1 174 ? 7.082 10.234 15.602 1 95.38 174 VAL B N 1
ATOM 3312 C CA . VAL B 1 174 ? 7.586 8.867 15.523 1 95.38 174 VAL B CA 1
ATOM 3313 C C . VAL B 1 174 ? 7.969 8.531 14.086 1 95.38 174 VAL B C 1
ATOM 3315 O O . VAL B 1 174 ? 7.477 9.156 13.148 1 95.38 174 VAL B O 1
ATOM 3318 N N . SER B 1 175 ? 8.938 7.598 13.992 1 93.44 175 SER B N 1
ATOM 3319 C CA . SER B 1 175 ? 9.398 7.102 12.703 1 93.44 175 SER B CA 1
ATOM 3320 C C . SER B 1 175 ? 9.688 5.605 12.758 1 93.44 175 SER B C 1
ATOM 3322 O O . SER B 1 175 ? 10.07 5.082 13.805 1 93.44 175 SER B O 1
ATOM 3324 N N . GLY B 1 176 ? 9.375 4.957 11.625 1 93.38 176 GLY B N 1
ATOM 3325 C CA . GLY B 1 176 ? 9.711 3.543 11.539 1 93.38 176 GLY B CA 1
ATOM 3326 C C . GLY B 1 176 ? 8.82 2.773 10.578 1 93.38 176 GLY B C 1
ATOM 3327 O O . GLY B 1 176 ? 7.664 3.135 10.375 1 93.38 176 GLY B O 1
ATOM 3328 N N . VAL B 1 177 ? 9.391 1.744 10.109 1 93.94 177 VAL B N 1
ATOM 3329 C CA . VAL B 1 177 ? 8.688 0.891 9.164 1 93.94 177 VAL B CA 1
ATOM 3330 C C . VAL B 1 177 ? 7.445 0.297 9.82 1 93.94 177 VAL B C 1
ATOM 3332 O O . VAL B 1 177 ? 6.383 0.208 9.203 1 93.94 177 VAL B O 1
ATOM 3335 N N . THR B 1 178 ? 7.5 -0.07 11.102 1 95.44 178 THR B N 1
ATOM 3336 C CA . THR B 1 178 ? 6.418 -0.749 11.805 1 95.44 178 THR B CA 1
ATOM 3337 C C . THR B 1 178 ? 5.289 0.224 12.133 1 95.44 178 THR B C 1
ATOM 3339 O O . THR B 1 178 ? 4.156 -0.193 12.391 1 95.44 178 THR B O 1
ATOM 3342 N N . THR B 1 179 ? 5.602 1.527 12.133 1 95.69 179 THR B N 1
ATOM 3343 C CA . THR B 1 179 ? 4.562 2.531 12.336 1 95.69 179 THR B CA 1
ATOM 3344 C C . THR B 1 179 ? 3.975 2.977 11 1 95.69 179 THR B C 1
ATOM 3346 O O . THR B 1 179 ? 2.879 3.541 10.953 1 95.69 179 THR B O 1
ATOM 3349 N N . THR B 1 180 ? 4.727 2.725 9.953 1 96.19 180 THR B N 1
ATOM 3350 C CA . THR B 1 180 ? 4.293 3.125 8.625 1 96.19 180 THR B CA 1
ATOM 3351 C C . THR B 1 180 ? 3.377 2.07 8.008 1 96.19 180 THR B C 1
ATOM 3353 O O . THR B 1 180 ? 2.352 2.4 7.41 1 96.19 180 THR B O 1
ATOM 3356 N N . PHE B 1 181 ? 3.768 0.845 8.227 1 96 181 PHE B N 1
ATOM 3357 C CA . PHE B 1 181 ? 3 -0.256 7.656 1 96 181 PHE B CA 1
ATOM 3358 C C . PHE B 1 181 ? 2.275 -1.032 8.75 1 96 181 PHE B C 1
ATOM 3360 O O . PHE B 1 181 ? 2.883 -1.848 9.445 1 96 181 PHE B O 1
ATOM 3367 N N . THR B 1 182 ? 1.059 -0.745 8.945 1 96.25 182 THR B N 1
ATOM 3368 C CA . THR B 1 182 ? 0.168 -1.405 9.891 1 96.25 182 THR B CA 1
ATOM 3369 C C . THR B 1 182 ? -1.115 -1.859 9.203 1 96.25 182 THR B C 1
ATOM 3371 O O . THR B 1 182 ? -1.477 -1.336 8.148 1 96.25 182 THR B O 1
ATOM 3374 N N . PRO B 1 183 ? -1.789 -2.857 9.758 1 96.12 183 PRO B N 1
ATOM 3375 C CA . PRO B 1 183 ? -3.07 -3.271 9.18 1 96.12 183 PRO B CA 1
ATOM 3376 C C . PRO B 1 183 ? -4.074 -2.125 9.094 1 96.12 183 PRO B C 1
ATOM 3378 O O . PRO B 1 183 ? -4.781 -1.995 8.086 1 96.12 183 PRO B O 1
ATOM 3381 N N . LYS B 1 184 ? -4.109 -1.307 10.094 1 97.06 184 LYS B N 1
ATOM 3382 C CA . LYS B 1 184 ? -5.023 -0.17 10.086 1 97.06 184 LYS B CA 1
ATOM 3383 C C . LYS B 1 184 ? -4.676 0.807 8.969 1 97.06 184 LYS B C 1
ATOM 3385 O O . LYS B 1 184 ? -5.566 1.298 8.266 1 97.06 184 LYS B O 1
ATOM 3390 N N . ALA B 1 185 ? -3.412 1.096 8.805 1 97.25 185 ALA B N 1
ATOM 3391 C CA . ALA B 1 185 ? -2.973 1.973 7.723 1 97.25 185 ALA B CA 1
ATOM 3392 C C . ALA B 1 185 ? -3.301 1.367 6.363 1 97.25 185 ALA B C 1
ATOM 3394 O O . ALA B 1 185 ? -3.717 2.078 5.445 1 97.25 185 ALA B O 1
ATOM 3395 N N . GLY B 1 186 ? -3.082 0.067 6.254 1 96 186 GLY B N 1
ATOM 3396 C CA . GLY B 1 186 ? -3.402 -0.616 5.008 1 96 186 GLY B CA 1
ATOM 3397 C C . GLY B 1 186 ? -4.871 -0.524 4.641 1 96 186 GLY B C 1
ATOM 3398 O O . GLY B 1 186 ? -5.211 -0.242 3.488 1 96 186 GLY B O 1
ATOM 3399 N N . LEU B 1 187 ? -5.711 -0.778 5.598 1 94.5 187 LEU B N 1
ATOM 3400 C CA . LEU B 1 187 ? -7.148 -0.666 5.371 1 94.5 187 LEU B CA 1
ATOM 3401 C C . LEU B 1 187 ? -7.523 0.754 4.961 1 94.5 187 LEU B C 1
ATOM 3403 O O . LEU B 1 187 ? -8.367 0.949 4.082 1 94.5 187 LEU B O 1
ATOM 3407 N N . LYS B 1 188 ? -6.867 1.651 5.551 1 96.88 188 LYS B N 1
ATOM 3408 C CA . LYS B 1 188 ? -7.137 3.045 5.207 1 96.88 188 LYS B CA 1
ATOM 3409 C C . LYS B 1 188 ? -6.691 3.354 3.779 1 96.88 188 LYS B C 1
ATOM 3411 O O . LYS B 1 188 ? -7.344 4.121 3.072 1 96.88 188 LYS B O 1
ATOM 3416 N N . ILE B 1 189 ? -5.562 2.818 3.357 1 96.3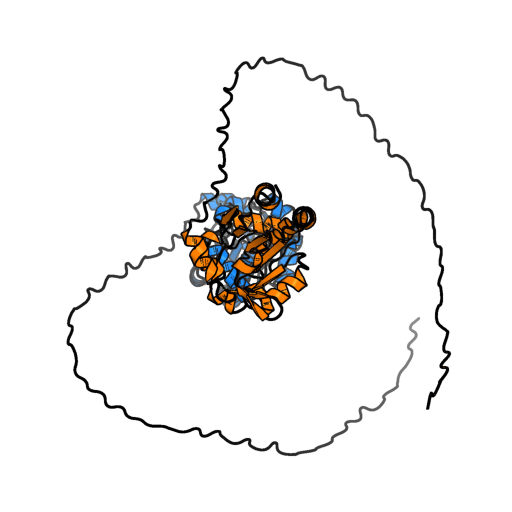8 189 ILE B N 1
ATOM 3417 C CA . ILE B 1 189 ? -5.113 3.014 1.983 1 96.38 189 ILE B CA 1
ATOM 3418 C C . ILE B 1 189 ? -6.176 2.504 1.014 1 96.38 189 ILE B C 1
ATOM 3420 O O . ILE B 1 189 ? -6.512 3.18 0.038 1 96.38 189 ILE B O 1
ATOM 3424 N N . ILE B 1 190 ? -6.707 1.327 1.307 1 93.25 190 ILE B N 1
ATOM 3425 C CA . ILE B 1 190 ? -7.746 0.766 0.454 1 93.25 190 ILE B CA 1
ATOM 3426 C C . ILE B 1 190 ? -8.938 1.718 0.401 1 93.25 190 ILE B C 1
ATOM 3428 O O . ILE B 1 190 ? -9.445 2.029 -0.679 1 93.25 190 ILE B O 1
ATOM 3432 N N . GLN B 1 191 ? -9.359 2.193 1.508 1 94.88 191 GLN B N 1
ATOM 3433 C CA . GLN B 1 191 ? -10.484 3.123 1.578 1 94.88 191 GLN B CA 1
ATOM 3434 C C . GLN B 1 191 ? -10.195 4.398 0.791 1 94.88 191 GLN B C 1
ATOM 3436 O O . GLN B 1 191 ? -11.047 4.879 0.04 1 94.88 191 GLN B O 1
ATOM 3441 N N . LEU B 1 192 ? -9.016 4.934 0.943 1 97.5 192 LEU B N 1
ATOM 3442 C CA . LEU B 1 192 ? -8.641 6.172 0.27 1 97.5 192 LEU B CA 1
ATOM 3443 C C . LEU B 1 192 ? -8.641 5.988 -1.244 1 97.5 192 LEU B C 1
ATOM 3445 O O . LEU B 1 192 ? -9.117 6.855 -1.979 1 97.5 192 LEU B O 1
ATOM 3449 N N . TYR B 1 193 ? -8.141 4.891 -1.646 1 95.12 193 TYR B N 1
ATOM 3450 C CA . TYR B 1 193 ? -8.125 4.629 -3.08 1 95.12 193 TYR B CA 1
ATOM 3451 C C . TYR B 1 193 ? -9.539 4.457 -3.623 1 95.12 193 TYR B C 1
ATOM 3453 O O . TYR B 1 193 ? -9.828 4.867 -4.75 1 95.12 193 TYR B O 1
ATOM 3461 N N . MET B 1 194 ? -10.445 3.859 -2.857 1 92.88 194 MET B N 1
ATOM 3462 C CA . MET B 1 194 ? -11.852 3.758 -3.254 1 92.88 194 MET B CA 1
ATOM 3463 C C . MET B 1 194 ? -12.492 5.137 -3.332 1 92.88 194 MET B C 1
ATOM 3465 O O . MET B 1 194 ? -13.383 5.363 -4.152 1 92.88 194 MET B O 1
ATOM 3469 N N . GLU B 1 195 ? -11.992 6.062 -2.516 1 95.81 195 GLU B N 1
ATOM 3470 C CA . GLU B 1 195 ? -12.531 7.422 -2.496 1 95.81 195 GLU B CA 1
ATOM 3471 C C . GLU B 1 195 ? -11.938 8.266 -3.625 1 95.81 195 GLU B C 1
ATOM 3473 O O . GLU B 1 195 ? -12.336 9.414 -3.822 1 95.81 195 GLU B O 1
ATOM 3478 N N . GLY B 1 196 ? -10.914 7.75 -4.309 1 95.38 196 GLY B N 1
ATOM 3479 C CA . GLY B 1 196 ? -10.367 8.445 -5.465 1 95.38 196 GLY B CA 1
ATOM 3480 C C . GLY B 1 196 ? -9.016 9.07 -5.203 1 95.38 196 GLY B C 1
ATOM 3481 O O . GLY B 1 196 ? -8.391 9.617 -6.113 1 95.38 196 GLY B O 1
ATOM 3482 N N . TYR B 1 197 ? -8.539 8.945 -3.943 1 97.19 197 TYR B N 1
ATOM 3483 C CA . TYR B 1 197 ? -7.211 9.461 -3.648 1 97.19 197 TYR B CA 1
ATOM 3484 C C . TYR B 1 197 ? -6.133 8.555 -4.227 1 97.19 197 TYR B C 1
ATOM 3486 O O . TYR B 1 197 ? -6.379 7.371 -4.484 1 97.19 197 TYR B O 1
ATOM 3494 N N . ARG B 1 198 ? -4.949 9.156 -4.41 1 96.06 198 ARG B N 1
ATOM 3495 C CA . ARG B 1 198 ? -3.818 8.406 -4.945 1 96.06 198 ARG B CA 1
ATOM 3496 C C . ARG B 1 198 ? -2.5 8.922 -4.383 1 96.06 198 ARG B C 1
ATOM 3498 O O . ARG B 1 198 ? -2.346 10.125 -4.16 1 96.06 198 ARG B O 1
ATOM 3505 N N . GLN B 1 199 ? -1.591 7.996 -4.258 1 96 199 GLN B N 1
ATOM 3506 C CA . GLN B 1 199 ? -0.215 8.359 -3.938 1 96 199 GLN B CA 1
ATOM 3507 C C . GLN B 1 199 ? 0.524 8.859 -5.176 1 96 199 GLN B C 1
ATOM 3509 O O . GLN B 1 199 ? 0.358 8.312 -6.266 1 96 199 GLN B O 1
ATOM 3514 N N . ASP B 1 200 ? 1.294 9.93 -5.004 1 95.5 200 ASP B N 1
ATOM 3515 C CA . ASP B 1 200 ? 2.236 10.312 -6.051 1 95.5 200 ASP B CA 1
ATOM 3516 C C . ASP B 1 200 ? 3.582 9.617 -5.859 1 95.5 200 ASP B C 1
ATOM 3518 O O . ASP B 1 200 ? 4.453 10.125 -5.148 1 95.5 200 ASP B O 1
ATOM 3522 N N . TRP B 1 201 ? 3.775 8.625 -6.566 1 92.56 201 TRP B N 1
ATOM 3523 C CA . TRP B 1 201 ? 4.953 7.785 -6.375 1 92.56 201 TRP B CA 1
ATOM 3524 C C . TRP B 1 201 ? 6.207 8.477 -6.902 1 92.56 201 TRP B C 1
ATOM 3526 O O . TRP B 1 201 ? 7.316 8.211 -6.43 1 92.56 201 TRP B O 1
ATOM 3536 N N . LYS B 1 202 ? 6.066 9.328 -7.867 1 91.94 202 LYS B N 1
ATOM 3537 C CA . LYS B 1 202 ? 7.215 10.109 -8.328 1 91.94 202 LYS B CA 1
ATOM 3538 C C . LYS B 1 202 ? 7.785 10.969 -7.211 1 91.94 202 LYS B C 1
ATOM 3540 O O . LYS B 1 202 ? 8.992 10.945 -6.953 1 91.94 202 LYS B O 1
ATOM 3545 N N . LEU B 1 203 ? 6.938 11.656 -6.512 1 90.56 203 LEU B N 1
ATOM 3546 C CA . LEU B 1 203 ? 7.355 12.461 -5.367 1 90.56 203 LEU B CA 1
ATOM 3547 C C . LEU B 1 203 ? 7.867 11.57 -4.234 1 90.56 203 LEU B C 1
ATOM 3549 O O . LEU B 1 203 ? 8.867 11.891 -3.59 1 90.56 203 LEU B O 1
ATOM 3553 N N . SER B 1 204 ? 7.258 10.477 -4.035 1 89.31 204 SER B N 1
ATOM 3554 C CA . SER B 1 204 ? 7.594 9.57 -2.941 1 89.31 204 SER B CA 1
ATOM 3555 C C . SER B 1 204 ? 8.969 8.945 -3.146 1 89.31 204 SER B C 1
ATOM 3557 O O . SER B 1 204 ? 9.633 8.562 -2.18 1 89.31 204 SER B O 1
ATOM 3559 N N . PHE B 1 205 ? 9.414 8.891 -4.398 1 85.69 205 PHE B N 1
ATOM 3560 C CA . PHE B 1 205 ? 10.672 8.211 -4.688 1 85.69 205 PHE B CA 1
ATOM 3561 C C . PHE B 1 205 ? 11.789 9.211 -4.914 1 85.69 205 PHE B C 1
ATOM 3563 O O . PHE B 1 205 ? 12.906 8.836 -5.273 1 85.69 205 PHE B O 1
ATOM 3570 N N . GLU B 1 206 ? 11.453 10.398 -4.758 1 84.75 206 GLU B N 1
ATOM 3571 C CA . GLU B 1 206 ? 12.547 11.359 -4.863 1 84.75 206 GLU B CA 1
ATOM 3572 C C . GLU B 1 206 ? 13.617 11.086 -3.812 1 84.75 206 GLU B C 1
ATOM 3574 O O . GLU B 1 206 ? 13.312 10.664 -2.699 1 84.75 206 GLU B O 1
ATOM 3579 N N . GLU B 1 207 ? 14.797 11.297 -4.184 1 77.12 207 GLU B N 1
ATOM 3580 C CA . GLU B 1 207 ? 15.984 10.906 -3.43 1 77.12 207 GLU B CA 1
ATOM 3581 C C . GLU B 1 207 ? 15.898 11.375 -1.98 1 77.12 207 GLU B C 1
ATOM 3583 O O . GLU B 1 207 ? 16.188 10.617 -1.055 1 77.12 207 GLU B O 1
ATOM 3588 N N . ASP B 1 208 ? 15.531 12.539 -1.782 1 73.44 208 ASP B N 1
ATOM 3589 C CA . ASP B 1 208 ? 15.484 13.086 -0.432 1 73.44 208 ASP B CA 1
ATOM 3590 C C . ASP B 1 208 ? 14.477 12.336 0.436 1 73.44 208 ASP B C 1
ATOM 3592 O O . ASP B 1 208 ? 14.711 12.125 1.626 1 73.44 208 ASP B O 1
ATOM 3596 N N . THR B 1 209 ? 13.406 11.898 -0.15 1 77.81 209 THR B N 1
ATOM 3597 C CA . THR B 1 209 ? 12.375 11.156 0.562 1 77.81 209 THR B CA 1
ATOM 3598 C C . THR B 1 209 ? 12.836 9.719 0.828 1 77.81 209 THR B C 1
ATOM 3600 O O . THR B 1 209 ? 12.703 9.219 1.948 1 77.81 209 THR B O 1
ATOM 3603 N N . VAL B 1 210 ? 13.414 9.164 -0.138 1 75.62 210 VAL B N 1
ATOM 3604 C CA . VAL B 1 210 ? 13.812 7.766 -0.059 1 75.62 210 VAL B CA 1
ATOM 3605 C C . VAL B 1 210 ? 14.961 7.609 0.939 1 75.62 210 VAL B C 1
ATOM 3607 O O . VAL B 1 210 ? 15.016 6.625 1.682 1 75.62 210 VAL B O 1
ATOM 3610 N N . LYS B 1 211 ? 15.891 8.539 0.975 1 71.44 211 LYS B N 1
ATOM 3611 C CA . LYS B 1 211 ? 17.047 8.461 1.855 1 71.44 211 LYS B CA 1
ATOM 3612 C C . LYS B 1 211 ? 16.625 8.461 3.322 1 71.44 211 LYS B C 1
ATOM 3614 O O . LYS B 1 211 ? 17.312 7.871 4.168 1 71.44 211 LYS B O 1
ATOM 3619 N N . ARG B 1 212 ? 15.539 8.977 3.523 1 71.81 212 ARG B N 1
ATOM 3620 C CA . ARG B 1 212 ? 15.062 9 4.902 1 71.81 212 ARG B CA 1
ATOM 3621 C C . ARG B 1 212 ? 14.07 7.879 5.16 1 71.81 212 ARG B C 1
ATOM 3623 O O . ARG B 1 212 ? 13.562 7.738 6.277 1 71.81 212 ARG B O 1
ATOM 3630 N N . GLY B 1 213 ? 13.938 7.105 4.098 1 66.81 213 GLY B N 1
ATOM 3631 C CA . GLY B 1 213 ? 13.117 5.906 4.164 1 66.81 213 GLY B CA 1
ATOM 3632 C C . GLY B 1 213 ? 11.641 6.184 3.961 1 66.81 213 GLY B C 1
ATOM 3633 O O . GLY B 1 213 ? 10.859 5.262 3.74 1 66.81 213 GLY B O 1
ATOM 3634 N N . GLY B 1 214 ? 11.32 7.426 4.086 1 79.88 214 GLY B N 1
ATOM 3635 C CA . GLY B 1 214 ? 9.898 7.711 3.994 1 79.88 214 GLY B CA 1
ATOM 3636 C C . GLY B 1 214 ? 9.102 7.184 5.172 1 79.88 214 GLY B C 1
ATOM 3637 O O . GLY B 1 214 ? 7.906 6.922 5.055 1 79.88 214 GLY B O 1
ATOM 3638 N N . TRP B 1 215 ? 9.727 6.965 6.277 1 90.62 215 TRP B N 1
ATOM 3639 C CA . TRP B 1 215 ? 9.125 6.285 7.418 1 90.62 215 TRP B CA 1
ATOM 3640 C C . TRP B 1 215 ? 8.648 7.293 8.461 1 90.62 215 TRP B C 1
ATOM 3642 O O . TRP B 1 215 ? 8.023 6.918 9.461 1 90.62 215 TRP B O 1
ATOM 3652 N N . GLN B 1 216 ? 8.898 8.539 8.141 1 92.5 216 GLN B N 1
ATOM 3653 C CA . GLN B 1 216 ? 8.562 9.609 9.078 1 92.5 216 GLN B CA 1
ATOM 3654 C C . GLN B 1 216 ? 7.055 9.836 9.141 1 92.5 216 GLN B C 1
ATOM 3656 O O . GLN B 1 216 ? 6.391 9.922 8.109 1 92.5 216 GLN B O 1
ATOM 3661 N N . GLN B 1 217 ? 6.52 9.883 10.438 1 96.94 217 GLN B N 1
ATOM 3662 C CA . GLN B 1 217 ? 5.117 10.242 10.602 1 96.94 217 GLN B CA 1
ATOM 3663 C C . GLN B 1 217 ? 4.957 11.727 10.906 1 96.94 217 GLN B C 1
ATOM 3665 O O . GLN B 1 217 ? 5.941 12.43 11.125 1 96.94 217 GLN B O 1
ATOM 3670 N N . GLY B 1 218 ? 3.721 12.172 10.836 1 97.38 218 GLY B N 1
ATOM 3671 C CA . GLY B 1 218 ? 3.42 13.578 11.078 1 97.38 218 GLY B CA 1
ATOM 3672 C C . GLY B 1 218 ? 2.518 13.805 12.273 1 97.38 218 GLY B C 1
ATOM 3673 O O . GLY B 1 218 ? 2.627 13.094 13.281 1 97.38 218 GLY B O 1
ATOM 3674 N N . GLY B 1 219 ? 1.74 14.812 12.109 1 98.19 219 GLY B N 1
ATOM 3675 C CA . GLY B 1 219 ? 0.813 15.234 13.148 1 98.19 219 GLY B CA 1
ATOM 3676 C C . GLY B 1 219 ? 0.12 16.547 12.82 1 98.19 219 GLY B C 1
ATOM 3677 O O . GLY B 1 219 ? 0.135 17 11.68 1 98.19 219 GLY B O 1
ATOM 3678 N N . ILE B 1 220 ? -0.586 17.031 13.883 1 98.62 220 ILE B N 1
ATOM 3679 C CA . ILE B 1 220 ? -1.294 18.297 13.758 1 98.62 220 ILE B CA 1
ATOM 3680 C C . ILE B 1 220 ? -1.067 19.141 15.016 1 98.62 220 ILE B C 1
ATOM 3682 O O . ILE B 1 220 ? -1.107 18.625 16.141 1 98.62 220 ILE B O 1
ATOM 3686 N N . LEU B 1 221 ? -0.751 20.375 14.781 1 97.75 221 LEU B N 1
ATOM 3687 C CA . LEU B 1 221 ? -0.505 21.344 15.852 1 97.75 221 LEU B CA 1
ATOM 3688 C C . LEU B 1 221 ? -1.419 22.562 15.711 1 97.75 221 LEU B C 1
ATOM 3690 O O . LEU B 1 221 ? -1.611 23.078 14.609 1 97.75 221 LEU B O 1
ATOM 3694 N N . VAL B 1 222 ? -2.104 22.953 16.781 1 98.25 222 VAL B N 1
ATOM 3695 C CA . VAL B 1 222 ? -2.799 24.234 16.844 1 98.25 222 VAL B CA 1
ATOM 3696 C C . VAL B 1 222 ? -2.059 25.188 17.781 1 98.25 222 VAL B C 1
ATOM 3698 O O . VAL B 1 222 ? -1.776 24.828 18.938 1 98.25 222 VAL B O 1
ATOM 3701 N N . ALA B 1 223 ? -1.715 26.359 17.25 1 97.19 223 ALA B N 1
ATOM 3702 C CA . ALA B 1 223 ? -0.918 27.281 18.062 1 97.19 223 ALA B CA 1
ATOM 3703 C C . ALA B 1 223 ? -1.294 28.734 17.766 1 97.19 223 ALA B C 1
ATOM 3705 O O . ALA B 1 223 ? -1.954 29.031 16.766 1 97.19 223 ALA B O 1
ATOM 3706 N N . GLY B 1 224 ? -0.906 29.672 18.703 1 95.81 224 GLY B N 1
ATOM 3707 C CA . GLY B 1 224 ? -1.001 31.109 18.516 1 95.81 224 GLY B CA 1
ATOM 3708 C C . GLY B 1 224 ? -2.301 31.688 19.031 1 95.81 224 GLY B C 1
ATOM 3709 O O . GLY B 1 224 ? -3.182 30.953 19.484 1 95.81 224 GLY B O 1
ATOM 3710 N N . PRO B 1 225 ? -2.436 32.875 19.016 1 96.75 225 PRO B N 1
ATOM 3711 C CA . PRO B 1 225 ? -1.312 33.781 18.781 1 96.75 225 PRO B CA 1
ATOM 3712 C C . PRO B 1 225 ? -0.264 33.719 19.891 1 96.75 225 PRO B C 1
ATOM 3714 O O . PRO B 1 225 ? -0.575 33.344 21.016 1 96.75 225 PRO B O 1
ATOM 3717 N N . GLY B 1 226 ? 1.021 34.031 19.641 1 95.44 226 GLY B N 1
ATOM 3718 C CA . GLY B 1 226 ? 2.166 33.875 20.516 1 95.44 226 GLY B CA 1
ATOM 3719 C C . GLY B 1 226 ? 3.041 32.688 20.188 1 95.44 226 GLY B C 1
ATOM 3720 O O . GLY B 1 226 ? 2.541 31.578 20.031 1 95.44 226 GLY B O 1
ATOM 3721 N N . LYS B 1 227 ? 4.289 32.844 20.141 1 92.94 227 LYS B N 1
ATOM 3722 C CA . LYS B 1 227 ? 5.238 31.844 19.688 1 92.94 227 LYS B CA 1
ATOM 3723 C C . LYS B 1 227 ? 5.207 30.609 20.578 1 92.94 227 LYS B C 1
ATOM 3725 O O . LYS B 1 227 ? 5.367 29.484 20.094 1 92.94 227 LYS B O 1
ATOM 3730 N N . THR B 1 228 ? 4.93 30.781 21.828 1 92.5 228 THR B N 1
ATOM 3731 C CA . THR B 1 228 ? 5.027 29.672 22.781 1 92.5 228 THR B CA 1
ATOM 3732 C C . THR B 1 228 ? 3.643 29.109 23.094 1 92.5 228 THR B C 1
ATOM 3734 O O . THR B 1 228 ? 3.512 28.188 23.906 1 92.5 228 THR B O 1
ATOM 3737 N N . ASN B 1 229 ? 2.598 29.688 22.516 1 94.38 229 ASN B N 1
ATOM 3738 C CA . ASN B 1 229 ? 1.229 29.297 22.828 1 94.38 229 ASN B CA 1
ATOM 3739 C C . ASN B 1 229 ? 0.783 28.109 21.984 1 94.38 229 ASN B C 1
ATOM 3741 O O . ASN B 1 229 ? 0.093 28.281 20.969 1 94.38 229 ASN B O 1
ATOM 3745 N N . ILE B 1 230 ? 1.038 26.938 22.469 1 95.38 230 ILE B N 1
ATOM 3746 C CA . ILE B 1 230 ? 0.588 25.703 21.812 1 95.38 230 ILE B CA 1
ATOM 3747 C C . ILE B 1 230 ? -0.716 25.234 22.453 1 95.38 230 ILE B C 1
ATOM 3749 O O . ILE B 1 230 ? -0.743 24.875 23.641 1 95.38 230 ILE B O 1
ATOM 3753 N N . LEU B 1 231 ? -1.742 25.172 21.656 1 96.25 231 LEU B N 1
ATOM 3754 C CA . LEU B 1 231 ? -3.084 24.922 22.172 1 96.25 231 LEU B CA 1
ATOM 3755 C C . LEU B 1 231 ? -3.432 23.438 22.047 1 96.25 231 LEU B C 1
ATOM 3757 O O . LEU B 1 231 ? -4.258 22.922 22.812 1 96.25 231 LEU B O 1
ATOM 3761 N N . TYR B 1 232 ? -2.877 22.781 21.109 1 96.81 232 TYR B N 1
ATOM 3762 C CA . TYR B 1 232 ? -3.211 21.391 20.797 1 96.81 232 TYR B CA 1
ATOM 3763 C C . TYR B 1 232 ? -2.102 20.734 19.984 1 96.81 232 TYR B C 1
ATOM 3765 O O . TYR B 1 232 ? -1.513 21.359 19.094 1 96.81 232 TYR B O 1
ATOM 3773 N N . ILE B 1 233 ? -1.757 19.453 20.328 1 97.31 233 ILE B N 1
ATOM 3774 C CA . ILE B 1 233 ? -0.822 18.688 19.516 1 97.31 233 ILE B CA 1
ATOM 3775 C C . ILE B 1 233 ? -1.311 17.25 19.391 1 97.31 233 ILE B C 1
ATOM 3777 O O . ILE B 1 233 ? -1.677 16.625 20.391 1 97.31 233 ILE B O 1
ATOM 3781 N N . HIS B 1 234 ? -1.423 16.797 18.219 1 98.38 234 HIS B N 1
ATOM 3782 C CA . HIS B 1 234 ? -1.657 15.398 17.906 1 98.38 234 HIS B CA 1
ATOM 3783 C C . HIS B 1 234 ? -0.473 14.805 17.141 1 98.38 234 HIS B C 1
ATOM 3785 O O . HIS B 1 234 ? -0.133 15.258 16.047 1 98.38 234 HIS B O 1
ATOM 3791 N N . LYS B 1 235 ? 0.125 13.852 17.766 1 98.25 235 LYS B N 1
ATOM 3792 C CA . LYS B 1 235 ? 1.2 13.102 17.109 1 98.25 235 LYS B CA 1
ATOM 3793 C C . LYS B 1 235 ? 0.698 11.766 16.578 1 98.25 235 LYS B C 1
ATOM 3795 O O . LYS B 1 235 ? 0.133 10.969 17.328 1 98.25 235 LYS B O 1
ATOM 3800 N N . ASP B 1 236 ? 0.931 11.539 15.328 1 98.31 236 ASP B N 1
ATOM 3801 C CA . ASP B 1 236 ? 0.459 10.297 14.727 1 98.31 236 ASP B CA 1
ATOM 3802 C C . ASP B 1 236 ? 1.114 9.086 15.383 1 98.31 236 ASP B C 1
ATOM 3804 O O . ASP B 1 236 ? 2.334 9.055 15.555 1 98.31 236 ASP B O 1
ATOM 3808 N N . LYS B 1 237 ? 0.286 8.117 15.633 1 97.69 237 LYS B N 1
ATOM 3809 C CA . LYS B 1 237 ? 0.807 6.859 16.156 1 97.69 237 LYS B CA 1
ATOM 3810 C C . LYS B 1 237 ? 1.188 5.906 15.031 1 97.69 237 LYS B C 1
ATOM 3812 O O . LYS B 1 237 ? 1.975 4.98 15.234 1 97.69 237 LYS B O 1
ATOM 3817 N N . GLU B 1 238 ? 0.552 6.047 13.953 1 97.44 238 GLU B N 1
ATOM 3818 C CA . GLU B 1 238 ? 0.795 5.293 12.727 1 97.44 238 GLU B CA 1
ATOM 3819 C C . GLU B 1 238 ? 0.395 6.105 11.492 1 97.44 238 GLU B C 1
ATOM 3821 O O . GLU B 1 238 ? -0.219 7.168 11.617 1 97.44 238 GLU B O 1
ATOM 3826 N N . ALA B 1 239 ? 0.829 5.621 10.297 1 97.31 239 ALA B N 1
ATOM 3827 C CA . ALA B 1 239 ? 0.468 6.301 9.055 1 97.31 239 ALA B CA 1
ATOM 3828 C C . ALA B 1 239 ? -1.047 6.414 8.914 1 97.31 239 ALA B C 1
ATOM 3830 O O . ALA B 1 239 ? -1.77 5.43 9.086 1 97.31 239 ALA B O 1
ATOM 3831 N N . GLY B 1 240 ? -1.512 7.645 8.695 1 97.62 240 GLY B N 1
ATOM 3832 C CA . GLY B 1 240 ? -2.932 7.871 8.477 1 97.62 240 GLY B CA 1
ATOM 3833 C C . GLY B 1 240 ? -3.711 8.07 9.758 1 97.62 240 GLY B C 1
ATOM 3834 O O . GLY B 1 240 ? -4.945 8.086 9.75 1 97.62 240 GLY B O 1
ATOM 3835 N N . ASP B 1 241 ? -3.062 8.289 10.875 1 97.88 241 ASP B N 1
ATOM 3836 C CA . ASP B 1 241 ? -3.699 8.43 12.18 1 97.88 241 ASP B CA 1
ATOM 3837 C C . ASP B 1 241 ? -4.234 9.844 12.383 1 97.88 241 ASP B C 1
ATOM 3839 O O . ASP B 1 241 ? -3.797 10.555 13.289 1 97.88 241 ASP B O 1
ATOM 3843 N N . ASP B 1 242 ? -5.25 10.258 11.664 1 96.94 242 ASP B N 1
ATOM 3844 C CA . ASP B 1 242 ? -5.832 11.586 11.789 1 96.94 242 ASP B CA 1
ATOM 3845 C C . ASP B 1 242 ? -6.797 11.656 12.969 1 96.94 242 ASP B C 1
ATOM 3847 O O . ASP B 1 242 ? -7.586 10.734 13.188 1 96.94 242 ASP B O 1
ATOM 3851 N N . PRO B 1 243 ? -6.703 12.742 13.727 1 97.25 243 PRO B N 1
ATOM 3852 C CA . PRO B 1 243 ? -7.672 12.93 14.805 1 97.25 243 PRO B CA 1
ATOM 3853 C C . PRO B 1 243 ? -9.039 13.383 14.297 1 97.25 243 PRO B C 1
ATOM 3855 O O . PRO B 1 243 ? -9.188 13.711 13.117 1 97.25 243 PRO B O 1
ATOM 3858 N N . ASP B 1 244 ? -10 13.352 15.234 1 96.69 244 ASP B N 1
ATOM 3859 C CA . ASP B 1 244 ? -11.312 13.93 14.93 1 96.69 244 ASP B CA 1
ATOM 3860 C C . ASP B 1 244 ? -11.203 15.43 14.672 1 96.69 244 ASP B C 1
ATOM 3862 O O . ASP B 1 244 ? -10.562 16.156 15.438 1 96.69 244 ASP B O 1
ATOM 3866 N N . ILE B 1 245 ? -11.859 15.867 13.609 1 97.19 245 ILE B N 1
ATOM 3867 C CA . ILE B 1 245 ? -11.773 17.266 13.203 1 97.19 245 ILE B CA 1
ATOM 3868 C C . ILE B 1 245 ? -12.336 18.156 14.312 1 97.19 245 ILE B C 1
ATOM 3870 O O . ILE B 1 245 ? -11.898 19.297 14.484 1 97.19 245 ILE B O 1
ATOM 3874 N N . GLU B 1 246 ? -13.297 17.641 15.078 1 96.75 246 GLU B N 1
ATOM 3875 C CA . GLU B 1 246 ? -13.922 18.438 16.141 1 96.75 246 GLU B CA 1
ATOM 3876 C C . GLU B 1 246 ? -12.914 18.797 17.219 1 96.75 246 GLU B C 1
ATOM 3878 O O . GLU B 1 246 ? -13.008 19.875 17.828 1 96.75 246 GLU B O 1
ATOM 3883 N N . ASP B 1 247 ? -11.922 17.922 17.469 1 97.25 247 ASP B N 1
ATOM 3884 C CA . ASP B 1 247 ? -10.875 18.219 18.438 1 97.25 247 ASP B CA 1
ATOM 3885 C C . ASP B 1 247 ? -10.016 19.391 17.969 1 97.25 247 ASP B C 1
ATOM 3887 O O . ASP B 1 247 ? -9.617 20.234 18.781 1 97.25 247 ASP B O 1
ATOM 3891 N N . ILE B 1 248 ? -9.773 19.484 16.75 1 97.88 248 ILE B N 1
ATOM 3892 C CA . ILE B 1 248 ? -8.969 20.547 16.172 1 97.88 248 ILE B CA 1
ATOM 3893 C C . ILE B 1 248 ? -9.742 21.859 16.219 1 97.88 248 ILE B C 1
ATOM 3895 O O . ILE B 1 248 ? -9.195 22.891 16.625 1 97.88 248 ILE B O 1
ATOM 3899 N N . LEU B 1 249 ? -11.031 21.828 15.859 1 97.44 249 LEU B N 1
ATOM 3900 C CA . LEU B 1 249 ? -11.852 23.031 15.812 1 97.44 249 LEU B CA 1
ATOM 3901 C C . LEU B 1 249 ? -12.047 23.609 17.203 1 97.44 249 LEU B C 1
ATOM 3903 O O . LEU B 1 249 ? -12.078 24.828 17.391 1 97.44 249 LEU B O 1
ATOM 3907 N N . LYS B 1 250 ? -12.188 22.688 18.156 1 96.56 250 LYS B N 1
ATOM 3908 C CA . LYS B 1 250 ? -12.312 23.141 19.531 1 96.56 250 LYS B CA 1
ATOM 3909 C C . LYS B 1 250 ? -11.086 23.938 19.969 1 96.56 250 LYS B C 1
ATOM 3911 O O . LYS B 1 250 ? -11.203 24.938 20.688 1 96.56 250 LYS B O 1
ATOM 3916 N N . ALA B 1 251 ? -9.938 23.5 19.516 1 96.12 251 ALA B N 1
ATOM 3917 C CA . ALA B 1 251 ? -8.68 24.141 19.891 1 96.12 251 ALA B CA 1
ATOM 3918 C C . ALA B 1 251 ? -8.477 25.438 19.109 1 96.12 251 ALA B C 1
ATOM 3920 O O . ALA B 1 251 ? -7.965 26.422 19.656 1 96.12 251 ALA B O 1
ATOM 3921 N N . CYS B 1 252 ? -8.914 25.531 17.891 1 94.19 252 CYS B N 1
ATOM 3922 C CA . CYS B 1 252 ? -8.547 26.656 17.031 1 94.19 252 CYS B CA 1
ATOM 3923 C C . CYS B 1 252 ? -9.664 27.688 16.984 1 94.19 252 CYS B C 1
ATOM 3925 O O . CYS B 1 252 ? -9.406 28.875 16.766 1 94.19 252 CYS B O 1
ATOM 3927 N N . CYS B 1 253 ? -10.836 27.344 17.25 1 89.19 253 CYS B N 1
ATOM 3928 C CA . CYS B 1 253 ? -11.93 28.234 16.859 1 89.19 253 CYS B CA 1
ATOM 3929 C C . CYS B 1 253 ? -12.906 28.422 18.016 1 89.19 253 CYS B C 1
ATOM 3931 O O . CYS B 1 253 ? -13.945 29.078 17.844 1 89.19 253 CYS B O 1
ATOM 3933 N N . SER B 1 254 ? -12.688 27.781 19.109 1 79.19 254 SER B N 1
ATOM 3934 C CA . SER B 1 254 ? -13.602 28.031 20.219 1 79.19 254 SER B CA 1
ATOM 3935 C C . SER B 1 254 ? -13.266 29.344 20.922 1 79.19 254 SER B C 1
ATOM 3937 O O . SER B 1 254 ? -12.117 29.797 20.891 1 79.19 254 SER B O 1
#

Radius of gyration: 34.18 Å; Cα contacts (8 Å, |Δi|>4): 775; chains: 2; bounding box: 107×97×100 Å